Protein AF-A0A7T7L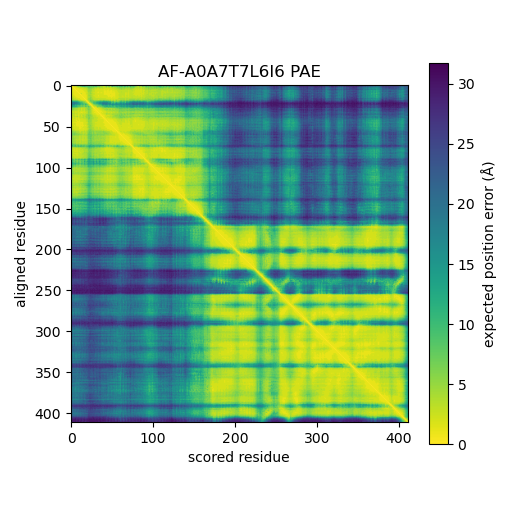6I6-F1 (afdb_monomer)

Organism: NCBI:txid2797636

Radius of gyration: 30.28 Å; Cα contacts (8 Å, |Δi|>4): 670; chains: 1; bounding box: 68×52×91 Å

Solvent-accessible surface area (backbone atoms only — not comparable to full-atom values): 21682 Å² total; per-residue (Å²): 118,55,59,68,69,57,12,41,52,45,5,43,38,54,29,48,52,72,71,68,50,101,79,50,94,60,50,68,58,39,49,54,48,40,78,72,42,53,94,44,30,49,62,69,53,14,49,50,34,16,48,49,51,48,40,46,72,47,83,51,71,66,62,32,50,52,40,49,56,51,44,65,74,64,58,43,54,68,59,44,32,72,40,40,62,57,38,49,61,50,18,87,71,29,79,50,47,46,55,71,50,45,54,62,44,27,73,78,29,66,63,25,37,52,34,37,64,51,32,42,68,40,91,50,60,66,25,12,54,50,23,44,52,53,47,56,61,70,71,52,92,65,62,68,67,60,46,51,50,52,53,51,50,53,49,58,40,68,73,36,100,56,66,80,48,59,76,37,85,75,28,31,34,86,80,66,42,42,68,62,51,47,49,52,31,49,29,38,44,50,21,48,51,54,43,19,72,48,32,81,83,44,40,82,54,56,68,67,58,56,50,51,49,43,48,49,34,39,30,51,35,41,65,62,52,62,81,66,39,54,79,77,48,30,51,59,70,41,50,46,70,45,80,52,92,74,53,84,78,52,63,82,47,46,41,31,45,30,6,32,36,42,39,39,42,30,80,98,78,45,78,48,58,30,8,30,42,30,35,74,41,60,20,57,13,33,39,90,96,29,72,90,48,77,41,31,35,78,46,48,51,65,43,54,50,53,36,46,74,52,28,78,63,18,31,32,41,37,32,38,65,73,29,51,48,39,36,32,51,42,64,55,52,54,52,50,41,74,76,71,47,60,90,87,52,67,51,42,75,48,45,49,87,80,42,63,88,67,40,41,49,55,32,51,43,52,41,41,30,47,70,30,61,73,41,53,34,69,47,68,68,20,35,29,27,15,70,35,72,35,95,65,27,41,26,41,31,32,40,36,38,41,36,41,44,54,78,76,78,85,126

Structure (mmCIF, N/CA/C/O backbone):
data_AF-A0A7T7L6I6-F1
#
_entry.id   AF-A0A7T7L6I6-F1
#
loop_
_atom_site.group_PDB
_atom_site.id
_atom_site.type_symbol
_atom_site.label_atom_id
_atom_site.label_alt_id
_atom_site.label_comp_id
_atom_site.label_asym_id
_atom_site.label_entity_id
_atom_site.label_seq_id
_atom_site.pdbx_PDB_ins_code
_atom_site.Cartn_x
_atom_site.Cartn_y
_atom_site.Cartn_z
_atom_site.occupancy
_atom_site.B_iso_or_equiv
_atom_site.auth_seq_id
_atom_site.auth_comp_id
_atom_site.auth_asym_id
_atom_site.auth_atom_id
_atom_site.pdbx_PDB_model_num
ATOM 1 N N . MET A 1 1 ? 27.599 3.997 -50.245 1.00 68.31 1 MET A N 1
ATOM 2 C CA . MET A 1 1 ? 26.530 3.887 -49.229 1.00 68.31 1 MET A CA 1
ATOM 3 C C . MET A 1 1 ? 26.455 5.186 -48.458 1.00 68.31 1 MET A C 1
ATOM 5 O O . MET A 1 1 ? 27.501 5.714 -48.096 1.00 68.31 1 MET A O 1
ATOM 9 N N . LEU A 1 2 ? 25.244 5.692 -48.241 1.00 81.12 2 LEU A N 1
ATOM 10 C CA . LEU A 1 2 ? 25.003 6.904 -47.457 1.00 81.12 2 LEU A CA 1
ATOM 11 C C . LEU A 1 2 ? 25.281 6.692 -45.948 1.00 81.12 2 LEU A C 1
ATOM 13 O O . LEU A 1 2 ? 25.321 5.544 -45.494 1.00 81.12 2 LEU A O 1
ATOM 17 N N . PRO A 1 3 ? 25.477 7.772 -45.161 1.00 87.38 3 PRO A N 1
ATOM 18 C CA . PRO A 1 3 ? 25.745 7.694 -43.721 1.00 87.38 3 PRO A CA 1
ATOM 19 C C . PRO A 1 3 ? 24.640 7.002 -42.908 1.00 87.38 3 PRO A C 1
ATOM 21 O O . PRO A 1 3 ? 23.482 6.956 -43.318 1.00 87.38 3 PRO A O 1
ATOM 24 N N . VAL A 1 4 ? 24.987 6.538 -41.699 1.00 85.25 4 VAL A N 1
ATOM 25 C CA . VAL A 1 4 ? 24.071 5.918 -40.714 1.00 85.25 4 VAL A CA 1
ATOM 26 C C . VAL A 1 4 ? 22.733 6.664 -40.563 1.00 85.25 4 VAL A C 1
ATOM 28 O O . VAL A 1 4 ? 21.706 5.999 -40.691 1.00 85.25 4 VAL A O 1
ATOM 31 N N . PRO A 1 5 ? 22.682 8.003 -40.380 1.00 88.12 5 PRO A N 1
ATOM 32 C CA . PRO A 1 5 ? 21.404 8.713 -40.265 1.00 88.12 5 PRO A CA 1
ATOM 33 C C . PRO A 1 5 ? 20.468 8.557 -41.473 1.00 88.12 5 PRO A C 1
ATOM 35 O O . PRO A 1 5 ? 19.254 8.575 -41.300 1.00 88.12 5 PRO A O 1
ATOM 38 N N . CYS A 1 6 ? 20.992 8.343 -42.686 1.00 88.94 6 CYS A N 1
ATOM 39 C CA . CYS A 1 6 ? 20.145 8.070 -43.851 1.00 88.94 6 CYS A CA 1
ATOM 40 C C . CYS A 1 6 ? 19.460 6.701 -43.728 1.00 88.94 6 CYS A C 1
ATOM 42 O O . CYS A 1 6 ? 18.280 6.579 -44.037 1.00 88.94 6 CYS A O 1
ATOM 44 N N . ALA A 1 7 ? 20.169 5.683 -43.227 1.00 91.06 7 ALA A N 1
ATOM 45 C CA . ALA A 1 7 ? 19.580 4.370 -42.970 1.00 91.06 7 ALA A CA 1
ATOM 46 C C . ALA A 1 7 ? 18.558 4.411 -41.821 1.00 91.06 7 ALA A C 1
ATOM 48 O O . ALA A 1 7 ? 17.520 3.763 -41.918 1.00 91.06 7 ALA A O 1
ATOM 49 N N . VAL A 1 8 ? 18.818 5.207 -40.774 1.00 90.31 8 VAL A N 1
ATOM 50 C CA . VAL A 1 8 ? 17.855 5.476 -39.689 1.00 90.31 8 VAL A CA 1
ATOM 51 C C . VAL A 1 8 ? 16.569 6.061 -40.274 1.00 90.31 8 VAL A C 1
ATOM 53 O O . VAL A 1 8 ? 15.496 5.503 -40.070 1.00 90.31 8 VAL A O 1
ATOM 56 N N . ALA A 1 9 ? 16.677 7.138 -41.061 1.00 89.56 9 ALA A N 1
ATOM 57 C CA . ALA A 1 9 ? 15.528 7.812 -41.662 1.00 89.56 9 ALA A CA 1
ATOM 58 C C . ALA A 1 9 ? 14.714 6.886 -42.583 1.00 89.56 9 ALA A C 1
ATOM 60 O O . ALA A 1 9 ? 13.488 6.861 -42.491 1.00 89.56 9 ALA A O 1
ATOM 61 N N . VAL A 1 10 ? 15.385 6.082 -43.417 1.00 92.81 10 VAL A N 1
ATOM 62 C CA . VAL A 1 10 ? 14.728 5.069 -44.262 1.00 92.81 10 VAL A CA 1
ATOM 63 C C . VAL A 1 10 ? 14.017 4.010 -43.411 1.00 92.81 10 VAL A C 1
ATOM 65 O O . VAL A 1 10 ? 12.877 3.659 -43.703 1.00 92.81 10 VAL A O 1
ATOM 68 N N . GLY A 1 11 ? 14.641 3.526 -42.333 1.00 91.31 11 GLY A N 1
ATOM 69 C CA . GLY A 1 11 ? 14.021 2.562 -41.420 1.00 91.31 11 GLY A CA 1
ATOM 70 C C . GLY A 1 11 ? 12.750 3.097 -40.756 1.00 91.31 11 GLY A C 1
ATOM 71 O O . GLY A 1 11 ? 11.712 2.435 -40.793 1.00 91.31 11 GLY A O 1
ATOM 72 N N . LEU A 1 12 ? 12.803 4.321 -40.220 1.00 89.75 12 LEU A N 1
ATOM 73 C CA . LEU A 1 12 ? 11.644 4.992 -39.619 1.00 89.75 12 LEU A CA 1
ATOM 74 C C . LEU A 1 12 ? 10.520 5.219 -40.645 1.00 89.75 12 LEU A C 1
ATOM 76 O O . LEU A 1 12 ? 9.355 4.958 -40.348 1.00 89.75 12 LEU A O 1
ATOM 80 N N . ALA A 1 13 ? 10.867 5.641 -41.865 1.00 89.50 13 ALA A N 1
ATOM 81 C CA . ALA A 1 13 ? 9.914 5.835 -42.957 1.00 89.50 13 ALA A CA 1
ATOM 82 C C . ALA A 1 13 ? 9.200 4.527 -43.345 1.00 89.50 13 ALA A C 1
ATOM 84 O O . ALA A 1 13 ? 7.975 4.509 -43.469 1.00 89.50 13 ALA A O 1
ATOM 85 N N . ARG A 1 14 ? 9.941 3.414 -43.456 1.00 91.69 14 ARG A N 1
ATOM 86 C CA . ARG A 1 14 ? 9.368 2.079 -43.711 1.00 91.69 14 ARG A CA 1
ATOM 87 C C . ARG A 1 14 ? 8.402 1.650 -42.602 1.00 91.69 14 ARG A C 1
ATOM 89 O O . ARG A 1 14 ? 7.331 1.129 -42.896 1.00 91.69 14 ARG A O 1
ATOM 96 N N . ALA A 1 15 ? 8.759 1.877 -41.335 1.00 89.31 15 ALA A N 1
ATOM 97 C CA . ALA A 1 15 ? 7.908 1.516 -40.199 1.00 89.31 15 ALA A CA 1
ATOM 98 C C . ALA A 1 15 ? 6.607 2.329 -40.179 1.00 89.31 15 ALA A C 1
ATOM 100 O O . ALA A 1 15 ? 5.531 1.780 -39.950 1.00 89.31 15 ALA A O 1
ATOM 101 N N . HIS A 1 16 ? 6.698 3.627 -40.470 1.00 87.00 16 HIS A N 1
ATOM 102 C CA . HIS A 1 16 ? 5.540 4.509 -40.562 1.00 87.00 16 HIS A CA 1
ATOM 103 C C . HIS A 1 16 ? 4.589 4.098 -41.699 1.00 87.00 16 HIS A C 1
ATOM 105 O O . HIS A 1 16 ? 3.391 3.952 -41.463 1.00 87.00 16 HIS A O 1
ATOM 111 N N . GLN A 1 17 ? 5.117 3.808 -42.897 1.00 87.12 17 GLN A N 1
ATOM 112 C CA . GLN A 1 17 ? 4.319 3.317 -44.030 1.00 87.12 17 GLN A CA 1
ATOM 113 C C . GLN A 1 17 ? 3.583 2.008 -43.699 1.00 87.12 17 GLN A C 1
ATOM 115 O O . GLN A 1 17 ? 2.427 1.831 -44.079 1.00 87.12 17 GLN A O 1
ATOM 120 N N . GLN A 1 18 ? 4.240 1.102 -42.969 1.00 86.69 18 GLN A N 1
ATOM 121 C CA . GLN A 1 18 ? 3.661 -0.180 -42.569 1.00 86.69 18 GLN A CA 1
ATOM 122 C C . GLN A 1 18 ? 2.561 -0.039 -41.501 1.00 86.69 18 GLN A C 1
ATOM 124 O O . GLN A 1 18 ? 1.646 -0.858 -41.476 1.00 86.69 18 GLN A O 1
ATOM 129 N N . ARG A 1 19 ? 2.628 0.983 -40.635 1.00 80.81 19 ARG A N 1
ATOM 130 C CA . ARG A 1 19 ? 1.637 1.222 -39.571 1.00 80.81 19 ARG A CA 1
ATOM 131 C C . ARG A 1 19 ? 0.389 1.958 -40.036 1.00 80.81 19 ARG A C 1
ATOM 133 O O . ARG A 1 19 ? -0.712 1.579 -39.660 1.00 80.81 19 ARG A O 1
ATOM 140 N N . GLU A 1 20 ? 0.558 3.039 -40.790 1.00 73.62 20 GLU A N 1
ATOM 141 C CA . GLU A 1 20 ? -0.543 3.975 -41.061 1.00 73.62 20 GLU A CA 1
ATOM 142 C C . GLU A 1 20 ? -1.266 3.708 -42.387 1.00 73.62 20 GLU A C 1
ATOM 144 O O . GLU A 1 20 ? -2.356 4.233 -42.620 1.00 73.62 20 GLU A O 1
ATOM 149 N N . GLY A 1 21 ? -0.694 2.864 -43.251 1.00 63.19 21 GLY A N 1
ATOM 150 C CA . GLY A 1 21 ? -1.239 2.594 -44.578 1.00 63.19 21 GLY A CA 1
ATOM 151 C C . GLY A 1 21 ? -1.217 3.820 -45.517 1.00 63.19 21 GLY A C 1
ATOM 152 O O . GLY A 1 21 ? -0.774 4.908 -45.146 1.00 63.19 21 GLY A O 1
ATOM 153 N N . PRO A 1 22 ? -1.685 3.665 -46.769 1.00 55.44 22 PRO A N 1
ATOM 154 C CA . PRO A 1 22 ? -1.527 4.654 -47.847 1.00 55.44 22 PRO A CA 1
ATOM 155 C C . PRO A 1 22 ? -2.573 5.790 -47.820 1.00 55.44 22 PRO A C 1
ATOM 157 O O . PRO A 1 22 ? -3.172 6.113 -48.843 1.00 55.44 22 PRO A O 1
ATOM 160 N N . ARG A 1 23 ? -2.939 6.321 -46.643 1.00 56.12 23 ARG A N 1
ATOM 161 C CA . ARG A 1 23 ? -4.027 7.323 -46.533 1.00 56.12 23 ARG A CA 1
ATOM 162 C C . ARG A 1 23 ? -3.758 8.482 -45.569 1.00 56.12 23 ARG A C 1
ATOM 164 O O . ARG A 1 23 ? -4.712 9.080 -45.073 1.00 56.12 23 ARG A O 1
ATOM 171 N N . ASN A 1 24 ? -2.498 8.843 -45.308 1.00 62.97 24 ASN A N 1
ATOM 172 C CA . ASN A 1 24 ? -2.180 9.923 -44.362 1.00 62.97 24 ASN A CA 1
ATOM 173 C C . ASN A 1 24 ? -1.386 11.087 -44.984 1.00 62.97 24 ASN A C 1
ATOM 175 O O . ASN A 1 24 ? -0.622 10.915 -45.927 1.00 62.97 24 ASN A O 1
ATOM 179 N N . ARG A 1 25 ? -1.514 12.303 -44.430 1.00 60.22 25 ARG A N 1
ATOM 180 C CA . ARG A 1 25 ? -0.846 13.532 -44.929 1.00 60.22 25 ARG A CA 1
ATOM 181 C C . ARG A 1 25 ? 0.688 13.436 -44.972 1.00 60.22 25 ARG A C 1
ATOM 183 O O . ARG A 1 25 ? 1.326 14.190 -45.706 1.00 60.22 25 ARG A O 1
ATOM 190 N N . HIS A 1 26 ? 1.278 12.512 -44.216 1.00 65.56 26 HIS A N 1
ATOM 191 C CA . HIS A 1 26 ? 2.719 12.247 -44.198 1.00 65.56 26 HIS A CA 1
ATOM 192 C C . HIS A 1 26 ? 3.196 11.320 -45.331 1.00 65.56 26 HIS A C 1
ATOM 194 O O . HIS A 1 26 ? 4.395 11.248 -45.596 1.00 65.56 26 HIS A O 1
ATOM 200 N N . GLU A 1 27 ? 2.282 10.682 -46.067 1.00 71.50 27 GLU A N 1
ATOM 201 C CA . GLU A 1 27 ? 2.573 9.729 -47.145 1.00 71.50 27 GLU A CA 1
ATOM 202 C C . GLU A 1 27 ? 3.441 10.327 -48.257 1.00 71.50 27 GLU A C 1
ATOM 204 O O . GLU A 1 27 ? 4.368 9.679 -48.742 1.00 71.50 27 GLU A O 1
ATOM 209 N N . MET A 1 28 ? 3.212 11.593 -48.617 1.00 74.81 28 MET A N 1
ATOM 210 C CA . MET A 1 28 ? 3.982 12.268 -49.665 1.00 74.81 28 MET A CA 1
ATOM 211 C C . MET A 1 28 ? 5.455 12.462 -49.274 1.00 74.81 28 MET A C 1
ATOM 213 O O . MET A 1 28 ? 6.339 12.362 -50.123 1.00 74.81 28 MET A O 1
ATOM 217 N N . TRP A 1 29 ? 5.734 12.736 -47.997 1.00 77.88 29 TRP A N 1
ATOM 218 C CA . TRP A 1 29 ? 7.102 12.909 -47.500 1.00 77.88 29 TRP A CA 1
ATOM 219 C C . TRP A 1 29 ? 7.811 11.568 -47.340 1.00 77.88 29 TRP A C 1
ATOM 221 O O . TRP A 1 29 ? 8.949 11.427 -47.786 1.00 77.88 29 TRP A O 1
ATOM 231 N N . THR A 1 30 ? 7.118 10.581 -46.774 1.00 83.69 30 THR A N 1
ATOM 232 C CA . THR A 1 30 ? 7.625 9.216 -46.590 1.00 83.69 30 THR A CA 1
ATOM 233 C C . THR A 1 30 ? 7.958 8.570 -47.935 1.00 83.69 30 THR A C 1
ATOM 235 O O . THR A 1 30 ? 9.069 8.076 -48.110 1.00 83.69 30 THR A O 1
ATOM 238 N N . SER A 1 31 ? 7.063 8.676 -48.924 1.00 83.31 31 SER A N 1
ATOM 239 C CA . SER A 1 31 ? 7.279 8.122 -50.270 1.00 83.31 31 SER A CA 1
ATOM 240 C C . SER A 1 31 ? 8.460 8.790 -50.976 1.00 83.31 31 SER A C 1
ATOM 242 O O . SER A 1 31 ? 9.365 8.106 -51.436 1.00 83.31 31 SER A O 1
ATOM 244 N N . ARG A 1 32 ? 8.549 10.130 -50.950 1.00 85.00 32 ARG A N 1
ATOM 245 C CA . ARG A 1 32 ? 9.692 10.861 -51.535 1.00 85.00 32 ARG A CA 1
ATOM 246 C C . ARG A 1 32 ? 11.030 10.507 -50.886 1.00 85.00 32 ARG A C 1
ATOM 248 O O . ARG A 1 32 ? 12.058 10.542 -51.562 1.00 85.00 32 ARG A O 1
ATOM 255 N N . LEU A 1 33 ? 11.040 10.245 -49.579 1.00 87.31 33 LEU A N 1
ATOM 256 C CA . LEU A 1 33 ? 12.246 9.844 -48.858 1.00 87.31 33 LEU A CA 1
ATOM 257 C C . LEU A 1 33 ? 12.687 8.443 -49.290 1.00 87.31 33 LEU A C 1
ATOM 259 O O . LEU A 1 33 ? 13.865 8.255 -49.597 1.00 87.31 33 LEU A O 1
ATOM 263 N N . LEU A 1 34 ? 11.749 7.495 -49.359 1.00 89.62 34 LEU A N 1
ATOM 264 C CA . LEU A 1 34 ? 12.015 6.129 -49.805 1.00 89.62 34 LEU A CA 1
ATOM 265 C C . LEU A 1 34 ? 12.474 6.106 -51.271 1.00 89.62 34 LEU A C 1
ATOM 267 O O . LEU A 1 34 ? 13.557 5.601 -51.550 1.00 89.62 34 LEU A O 1
ATOM 271 N N . ASP A 1 35 ? 11.765 6.775 -52.181 1.00 89.06 35 ASP A N 1
ATOM 272 C CA . ASP A 1 35 ? 12.116 6.821 -53.610 1.00 89.06 35 ASP A CA 1
ATOM 273 C C . ASP A 1 35 ? 13.546 7.322 -53.866 1.00 89.06 35 ASP A C 1
ATOM 275 O O . ASP A 1 35 ? 14.212 6.904 -54.812 1.00 89.06 35 ASP A O 1
ATOM 279 N N . ARG A 1 36 ? 14.041 8.238 -53.023 1.00 89.00 36 ARG A N 1
ATOM 280 C CA . ARG A 1 36 ? 15.366 8.854 -53.190 1.00 89.00 36 ARG A CA 1
ATOM 281 C C . ARG A 1 36 ? 16.480 8.103 -52.473 1.00 89.00 36 ARG A C 1
ATOM 283 O O . ARG A 1 36 ? 17.603 8.042 -52.978 1.00 89.00 36 ARG A O 1
ATOM 290 N N . LEU A 1 37 ? 16.219 7.603 -51.268 1.00 91.19 37 LEU A N 1
ATOM 291 C CA . LEU A 1 37 ? 17.274 7.134 -50.365 1.00 91.19 37 LEU A CA 1
ATOM 292 C C . LEU A 1 37 ? 17.317 5.615 -50.218 1.00 91.19 37 LEU A C 1
ATOM 294 O O . LEU A 1 37 ? 18.379 5.091 -49.880 1.00 91.19 37 LEU A O 1
ATOM 298 N N . ASP A 1 38 ? 16.217 4.908 -50.484 1.00 90.06 38 ASP A N 1
ATOM 299 C CA . ASP A 1 38 ? 16.068 3.498 -50.124 1.00 90.06 38 ASP A CA 1
ATOM 300 C C . ASP A 1 38 ? 17.134 2.612 -50.774 1.00 90.06 38 ASP A C 1
ATOM 302 O O . ASP A 1 38 ? 17.788 1.847 -50.076 1.00 90.06 38 ASP A O 1
ATOM 306 N N . SER A 1 39 ? 17.434 2.793 -52.063 1.00 90.50 39 SER A N 1
ATOM 307 C CA . SER A 1 39 ? 18.467 2.021 -52.774 1.00 90.50 39 SER A CA 1
ATOM 308 C C . SER A 1 39 ? 19.912 2.384 -52.399 1.00 90.50 39 SER A C 1
ATOM 310 O O . SER A 1 39 ? 20.848 1.687 -52.792 1.00 90.50 39 SER A O 1
ATOM 312 N N . HIS A 1 40 ? 20.126 3.469 -51.650 1.00 91.56 40 HIS A N 1
ATOM 313 C CA . HIS A 1 40 ? 21.451 4.053 -51.405 1.00 91.56 40 HIS A CA 1
ATOM 314 C C . HIS A 1 40 ? 21.964 3.857 -49.967 1.00 91.56 40 HIS A C 1
ATOM 316 O O . HIS A 1 40 ? 23.122 4.190 -49.663 1.00 91.56 40 HIS A O 1
ATOM 322 N N . VAL A 1 41 ? 21.128 3.311 -49.079 1.00 92.50 41 VAL A N 1
ATOM 323 C CA . VAL A 1 41 ? 21.445 3.072 -47.663 1.00 92.50 41 VAL A CA 1
ATOM 324 C C . VAL A 1 41 ? 21.831 1.620 -47.375 1.00 92.50 41 VAL A C 1
ATOM 326 O O . VAL A 1 41 ? 21.556 0.702 -48.148 1.00 92.50 41 VAL A O 1
ATOM 329 N N . ASP A 1 42 ? 22.467 1.408 -46.221 1.00 92.56 42 ASP A N 1
ATOM 330 C CA . ASP A 1 42 ? 22.717 0.071 -45.681 1.00 92.56 42 ASP A CA 1
ATOM 331 C C . ASP A 1 42 ? 21.384 -0.599 -45.326 1.00 92.56 42 ASP A C 1
ATOM 333 O O . ASP A 1 42 ? 20.740 -0.252 -44.334 1.00 92.56 42 ASP A O 1
ATOM 337 N N . GLN A 1 43 ? 20.976 -1.568 -46.147 1.00 91.75 43 GLN A N 1
ATOM 338 C CA . GLN A 1 43 ? 19.682 -2.237 -46.019 1.00 91.75 43 GLN A CA 1
ATOM 339 C C . GLN A 1 43 ? 19.499 -2.929 -44.676 1.00 91.75 43 GLN A C 1
ATOM 341 O O . GLN A 1 43 ? 18.404 -2.914 -44.126 1.00 91.75 43 GLN A O 1
ATOM 346 N N . ARG A 1 44 ? 20.563 -3.518 -44.121 1.00 90.69 44 ARG A N 1
ATOM 347 C CA . ARG A 1 44 ? 20.478 -4.225 -42.837 1.00 90.69 44 ARG A CA 1
ATOM 348 C C . ARG A 1 44 ? 20.297 -3.248 -41.685 1.00 90.69 44 ARG A C 1
ATOM 350 O O . ARG A 1 44 ? 19.592 -3.546 -40.730 1.00 90.69 44 ARG A O 1
ATOM 357 N N . LEU A 1 45 ? 20.926 -2.083 -41.791 1.00 90.06 45 LEU A N 1
ATOM 358 C CA . LEU A 1 45 ? 20.793 -1.011 -40.817 1.00 90.06 45 LEU A CA 1
ATOM 359 C C . LEU A 1 45 ? 19.399 -0.374 -40.880 1.00 90.06 45 LEU A C 1
ATOM 361 O O . LEU A 1 45 ? 18.761 -0.212 -39.847 1.00 90.06 45 LEU A O 1
ATOM 365 N N . ALA A 1 46 ? 18.893 -0.083 -42.081 1.00 91.44 46 ALA A N 1
ATOM 366 C CA . ALA A 1 46 ? 17.534 0.426 -42.263 1.00 91.44 46 ALA A CA 1
ATOM 367 C C . ALA A 1 46 ? 16.476 -0.570 -41.760 1.00 91.44 46 ALA A C 1
ATOM 369 O O . ALA A 1 46 ? 15.496 -0.185 -41.131 1.00 91.44 46 ALA A O 1
ATOM 370 N N . GLN A 1 47 ? 16.709 -1.862 -41.987 1.00 91.25 47 GLN A N 1
ATOM 371 C CA . GLN A 1 47 ? 15.861 -2.952 -41.519 1.00 91.25 47 GLN A CA 1
ATOM 372 C C . GLN A 1 47 ? 15.832 -3.051 -39.980 1.00 91.25 47 GLN A C 1
ATOM 374 O O . GLN A 1 47 ? 14.751 -3.120 -39.399 1.00 91.25 47 GLN A O 1
ATOM 379 N N . LEU A 1 48 ? 16.988 -2.937 -39.313 1.00 90.06 48 LEU A N 1
ATOM 380 C CA . LEU A 1 48 ? 17.065 -2.852 -37.848 1.00 90.06 48 LEU A CA 1
ATOM 381 C C . LEU A 1 48 ? 16.238 -1.676 -37.300 1.00 90.06 48 LEU A C 1
ATOM 383 O O . LEU A 1 48 ? 15.449 -1.850 -36.376 1.00 90.06 48 LEU A O 1
ATOM 387 N N . TRP A 1 49 ? 16.397 -0.483 -37.881 1.00 90.25 49 TRP A N 1
ATOM 388 C CA . TRP A 1 49 ? 15.683 0.720 -37.440 1.00 90.25 49 TRP A CA 1
ATOM 389 C C . TRP A 1 49 ? 14.177 0.666 -37.704 1.00 90.25 49 TRP A C 1
ATOM 391 O O . TRP A 1 49 ? 13.405 1.180 -36.897 1.00 90.25 49 TRP A O 1
ATOM 401 N N . ARG A 1 50 ? 13.752 -0.000 -38.784 1.00 91.19 50 ARG A N 1
ATOM 402 C CA . ARG A 1 50 ? 12.336 -0.288 -39.034 1.00 91.19 50 ARG A CA 1
ATOM 403 C C . ARG A 1 50 ? 11.750 -1.143 -37.917 1.00 91.19 50 ARG A C 1
ATOM 405 O O . ARG A 1 50 ? 10.730 -0.779 -37.344 1.00 91.19 50 ARG A O 1
ATOM 412 N N . ASP A 1 51 ? 12.395 -2.262 -37.603 1.00 89.31 51 ASP A N 1
ATOM 413 C CA . ASP A 1 51 ? 11.871 -3.211 -36.620 1.00 89.31 51 ASP A CA 1
ATOM 414 C C . ASP A 1 51 ? 11.890 -2.614 -35.198 1.00 89.31 51 ASP A C 1
ATOM 416 O O . ASP A 1 51 ? 10.958 -2.844 -34.431 1.00 89.31 51 ASP A O 1
ATOM 420 N N . LEU A 1 52 ? 12.877 -1.768 -34.870 1.00 87.81 52 LEU A N 1
ATOM 421 C CA . LEU A 1 52 ? 12.903 -1.006 -33.613 1.00 87.81 52 LEU A CA 1
ATOM 422 C C . LEU A 1 52 ? 11.736 -0.026 -33.514 1.00 87.81 52 LEU A C 1
ATOM 424 O O . LEU A 1 52 ? 11.070 0.035 -32.483 1.00 87.81 52 LEU A O 1
ATOM 428 N N . ALA A 1 53 ? 11.466 0.719 -34.586 1.00 87.94 53 ALA A N 1
ATOM 429 C CA . ALA A 1 53 ? 10.353 1.657 -34.617 1.00 87.94 53 ALA A CA 1
ATOM 430 C C . ALA A 1 53 ? 9.000 0.946 -34.530 1.00 87.94 53 ALA A C 1
ATOM 432 O O . ALA A 1 53 ? 8.112 1.446 -33.844 1.00 87.94 53 ALA A O 1
ATOM 433 N N . LEU A 1 54 ? 8.856 -0.217 -35.181 1.00 87.75 54 LEU A N 1
ATOM 434 C CA . LEU A 1 54 ? 7.670 -1.070 -35.081 1.00 87.75 54 LEU A CA 1
ATOM 435 C C . LEU A 1 54 ? 7.482 -1.647 -33.675 1.00 87.75 54 LEU A C 1
ATOM 437 O O . LEU A 1 54 ? 6.349 -1.689 -33.208 1.00 87.75 54 LEU A O 1
ATOM 441 N N . LEU A 1 55 ? 8.556 -2.040 -32.986 1.00 85.94 55 LEU A N 1
ATOM 442 C CA . LEU A 1 55 ? 8.456 -2.517 -31.607 1.00 85.94 55 LEU A CA 1
ATOM 443 C C . LEU A 1 55 ? 8.060 -1.385 -30.647 1.00 85.94 55 LEU A C 1
ATOM 445 O O . LEU A 1 55 ? 7.162 -1.572 -29.839 1.00 85.94 55 LEU A O 1
ATOM 449 N N . ALA A 1 56 ? 8.652 -0.195 -30.791 1.00 82.50 56 ALA A N 1
ATOM 450 C CA . ALA A 1 56 ? 8.444 0.967 -29.912 1.00 82.50 56 ALA A CA 1
ATOM 451 C C . ALA A 1 56 ? 7.020 1.560 -29.889 1.00 82.50 56 ALA A C 1
ATOM 453 O O . ALA A 1 56 ? 6.774 2.569 -29.247 1.00 82.50 56 ALA A O 1
ATOM 454 N N . GLY A 1 57 ? 6.087 1.009 -30.652 1.00 80.44 57 GLY A N 1
ATOM 455 C CA . GLY A 1 57 ? 4.690 1.450 -30.639 1.00 80.44 57 GLY A CA 1
ATOM 456 C C . GLY A 1 57 ? 3.722 0.299 -30.870 1.00 80.44 57 GLY A C 1
ATOM 457 O O . GLY A 1 57 ? 2.574 0.544 -31.230 1.00 80.44 57 GLY A O 1
ATOM 458 N N . GLU A 1 58 ? 4.197 -0.939 -30.714 1.00 84.75 58 GLU A N 1
ATOM 459 C CA . GLU A 1 58 ? 3.340 -2.115 -30.663 1.00 84.75 58 GLU A CA 1
ATOM 460 C C . GLU A 1 58 ? 2.809 -2.263 -29.238 1.00 84.75 58 GLU A C 1
ATOM 462 O O . GLU A 1 58 ? 3.579 -2.263 -28.280 1.00 84.75 58 GLU A O 1
ATOM 467 N N . ARG A 1 59 ? 1.488 -2.374 -29.100 1.00 77.31 59 ARG A N 1
ATOM 468 C CA . ARG A 1 59 ? 0.820 -2.517 -27.798 1.00 77.31 59 ARG A CA 1
ATOM 469 C C . ARG A 1 59 ? 0.308 -3.932 -27.566 1.00 77.31 59 ARG A C 1
ATOM 471 O O . ARG A 1 59 ? 0.032 -4.285 -26.422 1.00 77.31 59 ARG A O 1
ATOM 478 N N . ASP A 1 60 ? 0.182 -4.734 -28.621 1.00 78.56 60 ASP A N 1
ATOM 479 C CA . ASP A 1 60 ? -0.196 -6.135 -28.500 1.00 78.56 60 ASP A CA 1
ATOM 480 C C . ASP A 1 60 ? 0.999 -6.983 -28.012 1.00 78.56 60 ASP A C 1
ATOM 482 O O . ASP A 1 60 ? 2.047 -7.018 -28.667 1.00 78.56 60 ASP A O 1
ATOM 486 N N . PRO A 1 61 ? 0.883 -7.698 -26.876 1.00 68.00 61 PRO A N 1
ATOM 487 C CA . PRO A 1 61 ? 2.003 -8.425 -26.275 1.00 68.00 61 PRO A CA 1
ATOM 488 C C . PRO A 1 61 ? 2.516 -9.586 -27.140 1.00 68.00 61 PRO A C 1
ATOM 490 O O . PRO A 1 61 ? 3.697 -9.943 -27.060 1.00 68.00 61 PRO A O 1
ATOM 493 N N . VAL A 1 62 ? 1.665 -10.175 -27.987 1.00 77.81 62 VAL A N 1
ATOM 494 C CA . VAL A 1 62 ? 2.052 -11.281 -28.875 1.00 77.81 62 VAL A CA 1
ATOM 495 C C . VAL A 1 62 ? 2.851 -10.745 -30.062 1.00 77.81 62 VAL A C 1
ATOM 497 O O . VAL A 1 62 ? 3.950 -11.238 -30.339 1.00 77.81 62 VAL A O 1
ATOM 500 N N . ALA A 1 63 ? 2.356 -9.697 -30.723 1.00 79.81 63 ALA A N 1
ATOM 501 C CA . ALA A 1 63 ? 3.056 -9.012 -31.804 1.00 79.81 63 ALA A CA 1
ATOM 502 C C . ALA A 1 63 ? 4.384 -8.398 -31.329 1.00 79.81 63 ALA A C 1
ATOM 504 O O . ALA A 1 63 ? 5.415 -8.586 -31.984 1.00 79.81 63 ALA A O 1
ATOM 505 N N . ALA A 1 64 ? 4.400 -7.765 -30.151 1.00 78.88 64 ALA A N 1
ATOM 506 C CA . ALA A 1 64 ? 5.612 -7.225 -29.536 1.00 78.88 64 ALA A CA 1
ATOM 507 C C . ALA A 1 64 ? 6.654 -8.327 -29.281 1.00 78.88 64 ALA A C 1
ATOM 509 O O . ALA A 1 64 ? 7.838 -8.157 -29.585 1.00 78.88 64 ALA A O 1
ATO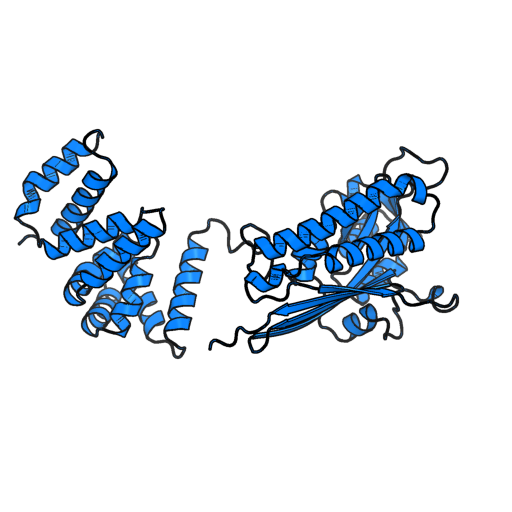M 510 N N . SER A 1 65 ? 6.218 -9.493 -28.792 1.00 75.25 65 SER A N 1
ATOM 511 C CA . SER A 1 65 ? 7.092 -10.658 -28.590 1.00 75.25 65 SER A CA 1
ATOM 512 C C . SER A 1 65 ? 7.673 -11.181 -29.910 1.00 75.25 65 SER A C 1
ATOM 514 O O . SER A 1 65 ? 8.861 -11.509 -29.989 1.00 75.25 65 SER A O 1
ATOM 516 N N . GLY A 1 66 ? 6.864 -11.207 -30.974 1.00 82.38 66 GLY A N 1
ATOM 517 C CA . GLY A 1 66 ? 7.311 -11.536 -32.328 1.00 82.38 66 GLY A CA 1
ATOM 518 C C . GLY A 1 66 ? 8.376 -10.569 -32.855 1.00 82.38 66 GLY A C 1
ATOM 519 O O . GLY A 1 66 ? 9.440 -11.002 -33.311 1.00 82.38 66 GLY A O 1
ATOM 520 N N . LEU A 1 67 ? 8.126 -9.263 -32.735 1.00 84.44 67 LEU A N 1
ATOM 521 C CA . LEU A 1 67 ? 9.045 -8.198 -33.145 1.00 84.44 67 LEU A CA 1
ATOM 522 C C . LEU A 1 67 ? 10.348 -8.215 -32.337 1.00 84.44 67 LEU A C 1
ATOM 524 O O . LEU A 1 67 ? 11.426 -8.098 -32.920 1.00 84.44 67 LEU A O 1
ATOM 528 N N . ARG A 1 68 ? 10.284 -8.449 -31.020 1.00 81.62 68 ARG A N 1
ATOM 529 C CA . ARG A 1 68 ? 11.473 -8.612 -30.167 1.00 81.62 68 ARG A CA 1
ATOM 530 C C . ARG A 1 68 ? 12.336 -9.778 -30.643 1.00 81.62 68 ARG A C 1
ATOM 532 O O . ARG A 1 68 ? 13.534 -9.604 -30.851 1.00 81.62 68 ARG A O 1
ATOM 539 N N . ARG A 1 69 ? 11.731 -10.934 -30.933 1.00 81.12 69 ARG A N 1
ATOM 540 C CA . ARG A 1 69 ? 12.456 -12.092 -31.480 1.00 81.12 69 ARG A CA 1
ATOM 541 C C . ARG A 1 69 ? 13.079 -11.801 -32.850 1.00 81.12 69 ARG A C 1
ATOM 543 O O . ARG A 1 69 ? 14.157 -12.312 -33.164 1.00 81.12 69 ARG A O 1
ATOM 550 N N . MET A 1 70 ? 12.414 -11.011 -33.694 1.00 82.94 70 MET A N 1
ATOM 551 C CA . MET A 1 70 ? 12.976 -10.569 -34.977 1.00 82.94 70 MET A CA 1
ATOM 552 C C . MET A 1 70 ? 14.179 -9.647 -34.775 1.00 82.94 70 MET A C 1
ATOM 554 O O . MET A 1 70 ? 15.210 -9.852 -35.419 1.00 82.94 70 MET A O 1
ATOM 558 N N . LEU A 1 71 ? 14.073 -8.692 -33.851 1.00 82.56 71 LEU A N 1
ATOM 559 C CA . LEU A 1 71 ? 15.161 -7.796 -33.484 1.00 82.56 71 LEU A CA 1
ATOM 560 C C . LEU A 1 71 ? 16.352 -8.558 -32.926 1.00 82.56 71 LEU A C 1
ATOM 562 O O . LEU A 1 71 ? 17.452 -8.341 -33.403 1.00 82.56 71 LEU A O 1
ATOM 566 N N . GLU A 1 72 ? 16.164 -9.509 -32.017 1.00 75.88 72 GLU A N 1
ATOM 567 C CA . GLU A 1 72 ? 17.258 -10.335 -31.487 1.00 75.88 72 GLU A CA 1
ATOM 568 C C . GLU A 1 72 ? 18.003 -11.101 -32.590 1.00 75.88 72 GLU A C 1
ATOM 570 O O . GLU A 1 72 ? 19.233 -11.169 -32.590 1.00 75.88 72 GLU A O 1
ATOM 575 N N . LYS A 1 73 ? 17.282 -11.626 -33.590 1.00 78.75 73 LYS A N 1
ATOM 576 C CA . LYS A 1 73 ? 17.896 -12.296 -34.751 1.00 78.75 73 LYS A CA 1
ATOM 577 C C . LYS A 1 73 ? 18.676 -11.335 -35.654 1.00 78.75 73 LYS A C 1
ATOM 579 O O . LYS A 1 73 ? 19.651 -11.741 -36.291 1.00 78.75 73 LYS A O 1
ATOM 584 N N . GLN A 1 74 ? 18.229 -10.085 -35.768 1.00 73.12 74 GLN A N 1
ATOM 585 C CA . GLN A 1 74 ? 18.790 -9.094 -36.691 1.00 73.12 74 GLN A CA 1
ATOM 586 C C . GLN A 1 74 ? 19.804 -8.141 -36.049 1.00 73.12 74 GLN A C 1
ATOM 588 O O . GLN A 1 74 ? 20.647 -7.589 -36.766 1.00 73.12 74 GLN A O 1
ATOM 593 N N . ALA A 1 75 ? 19.758 -7.969 -34.727 1.00 67.94 75 ALA A N 1
ATOM 594 C CA . ALA A 1 75 ? 20.613 -7.122 -33.904 1.00 67.94 75 ALA A CA 1
ATOM 595 C C . ALA A 1 75 ? 22.014 -7.729 -33.798 1.00 67.94 75 ALA A C 1
ATOM 597 O O . ALA A 1 75 ? 22.523 -8.075 -32.734 1.00 67.94 75 ALA A O 1
ATOM 598 N N . ARG A 1 76 ? 22.672 -7.854 -34.953 1.00 83.56 76 ARG A N 1
ATOM 599 C CA . ARG A 1 76 ? 24.076 -8.228 -35.029 1.00 83.56 76 ARG A CA 1
ATOM 600 C C . ARG A 1 76 ? 24.865 -7.193 -34.225 1.00 83.56 76 ARG A C 1
ATOM 602 O O . ARG A 1 76 ? 24.711 -6.000 -34.504 1.00 83.56 76 ARG A O 1
ATOM 609 N N . PRO A 1 77 ? 25.768 -7.609 -33.323 1.00 87.69 77 PRO A N 1
ATOM 610 C CA . PRO A 1 77 ? 26.504 -6.695 -32.447 1.00 87.69 77 PRO A CA 1
ATOM 611 C C . PRO A 1 77 ? 27.181 -5.531 -33.186 1.00 87.69 77 PRO A C 1
ATOM 613 O O . PRO A 1 77 ? 27.224 -4.410 -32.694 1.00 87.69 77 PRO A O 1
ATOM 616 N N . VAL A 1 78 ? 27.649 -5.771 -34.416 1.00 90.81 78 VAL A N 1
ATOM 617 C CA . VAL A 1 78 ? 28.254 -4.752 -35.290 1.00 90.81 78 VAL A CA 1
ATOM 618 C C . VAL A 1 78 ? 27.248 -3.683 -35.739 1.00 90.81 78 VAL A C 1
ATOM 620 O O . VAL A 1 78 ? 27.574 -2.498 -35.745 1.00 90.81 78 VAL A O 1
ATOM 623 N N . LEU A 1 79 ? 26.034 -4.078 -36.135 1.00 89.38 79 LEU A N 1
ATOM 624 C CA . LEU A 1 79 ? 24.991 -3.144 -36.578 1.00 89.38 79 LEU A CA 1
ATOM 625 C C . LEU A 1 79 ? 24.456 -2.327 -35.399 1.00 89.38 79 LEU A C 1
ATOM 627 O O . LEU A 1 79 ? 24.247 -1.121 -35.536 1.00 89.38 79 LEU A O 1
ATOM 631 N N . TRP A 1 80 ? 24.319 -2.971 -34.238 1.00 90.56 80 TRP A N 1
ATOM 632 C CA . TRP A 1 80 ? 23.941 -2.311 -32.992 1.00 90.56 80 TRP A CA 1
ATOM 633 C C . TRP A 1 80 ? 24.989 -1.275 -32.571 1.00 90.56 80 TRP A C 1
ATOM 635 O O . TRP A 1 80 ? 24.670 -0.103 -32.392 1.00 90.56 80 TRP A O 1
ATOM 645 N N . ALA A 1 81 ? 26.269 -1.665 -32.546 1.00 92.50 81 ALA A N 1
ATOM 646 C CA . ALA A 1 81 ? 27.389 -0.776 -32.238 1.00 92.50 81 ALA A CA 1
ATOM 647 C C . ALA A 1 81 ? 27.480 0.438 -33.181 1.00 92.50 81 ALA A C 1
ATOM 649 O O . ALA A 1 81 ? 27.826 1.531 -32.739 1.00 92.50 81 ALA A O 1
ATOM 650 N N . ARG A 1 82 ? 27.161 0.268 -34.473 1.00 91.38 82 ARG A N 1
ATOM 651 C CA . ARG A 1 82 ? 27.106 1.368 -35.459 1.00 91.38 82 ARG A CA 1
ATOM 652 C C . ARG A 1 82 ? 25.903 2.296 -35.265 1.00 91.38 82 ARG A C 1
ATOM 654 O O . ARG A 1 82 ? 25.972 3.449 -35.677 1.00 91.38 82 ARG A O 1
ATOM 661 N N . SER A 1 83 ? 24.822 1.797 -34.671 1.00 90.50 83 SER A N 1
ATOM 662 C CA . SER A 1 83 ? 23.588 2.554 -34.420 1.00 90.50 83 SER A CA 1
ATOM 663 C C . SER A 1 83 ? 23.574 3.247 -33.063 1.00 90.50 83 SER A C 1
ATOM 665 O O . SER A 1 83 ? 22.701 4.073 -32.827 1.00 90.50 83 SER A O 1
ATOM 667 N N . LEU A 1 84 ? 24.508 2.911 -32.172 1.00 91.06 84 LEU A N 1
ATOM 668 C CA . LEU A 1 84 ? 24.380 3.196 -30.749 1.00 91.06 84 LEU A CA 1
ATOM 669 C C . LEU A 1 84 ? 24.196 4.680 -30.422 1.00 91.06 84 LEU A C 1
ATOM 671 O O . LEU A 1 84 ? 23.311 5.007 -29.649 1.00 91.06 84 LEU A O 1
ATOM 675 N N . GLU A 1 85 ? 24.957 5.590 -31.029 1.00 90.62 85 GLU A N 1
ATOM 676 C CA . GLU A 1 85 ? 24.782 7.026 -30.758 1.00 90.62 85 GLU A CA 1
ATOM 677 C C . GLU A 1 85 ? 23.376 7.519 -31.119 1.00 90.62 85 GLU A C 1
ATOM 679 O O . GLU A 1 85 ? 22.787 8.304 -30.383 1.00 90.62 85 GLU A O 1
ATOM 684 N N . TRP A 1 86 ? 22.802 7.000 -32.207 1.00 90.12 86 TRP A N 1
ATOM 685 C CA . TRP A 1 86 ? 21.434 7.308 -32.615 1.00 90.12 86 TRP A CA 1
ATOM 686 C C . TRP A 1 86 ? 20.404 6.629 -31.717 1.00 90.12 86 TRP A C 1
ATOM 688 O O . TRP A 1 86 ? 19.390 7.244 -31.408 1.00 90.12 86 TRP A O 1
ATOM 698 N N . LEU A 1 87 ? 20.667 5.400 -31.258 1.00 89.12 87 LEU A N 1
ATOM 699 C CA . LEU A 1 87 ? 19.821 4.713 -30.276 1.00 89.12 87 LEU A CA 1
ATOM 700 C C . LEU A 1 87 ? 19.765 5.498 -28.969 1.00 89.12 87 LEU A C 1
ATOM 702 O O . LEU A 1 87 ? 18.685 5.726 -28.450 1.00 89.12 87 LEU A O 1
ATOM 706 N N . LEU A 1 88 ? 20.903 5.993 -28.484 1.00 88.94 88 LEU A N 1
ATOM 707 C CA . LEU A 1 88 ? 20.958 6.782 -27.256 1.00 88.94 88 LEU A CA 1
ATOM 708 C C . LEU A 1 88 ? 20.307 8.155 -27.427 1.00 88.94 88 LEU A C 1
ATOM 710 O O . LEU A 1 88 ? 19.641 8.631 -26.508 1.00 88.94 88 LEU A O 1
ATOM 714 N N . LEU A 1 89 ? 20.466 8.774 -28.600 1.00 87.75 89 LEU A N 1
ATOM 715 C CA . LEU A 1 89 ? 19.878 10.074 -28.914 1.00 87.75 89 LEU A CA 1
ATOM 716 C C . LEU A 1 89 ? 18.352 10.009 -29.073 1.00 87.75 89 LEU A C 1
ATOM 718 O O . LEU A 1 89 ? 17.645 10.905 -28.614 1.00 87.75 89 LEU A O 1
ATOM 722 N N . LEU A 1 90 ? 17.847 8.963 -29.730 1.00 82.56 90 LEU A N 1
ATOM 723 C CA . LEU A 1 90 ? 16.427 8.788 -30.045 1.00 82.56 90 LEU A CA 1
ATOM 724 C C . LEU A 1 90 ? 15.689 7.896 -29.040 1.00 82.56 90 LEU A C 1
ATOM 726 O O . LEU A 1 90 ? 14.465 7.849 -29.078 1.00 82.56 90 LEU A O 1
ATOM 730 N N . GLY A 1 91 ? 16.395 7.213 -28.139 1.00 70.31 91 GLY A N 1
ATOM 731 C CA . GLY A 1 91 ? 15.850 6.142 -27.300 1.00 70.31 91 GLY A CA 1
ATOM 732 C C . GLY A 1 91 ? 14.741 6.560 -26.340 1.00 70.31 91 GLY A C 1
ATOM 733 O O . GLY A 1 91 ? 13.894 5.743 -26.008 1.00 70.31 91 GLY A O 1
ATOM 734 N N . ARG A 1 92 ? 14.634 7.851 -26.000 1.00 68.38 92 ARG A N 1
ATOM 735 C CA . ARG A 1 92 ? 13.459 8.403 -25.291 1.00 68.38 92 ARG A CA 1
ATOM 736 C C . ARG A 1 92 ? 12.135 8.205 -26.047 1.00 68.38 92 ARG A C 1
ATOM 738 O O . ARG A 1 92 ? 11.071 8.282 -25.457 1.00 68.38 92 ARG A O 1
ATOM 745 N N . HIS A 1 93 ? 12.199 8.003 -27.362 1.00 72.38 93 HIS A N 1
ATOM 746 C CA . HIS A 1 93 ? 11.054 7.702 -28.223 1.00 72.38 93 HIS A CA 1
ATOM 747 C C . HIS A 1 93 ? 10.902 6.197 -28.487 1.00 72.38 93 HIS A C 1
ATOM 749 O O . HIS A 1 93 ? 10.024 5.802 -29.246 1.00 72.38 93 HIS A O 1
ATOM 755 N N . LEU A 1 94 ? 11.781 5.373 -27.909 1.00 68.31 94 LEU A N 1
ATOM 756 C CA . LEU A 1 94 ? 11.785 3.919 -28.034 1.00 68.31 94 LEU A CA 1
ATOM 757 C C . LEU A 1 94 ? 11.387 3.228 -26.721 1.00 68.31 94 LEU A C 1
ATOM 759 O O . LEU A 1 94 ? 11.703 2.056 -26.563 1.00 68.31 94 LEU A O 1
ATOM 763 N N . GLU A 1 95 ? 10.744 3.940 -25.786 1.00 67.94 95 GLU A N 1
ATOM 764 C CA . GLU A 1 95 ? 10.249 3.385 -24.510 1.00 67.94 95 GLU A CA 1
ATOM 765 C C . GLU A 1 95 ? 11.318 2.546 -23.771 1.00 67.94 95 GLU A C 1
ATOM 767 O O . GLU A 1 95 ? 11.070 1.430 -23.324 1.00 67.94 95 GLU A O 1
ATOM 772 N N . ASP A 1 96 ? 12.554 3.060 -23.726 1.00 68.94 96 ASP A N 1
ATOM 773 C CA . ASP A 1 96 ? 13.736 2.441 -23.100 1.00 68.94 96 ASP A CA 1
ATOM 774 C C . ASP A 1 96 ? 14.163 1.060 -23.639 1.00 68.94 96 ASP A C 1
ATOM 776 O O . ASP A 1 96 ? 15.013 0.369 -23.060 1.00 68.94 96 ASP A O 1
ATOM 780 N N . LEU A 1 97 ? 13.666 0.674 -24.821 1.00 71.31 97 LEU A N 1
ATOM 781 C CA . LEU A 1 97 ? 14.169 -0.482 -25.571 1.00 71.31 97 LEU A CA 1
ATOM 782 C C . LEU A 1 97 ? 15.665 -0.362 -25.888 1.00 71.31 97 LEU A C 1
ATOM 784 O O . LEU A 1 97 ? 16.353 -1.377 -26.022 1.00 71.31 97 LEU A O 1
ATOM 788 N N . ASP A 1 98 ? 16.186 0.863 -26.002 1.00 76.06 98 ASP A N 1
ATOM 789 C CA . ASP A 1 98 ? 17.614 1.109 -26.176 1.00 76.06 98 ASP A CA 1
ATOM 790 C C . ASP A 1 98 ? 18.412 0.582 -24.980 1.00 76.06 98 ASP A C 1
ATOM 792 O O . ASP A 1 98 ? 19.444 -0.051 -25.188 1.00 76.06 98 ASP A O 1
ATOM 796 N N . VAL A 1 99 ? 17.921 0.741 -23.753 1.00 78.12 99 VAL A N 1
ATOM 797 C CA . VAL A 1 99 ? 18.566 0.215 -22.543 1.00 78.12 99 VAL A CA 1
ATOM 798 C C . VAL A 1 99 ? 18.364 -1.296 -22.419 1.00 78.12 99 VAL A C 1
ATOM 800 O O . VAL A 1 99 ? 19.347 -2.031 -22.276 1.00 78.12 99 VAL A O 1
ATOM 803 N N . ALA A 1 100 ? 17.120 -1.766 -22.568 1.00 75.50 100 ALA A N 1
ATOM 804 C CA . ALA A 1 100 ? 16.743 -3.177 -22.437 1.00 75.50 100 ALA A CA 1
ATOM 805 C C . ALA A 1 100 ? 17.518 -4.111 -23.373 1.00 75.50 100 ALA A C 1
ATOM 807 O O . ALA A 1 100 ? 17.803 -5.253 -23.019 1.00 75.50 100 ALA A O 1
ATOM 808 N N . LEU A 1 101 ? 17.864 -3.629 -24.568 1.00 82.12 101 LEU A N 1
ATOM 809 C CA . LEU A 1 101 ? 18.591 -4.404 -25.571 1.00 82.12 101 LEU A CA 1
ATOM 810 C C . LEU A 1 101 ? 20.099 -4.124 -25.541 1.00 82.12 101 LEU A C 1
ATOM 812 O O . LEU A 1 101 ? 20.895 -5.046 -25.730 1.00 82.12 101 LEU A O 1
ATOM 816 N N . THR A 1 102 ? 20.529 -2.886 -25.266 1.00 88.06 102 THR A N 1
ATOM 817 C CA . THR A 1 102 ? 21.964 -2.553 -25.269 1.00 88.06 102 THR A CA 1
ATOM 818 C C . THR A 1 102 ? 22.705 -3.177 -24.096 1.00 88.06 102 THR A C 1
ATOM 820 O O . THR A 1 102 ? 23.827 -3.635 -24.300 1.00 88.06 102 THR A O 1
ATOM 823 N N . VAL A 1 103 ? 22.116 -3.227 -22.896 1.00 86.12 103 VAL A N 1
ATOM 824 C CA . VAL A 1 103 ? 22.792 -3.778 -21.708 1.00 86.12 103 VAL A CA 1
ATOM 825 C C . VAL A 1 103 ? 23.121 -5.274 -21.895 1.00 86.12 103 VAL A C 1
ATOM 827 O O . VAL A 1 103 ? 24.303 -5.616 -21.817 1.00 86.12 103 VAL A O 1
ATOM 830 N N . PRO A 1 104 ? 22.174 -6.159 -22.281 1.00 84.12 104 PRO A N 1
ATOM 831 C CA . PRO A 1 104 ? 22.488 -7.563 -22.583 1.00 84.12 104 PRO A CA 1
ATOM 832 C C . PRO A 1 104 ? 23.460 -7.753 -23.748 1.00 84.12 104 PRO A C 1
ATOM 834 O O . PRO A 1 104 ? 24.321 -8.633 -23.707 1.00 84.12 104 PRO A O 1
ATOM 837 N N . LEU A 1 105 ? 23.349 -6.934 -24.799 1.00 87.38 105 LEU A N 1
ATOM 838 C CA . LEU A 1 105 ? 24.259 -7.017 -25.942 1.00 87.38 105 LEU A CA 1
ATOM 839 C C . LEU A 1 105 ? 25.680 -6.569 -25.583 1.00 87.38 105 LEU A C 1
ATOM 841 O O . LEU A 1 105 ? 26.642 -7.155 -26.075 1.00 87.38 105 LEU A O 1
ATOM 845 N N . ALA A 1 106 ? 25.835 -5.544 -24.746 1.00 89.50 106 ALA A N 1
ATOM 846 C CA . ALA A 1 106 ? 27.132 -5.053 -24.293 1.00 89.50 106 ALA A CA 1
ATOM 847 C C . ALA A 1 106 ? 27.813 -6.020 -23.317 1.00 89.50 106 ALA A C 1
ATOM 849 O O . ALA A 1 106 ? 29.036 -6.153 -23.367 1.00 89.50 106 ALA A O 1
ATOM 850 N N . ASP A 1 107 ? 27.037 -6.711 -22.483 1.00 86.25 107 ASP A N 1
ATOM 851 C CA . ASP A 1 107 ? 27.540 -7.759 -21.596 1.00 86.25 107 ASP A CA 1
ATOM 852 C C . ASP A 1 107 ? 28.142 -8.928 -22.397 1.00 86.25 107 ASP A C 1
ATOM 854 O O . ASP A 1 107 ? 29.302 -9.298 -22.212 1.00 86.25 107 ASP A O 1
ATOM 858 N N . LYS A 1 108 ? 27.406 -9.419 -23.403 1.00 86.50 108 LYS A N 1
ATOM 859 C CA . LYS A 1 108 ? 27.816 -10.575 -24.221 1.00 86.50 108 LYS A CA 1
ATOM 860 C C . LYS A 1 108 ? 28.807 -10.241 -25.336 1.00 86.50 108 LYS A C 1
ATOM 862 O O . LYS A 1 108 ? 29.545 -11.116 -25.795 1.00 86.50 108 LYS A O 1
ATOM 867 N N . HIS A 1 109 ? 28.827 -9.001 -25.829 1.00 91.25 109 HIS A N 1
ATOM 868 C CA . HIS A 1 109 ? 29.595 -8.632 -27.018 1.00 91.25 109 HIS A CA 1
ATOM 869 C C . HIS A 1 109 ? 30.479 -7.402 -26.805 1.00 91.25 109 HIS A C 1
ATOM 871 O O . HIS A 1 109 ? 30.030 -6.252 -26.797 1.00 91.25 109 HIS A O 1
ATOM 877 N N . ARG A 1 110 ? 31.798 -7.641 -26.802 1.00 92.06 110 ARG A N 1
ATOM 878 C CA . ARG A 1 110 ? 32.838 -6.611 -26.631 1.00 92.06 110 ARG A CA 1
ATOM 879 C C . ARG A 1 110 ? 32.692 -5.420 -27.581 1.00 92.06 110 ARG A C 1
ATOM 881 O O . ARG A 1 110 ? 32.971 -4.297 -27.176 1.00 92.06 110 ARG A O 1
ATOM 888 N N . ILE A 1 111 ? 32.252 -5.637 -28.823 1.00 94.94 111 ILE A N 1
ATOM 889 C CA . ILE A 1 111 ? 32.092 -4.554 -29.807 1.00 94.94 111 ILE A CA 1
ATOM 890 C C . ILE A 1 111 ? 31.003 -3.550 -29.402 1.00 94.94 111 ILE A C 1
ATOM 892 O O . ILE A 1 111 ? 31.163 -2.350 -29.618 1.00 94.94 111 ILE A O 1
ATOM 896 N N . VAL A 1 112 ? 29.927 -4.025 -28.768 1.00 93.38 112 VAL A N 1
ATOM 897 C CA . VAL A 1 112 ? 28.848 -3.166 -28.270 1.00 93.38 112 VAL A CA 1
ATOM 898 C C . VAL A 1 112 ? 29.329 -2.436 -27.022 1.00 93.38 112 VAL A C 1
ATOM 900 O O . VAL A 1 112 ? 29.214 -1.217 -26.967 1.00 93.38 112 VAL A O 1
ATOM 903 N N . ARG A 1 113 ? 30.005 -3.124 -26.091 1.00 93.38 113 ARG A N 1
ATOM 904 C CA . ARG A 1 113 ? 30.624 -2.479 -24.919 1.00 93.38 113 ARG A CA 1
ATOM 905 C C . ARG A 1 113 ? 31.619 -1.380 -25.299 1.00 93.38 113 ARG A C 1
ATOM 907 O O . ARG A 1 113 ? 31.610 -0.299 -24.720 1.00 93.38 113 ARG A O 1
ATOM 914 N N . GLN A 1 114 ? 32.456 -1.621 -26.308 1.00 95.06 114 GLN A N 1
ATOM 915 C CA . GLN A 1 114 ? 33.373 -0.610 -26.840 1.00 95.06 114 GLN A CA 1
ATOM 916 C C . GLN A 1 114 ? 32.637 0.564 -27.485 1.00 95.06 114 GLN A C 1
ATOM 918 O O . GLN A 1 114 ? 33.098 1.697 -27.380 1.00 95.06 114 GLN A O 1
ATOM 923 N N . ALA A 1 115 ? 31.513 0.320 -28.162 1.00 95.00 115 ALA A N 1
ATOM 924 C CA . ALA A 1 115 ? 30.680 1.397 -28.678 1.00 95.00 115 ALA A CA 1
ATOM 925 C C . ALA A 1 115 ? 30.098 2.241 -27.537 1.00 95.00 115 ALA A C 1
ATOM 927 O O . ALA A 1 115 ? 30.249 3.455 -27.591 1.00 95.00 115 ALA A O 1
ATOM 928 N N . VAL A 1 116 ? 29.566 1.622 -26.475 1.00 94.88 116 VAL A N 1
ATOM 929 C CA . VAL A 1 116 ? 29.066 2.338 -25.285 1.00 94.88 116 VAL A CA 1
ATOM 930 C C . VAL A 1 116 ? 30.176 3.198 -24.671 1.00 94.88 116 VAL A C 1
ATOM 932 O O . VAL A 1 116 ? 29.979 4.389 -24.445 1.00 94.88 116 VAL A O 1
ATOM 935 N N . ASN A 1 117 ? 31.379 2.644 -24.500 1.00 95.19 117 ASN A N 1
ATOM 936 C CA . ASN A 1 117 ? 32.524 3.389 -23.966 1.00 95.19 117 ASN A CA 1
ATOM 937 C C . ASN A 1 117 ? 33.021 4.528 -24.874 1.00 95.19 117 ASN A C 1
ATOM 939 O O . ASN A 1 117 ? 33.604 5.498 -24.400 1.00 95.19 117 ASN A O 1
ATOM 943 N N . ARG A 1 118 ? 32.821 4.435 -26.193 1.00 95.56 118 ARG A N 1
ATOM 944 C CA . ARG A 1 118 ? 33.093 5.565 -27.095 1.00 95.56 118 ARG A CA 1
ATOM 945 C C . ARG A 1 118 ? 32.008 6.631 -26.971 1.00 95.56 118 ARG A C 1
ATOM 947 O O . ARG A 1 118 ? 32.333 7.808 -26.866 1.00 95.56 118 ARG A O 1
ATOM 954 N N . SER A 1 119 ? 30.742 6.222 -26.919 1.00 95.12 119 SER A N 1
ATOM 955 C CA . SER A 1 119 ? 29.596 7.126 -26.792 1.00 95.12 119 SER A CA 1
ATOM 956 C C . SER A 1 119 ? 29.568 7.879 -25.457 1.00 95.12 119 SER A C 1
ATOM 958 O O . SER A 1 119 ? 29.096 9.011 -25.426 1.00 95.12 119 SER A O 1
ATOM 960 N N . SER A 1 120 ? 30.153 7.340 -24.379 1.00 93.88 120 SER A N 1
ATOM 961 C CA . SER A 1 120 ? 30.318 8.058 -23.097 1.00 93.88 120 SER A CA 1
ATOM 962 C C . SER A 1 120 ? 31.296 9.237 -23.170 1.00 93.88 120 SER A C 1
ATOM 964 O O . SER A 1 120 ? 31.397 10.027 -22.233 1.00 93.88 120 SER A O 1
ATOM 966 N N . ARG A 1 121 ? 32.001 9.382 -24.298 1.00 94.56 121 ARG A N 1
ATOM 967 C CA . ARG A 1 121 ? 32.873 10.516 -24.632 1.00 94.56 121 ARG A CA 1
ATOM 968 C C . ARG A 1 121 ? 32.317 11.346 -25.793 1.00 94.56 121 ARG A C 1
ATOM 970 O O . ARG A 1 121 ? 33.053 12.137 -26.379 1.00 94.56 121 ARG A O 1
ATOM 977 N N . SER A 1 122 ? 31.051 11.137 -26.163 1.00 93.75 122 SER A N 1
ATOM 978 C CA . SER A 1 122 ? 30.392 11.901 -27.222 1.00 93.75 122 SER A CA 1
ATOM 979 C C . SER A 1 122 ? 30.311 13.383 -26.853 1.00 93.75 122 SER A C 1
ATOM 981 O O . SER A 1 122 ? 30.124 13.735 -25.691 1.00 93.75 122 SER A O 1
ATOM 983 N N . THR A 1 123 ? 30.404 14.256 -27.856 1.00 94.44 123 THR A N 1
ATOM 984 C CA . THR A 1 123 ? 30.166 15.700 -27.704 1.00 94.44 123 THR A CA 1
ATOM 985 C C . THR A 1 123 ? 28.678 16.037 -27.571 1.00 94.44 123 THR A C 1
ATOM 987 O O . THR A 1 123 ? 28.326 17.154 -27.196 1.00 94.44 123 THR A O 1
ATOM 990 N N . ILE A 1 124 ? 27.790 15.082 -27.866 1.00 92.75 124 ILE A N 1
ATOM 991 C CA . ILE A 1 124 ? 26.343 15.227 -27.725 1.00 92.75 124 ILE A CA 1
ATOM 992 C C . ILE A 1 124 ? 25.963 14.822 -26.298 1.00 92.75 124 ILE A C 1
ATOM 994 O O . ILE A 1 124 ? 25.888 13.635 -25.984 1.00 92.75 124 ILE A O 1
ATOM 998 N N . LEU A 1 125 ? 25.696 15.810 -25.439 1.00 88.19 125 LEU A N 1
ATOM 999 C CA . LEU A 1 125 ? 25.455 15.603 -24.004 1.00 88.19 125 LEU A CA 1
ATOM 1000 C C . LEU A 1 125 ? 24.399 14.514 -23.689 1.00 88.19 125 LEU A C 1
ATOM 1002 O O . LEU A 1 125 ? 24.684 13.657 -22.853 1.00 88.19 125 LEU A O 1
ATOM 1006 N N . PRO A 1 126 ? 23.229 14.443 -24.365 1.00 88.38 126 PRO A N 1
ATOM 1007 C CA . PRO A 1 126 ? 22.281 13.344 -24.150 1.00 88.38 126 PRO A CA 1
ATOM 1008 C C . PRO A 1 126 ? 22.857 11.944 -24.411 1.00 88.38 126 PRO A C 1
ATOM 1010 O O . PRO A 1 126 ? 22.585 11.012 -23.656 1.00 88.38 126 PRO A O 1
ATOM 1013 N N . VAL A 1 127 ? 23.677 11.794 -25.457 1.00 90.94 127 VAL A N 1
ATOM 1014 C CA . VAL A 1 127 ? 24.344 10.526 -25.800 1.00 90.94 127 VAL A CA 1
ATOM 1015 C C . VAL A 1 127 ? 25.400 10.195 -24.753 1.00 90.94 127 VAL A C 1
ATOM 1017 O O . VAL A 1 127 ? 25.470 9.057 -24.292 1.00 90.94 127 VAL A O 1
ATOM 1020 N N . GLN A 1 128 ? 26.176 11.199 -24.342 1.00 93.31 128 GLN A N 1
ATOM 1021 C CA . GLN A 1 128 ? 27.213 11.069 -23.327 1.00 93.31 128 GLN A CA 1
ATOM 1022 C C . GLN A 1 128 ? 26.649 10.561 -21.994 1.00 93.31 128 GLN A C 1
ATOM 1024 O O . GLN A 1 128 ? 27.128 9.558 -21.466 1.00 93.31 128 GLN A O 1
ATOM 1029 N N . LEU A 1 129 ? 25.610 11.225 -21.474 1.00 87.81 129 LEU A N 1
ATOM 1030 C CA . LEU A 1 129 ? 24.986 10.888 -20.192 1.00 87.81 129 LEU A CA 1
ATOM 1031 C C . LEU A 1 129 ? 24.361 9.490 -20.216 1.00 87.81 129 LEU A C 1
ATOM 1033 O O . LEU A 1 129 ? 24.591 8.696 -19.305 1.00 87.81 129 LEU A O 1
ATOM 1037 N N . ARG A 1 130 ? 23.619 9.157 -21.279 1.00 87.38 130 ARG A N 1
ATOM 1038 C CA . ARG A 1 130 ? 22.989 7.835 -21.414 1.00 87.38 130 ARG A CA 1
ATOM 1039 C C . ARG A 1 130 ? 24.024 6.719 -21.553 1.00 87.38 130 ARG A C 1
ATOM 1041 O O . ARG A 1 130 ? 23.900 5.689 -20.897 1.00 87.38 130 ARG A O 1
ATOM 1048 N N . ALA A 1 131 ? 25.085 6.928 -22.332 1.00 91.62 131 ALA A N 1
ATOM 1049 C CA . ALA A 1 131 ? 26.181 5.967 -22.431 1.00 91.62 131 ALA A CA 1
ATOM 1050 C C . ALA A 1 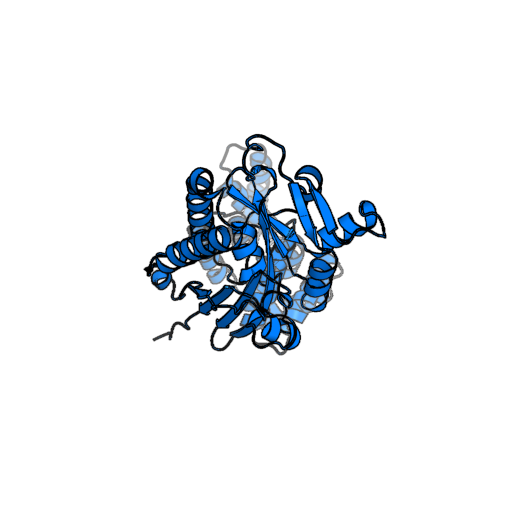131 ? 26.930 5.784 -21.101 1.00 91.62 131 ALA A C 1
ATOM 1052 O O . ALA A 1 131 ? 27.279 4.658 -20.756 1.00 91.62 131 ALA A O 1
ATOM 1053 N N . ALA A 1 132 ? 27.155 6.861 -20.340 1.00 89.00 132 ALA A N 1
ATOM 1054 C CA . ALA A 1 132 ? 27.748 6.775 -19.006 1.00 89.00 132 ALA A CA 1
ATOM 1055 C C . ALA A 1 132 ? 26.867 5.960 -18.041 1.00 89.00 132 ALA A C 1
ATOM 1057 O O . ALA A 1 132 ? 27.382 5.100 -17.328 1.00 89.00 132 ALA A O 1
ATOM 1058 N N . GLY A 1 133 ? 25.543 6.155 -18.078 1.00 85.25 133 GLY A N 1
ATOM 1059 C CA . GLY A 1 133 ? 24.588 5.345 -17.314 1.00 85.25 133 GLY A CA 1
ATOM 1060 C C . GLY A 1 133 ? 24.627 3.858 -17.685 1.00 85.25 133 GLY A C 1
ATOM 1061 O O . GLY A 1 133 ? 24.664 3.001 -16.804 1.00 85.25 133 GLY A O 1
ATOM 1062 N N . LEU A 1 134 ? 24.713 3.537 -18.982 1.00 88.06 134 LEU A N 1
ATOM 1063 C CA . LEU A 1 134 ? 24.871 2.154 -19.447 1.00 88.06 134 LEU A CA 1
ATOM 1064 C C . LEU A 1 134 ? 26.184 1.515 -18.973 1.00 88.06 134 LEU A C 1
ATOM 1066 O O . LEU A 1 134 ? 26.185 0.344 -18.604 1.00 88.06 134 LEU A O 1
ATOM 1070 N N . LEU A 1 135 ? 27.301 2.254 -18.958 1.00 88.62 135 LEU A N 1
ATOM 1071 C CA . LEU A 1 135 ? 28.564 1.744 -18.405 1.00 88.62 135 LEU A CA 1
ATOM 1072 C C . LEU A 1 135 ? 28.444 1.450 -16.913 1.00 88.62 135 LEU A C 1
ATOM 1074 O O . LEU A 1 135 ? 28.851 0.374 -16.482 1.00 88.62 135 LEU A O 1
ATOM 1078 N N . ALA A 1 136 ? 27.832 2.356 -16.148 1.00 83.31 136 ALA A N 1
ATOM 1079 C CA . ALA A 1 136 ? 27.603 2.149 -14.722 1.00 83.31 136 ALA A CA 1
ATOM 1080 C C . ALA A 1 136 ? 26.755 0.889 -14.461 1.00 83.31 136 ALA A C 1
ATOM 1082 O O . ALA A 1 136 ? 27.078 0.102 -13.571 1.00 83.31 136 ALA A O 1
ATOM 1083 N N . ALA A 1 137 ? 25.726 0.641 -15.283 1.00 79.62 137 ALA A N 1
ATOM 1084 C CA . ALA A 1 137 ? 24.929 -0.583 -15.208 1.00 79.62 137 ALA A CA 1
ATOM 1085 C C . ALA A 1 137 ? 25.766 -1.847 -15.494 1.00 79.62 137 ALA A C 1
ATOM 1087 O O . ALA A 1 137 ? 25.621 -2.859 -14.806 1.00 79.62 137 ALA A O 1
ATOM 1088 N N . LEU A 1 138 ? 26.686 -1.789 -16.463 1.00 82.75 138 LEU A N 1
ATOM 1089 C CA . LEU A 1 138 ? 27.550 -2.911 -16.854 1.00 82.75 138 LEU A CA 1
ATOM 1090 C C . LEU A 1 138 ? 28.689 -3.194 -15.860 1.00 82.75 138 LEU A C 1
ATOM 1092 O O . LEU A 1 138 ? 29.107 -4.343 -15.725 1.00 82.75 138 LEU A O 1
ATOM 1096 N N . GLU A 1 139 ? 29.188 -2.183 -15.151 1.00 82.38 139 GLU A N 1
ATOM 1097 C CA . GLU A 1 139 ? 30.378 -2.276 -14.284 1.00 82.38 139 GLU A CA 1
ATOM 1098 C C . GLU A 1 139 ? 30.071 -2.580 -12.807 1.00 82.38 139 GLU A C 1
ATOM 1100 O O . GLU A 1 139 ? 30.986 -2.723 -12.000 1.00 82.38 139 GLU A O 1
ATOM 1105 N N . GLY A 1 140 ? 28.793 -2.729 -12.448 1.00 70.75 140 GLY A N 1
ATOM 1106 C CA . GLY A 1 140 ? 28.366 -3.118 -11.102 1.00 70.75 140 GLY A CA 1
ATOM 1107 C C . GLY A 1 140 ? 28.823 -4.516 -10.649 1.00 70.75 140 GLY A C 1
ATOM 1108 O O . GLY A 1 140 ? 29.059 -5.420 -11.447 1.00 70.75 140 GLY A O 1
ATOM 1109 N N . THR A 1 141 ? 28.899 -4.699 -9.328 1.00 69.50 141 THR A N 1
ATOM 1110 C CA . THR A 1 141 ? 29.317 -5.948 -8.658 1.00 69.50 141 THR A CA 1
ATOM 1111 C C . THR A 1 141 ? 28.181 -6.950 -8.428 1.00 69.50 141 THR A C 1
ATOM 1113 O O . THR A 1 141 ? 28.439 -8.085 -8.036 1.00 69.50 141 THR A O 1
ATOM 1116 N N . ARG A 1 142 ? 26.926 -6.538 -8.647 1.00 76.12 142 ARG A N 1
ATOM 1117 C CA . ARG A 1 142 ? 25.728 -7.381 -8.500 1.00 76.12 142 ARG A CA 1
ATOM 1118 C C . ARG A 1 142 ? 25.529 -8.306 -9.717 1.00 76.12 142 ARG A C 1
ATOM 1120 O O . ARG A 1 142 ? 26.041 -7.985 -10.797 1.00 76.12 142 ARG A O 1
ATOM 1127 N N . PRO A 1 143 ? 24.778 -9.419 -9.589 1.00 80.75 143 PRO A N 1
ATOM 1128 C CA . PRO A 1 143 ? 24.379 -10.247 -10.728 1.00 80.75 143 PRO A CA 1
ATOM 1129 C C . PRO A 1 143 ? 23.797 -9.409 -11.875 1.00 80.75 143 PRO A C 1
ATOM 1131 O O . PRO A 1 143 ? 23.194 -8.354 -11.660 1.00 80.75 143 PRO A O 1
ATOM 1134 N N . PHE A 1 144 ? 24.050 -9.823 -13.115 1.00 74.94 144 PHE A N 1
ATOM 1135 C CA . PHE A 1 144 ? 23.667 -9.051 -14.298 1.00 74.94 144 PHE A CA 1
ATOM 1136 C C . PHE A 1 144 ? 22.142 -8.904 -14.410 1.00 74.94 144 PHE A C 1
ATOM 1138 O O . PHE A 1 144 ? 21.642 -7.819 -14.702 1.00 74.94 144 PHE A O 1
ATOM 1145 N N . GLU A 1 145 ? 21.415 -9.975 -14.109 1.00 75.69 145 GLU A N 1
ATOM 1146 C CA . GLU A 1 145 ? 19.959 -10.062 -14.155 1.00 75.69 145 GLU A CA 1
ATOM 1147 C C . GLU A 1 145 ? 19.304 -9.081 -13.176 1.00 75.69 145 GLU A C 1
ATOM 1149 O O . GLU A 1 145 ? 18.394 -8.350 -13.560 1.00 75.69 145 GLU A O 1
ATOM 1154 N N . GLU A 1 146 ? 19.813 -8.998 -11.942 1.00 73.12 146 GLU A N 1
ATOM 1155 C CA . GLU A 1 146 ? 19.333 -8.048 -10.929 1.00 73.12 146 GLU A CA 1
ATOM 1156 C C . GLU A 1 146 ? 19.560 -6.598 -11.365 1.00 73.12 146 GLU A C 1
ATOM 1158 O O . GLU A 1 146 ? 18.672 -5.757 -11.250 1.00 73.12 146 GLU A O 1
ATOM 1163 N N . ARG A 1 147 ? 20.736 -6.297 -11.929 1.00 73.94 147 ARG A N 1
ATOM 1164 C CA . ARG A 1 147 ? 21.045 -4.948 -12.428 1.00 73.94 147 ARG A CA 1
ATOM 1165 C C . ARG A 1 147 ? 20.172 -4.563 -13.614 1.00 73.94 147 ARG A C 1
ATOM 1167 O O . ARG A 1 147 ? 19.747 -3.415 -13.705 1.00 73.94 147 ARG A O 1
ATOM 1174 N N . LEU A 1 148 ? 19.918 -5.501 -14.525 1.00 74.81 148 LEU A N 1
ATOM 1175 C CA . LEU A 1 148 ? 19.028 -5.276 -15.657 1.00 74.81 148 LEU A CA 1
ATOM 1176 C C . LEU A 1 148 ? 17.601 -5.008 -15.169 1.00 74.81 148 LEU A C 1
ATOM 1178 O O . LEU A 1 148 ? 16.972 -4.066 -15.646 1.00 74.81 148 LEU A O 1
ATOM 1182 N N . LEU A 1 149 ? 17.117 -5.787 -14.199 1.00 74.06 149 LEU A N 1
ATOM 1183 C CA . LEU A 1 149 ? 15.792 -5.600 -13.618 1.00 74.06 149 LEU A CA 1
ATOM 1184 C C . LEU A 1 149 ? 15.663 -4.242 -12.913 1.00 74.06 149 LEU A C 1
ATOM 1186 O O . LEU A 1 149 ? 14.674 -3.551 -13.144 1.00 74.06 149 LEU A O 1
ATOM 1190 N N . ASP A 1 150 ? 16.663 -3.824 -12.132 1.00 71.69 150 ASP A N 1
ATOM 1191 C CA . ASP A 1 150 ? 16.696 -2.509 -11.475 1.00 71.69 150 ASP A CA 1
ATOM 1192 C C . ASP A 1 150 ? 16.606 -1.366 -12.493 1.00 71.69 150 ASP A C 1
ATOM 1194 O O . ASP A 1 150 ? 15.804 -0.443 -12.344 1.00 71.69 150 ASP A O 1
ATOM 1198 N N . VAL A 1 151 ? 17.424 -1.430 -13.549 1.00 71.62 151 VAL A N 1
ATOM 1199 C CA . VAL A 1 151 ? 17.486 -0.388 -14.581 1.00 71.62 151 VAL A CA 1
ATOM 1200 C C . VAL A 1 151 ? 16.172 -0.302 -15.354 1.00 71.62 151 VAL A C 1
ATOM 1202 O O . VAL A 1 151 ? 15.690 0.802 -15.593 1.00 71.62 151 VAL A O 1
ATOM 1205 N N . LEU A 1 152 ? 15.578 -1.443 -15.715 1.00 72.31 152 LEU A N 1
ATOM 1206 C CA . LEU A 1 152 ? 14.288 -1.486 -16.406 1.00 72.31 152 LEU A CA 1
ATOM 1207 C C . LEU A 1 152 ? 13.140 -1.024 -15.510 1.00 72.31 152 LEU A C 1
ATOM 1209 O O . LEU A 1 152 ? 12.284 -0.277 -15.969 1.00 72.31 152 LEU A O 1
ATOM 1213 N N . SER A 1 153 ? 13.137 -1.413 -14.235 1.00 68.88 153 SER A N 1
ATOM 1214 C CA . SER A 1 153 ? 12.107 -0.989 -13.279 1.00 68.88 153 SER A CA 1
ATOM 1215 C C . SER A 1 153 ? 12.160 0.522 -13.062 1.00 68.88 153 SER A C 1
ATOM 1217 O O . SER A 1 153 ? 11.143 1.193 -13.200 1.00 68.88 153 SER A O 1
ATOM 1219 N N . ALA A 1 154 ? 13.357 1.081 -12.848 1.00 67.62 154 ALA A N 1
ATOM 1220 C CA . ALA A 1 154 ? 13.551 2.524 -12.708 1.00 67.62 154 ALA A CA 1
ATOM 1221 C C . ALA A 1 154 ? 13.152 3.303 -13.973 1.00 67.62 154 ALA A C 1
ATOM 1223 O O . ALA A 1 154 ? 12.626 4.411 -13.881 1.00 67.62 154 ALA A O 1
ATOM 1224 N N . SER A 1 155 ? 13.392 2.726 -15.152 1.00 67.38 155 SER A N 1
ATOM 1225 C CA . SER A 1 155 ? 12.970 3.282 -16.439 1.00 67.38 155 SER A CA 1
ATOM 1226 C C . SER A 1 155 ? 11.442 3.310 -16.558 1.00 67.38 155 SER A C 1
ATOM 1228 O O . SER A 1 155 ? 10.870 4.372 -16.808 1.00 67.38 155 SER A O 1
ATOM 1230 N N . VAL A 1 156 ? 10.769 2.188 -16.293 1.00 65.56 156 VAL A N 1
ATOM 1231 C CA . VAL A 1 156 ? 9.301 2.095 -16.293 1.00 65.56 156 VAL A CA 1
ATOM 1232 C C . VAL A 1 156 ? 8.694 3.062 -15.276 1.00 65.56 156 VAL A C 1
ATOM 1234 O O . VAL A 1 156 ? 7.718 3.745 -15.588 1.00 65.56 156 VAL A O 1
ATOM 1237 N N . ASP A 1 157 ? 9.289 3.171 -14.090 1.00 62.38 157 ASP A N 1
ATOM 1238 C CA . ASP A 1 157 ? 8.838 4.084 -13.041 1.00 62.38 157 ASP A CA 1
ATOM 1239 C C . ASP A 1 157 ? 9.022 5.558 -13.426 1.00 62.38 157 ASP A C 1
ATOM 1241 O O . ASP A 1 157 ? 8.149 6.372 -13.134 1.00 62.38 157 ASP A O 1
ATOM 1245 N N . ALA A 1 158 ? 10.104 5.915 -14.126 1.00 59.72 158 ALA A N 1
ATOM 1246 C CA . ALA A 1 158 ? 10.352 7.283 -14.589 1.00 59.72 158 ALA A CA 1
ATOM 1247 C C . ALA A 1 158 ? 9.389 7.742 -15.701 1.00 59.72 158 ALA A C 1
ATOM 1249 O O . ALA A 1 158 ? 9.173 8.943 -15.859 1.00 59.72 158 ALA A O 1
ATOM 1250 N N . HIS A 1 159 ? 8.814 6.806 -16.465 1.00 58.53 159 HIS A N 1
ATOM 1251 C CA . HIS A 1 159 ? 7.829 7.083 -17.521 1.00 58.53 159 HIS A CA 1
ATOM 1252 C C . HIS A 1 159 ? 6.390 7.145 -17.007 1.00 58.53 159 HIS A C 1
ATOM 1254 O O . HIS A 1 159 ? 5.474 7.511 -17.747 1.00 58.53 159 HIS A O 1
ATOM 1260 N N . ARG A 1 160 ? 6.170 6.803 -15.737 1.00 56.34 160 ARG A N 1
ATOM 1261 C CA . ARG A 1 160 ? 4.901 7.058 -15.068 1.00 56.34 160 ARG A CA 1
ATOM 1262 C C . ARG A 1 160 ? 4.939 8.496 -14.559 1.00 56.34 160 ARG A C 1
ATOM 1264 O O . ARG A 1 160 ? 5.779 8.840 -13.736 1.00 56.34 160 ARG A O 1
ATOM 1271 N N . ASP A 1 161 ? 3.973 9.320 -14.973 1.00 51.91 161 ASP A N 1
ATOM 1272 C CA . ASP A 1 161 ? 3.792 10.703 -14.477 1.00 51.91 161 ASP A CA 1
ATOM 1273 C C . ASP A 1 161 ? 3.631 10.784 -12.941 1.00 51.91 161 ASP A C 1
ATOM 1275 O O . ASP A 1 161 ? 3.593 11.862 -12.345 1.00 51.91 161 ASP A O 1
ATOM 1279 N N . GLN A 1 162 ? 3.491 9.635 -12.281 1.00 49.72 162 GLN A N 1
ATOM 1280 C CA . GLN A 1 162 ? 3.357 9.468 -10.849 1.00 49.72 162 GLN A CA 1
ATOM 1281 C C . GLN A 1 162 ? 4.306 8.335 -10.435 1.00 49.72 162 GLN A C 1
ATOM 1283 O O . GLN A 1 162 ? 4.106 7.195 -10.857 1.00 49.72 162 GLN A O 1
ATOM 1288 N N . PHE A 1 163 ? 5.313 8.666 -9.610 1.00 47.41 163 PHE A N 1
ATOM 1289 C CA . PHE A 1 163 ? 6.134 7.743 -8.799 1.00 47.41 163 PHE A CA 1
ATOM 1290 C C . PHE A 1 163 ? 5.322 6.500 -8.410 1.00 47.41 163 PHE A C 1
ATOM 1292 O O . PHE A 1 163 ? 4.146 6.717 -8.100 1.00 47.41 163 PHE A O 1
ATOM 1299 N N . PRO A 1 164 ? 5.879 5.263 -8.407 1.00 52.84 164 PRO A N 1
ATOM 1300 C CA . PRO A 1 164 ? 5.116 4.030 -8.203 1.00 52.84 164 PRO A CA 1
ATOM 1301 C C . PRO A 1 164 ? 4.144 4.246 -7.059 1.00 52.84 164 PRO A C 1
ATOM 1303 O O . PRO A 1 164 ? 4.566 4.373 -5.916 1.00 52.84 164 PRO A O 1
ATOM 1306 N N . ARG A 1 165 ? 2.863 4.446 -7.397 1.00 54.81 165 ARG A N 1
ATOM 1307 C CA . ARG A 1 165 ? 1.826 4.781 -6.432 1.00 54.81 165 ARG A CA 1
ATOM 1308 C C . ARG A 1 165 ? 1.539 3.463 -5.751 1.00 54.81 165 ARG A C 1
ATOM 1310 O O . ARG A 1 165 ? 0.770 2.680 -6.296 1.00 54.81 165 ARG A O 1
ATOM 1317 N N . PRO A 1 166 ? 2.092 3.218 -4.564 1.00 52.47 166 PRO A N 1
ATOM 1318 C CA . PRO A 1 166 ? 1.925 1.937 -3.907 1.00 52.47 166 PRO A CA 1
ATOM 1319 C C . PRO A 1 166 ? 0.501 1.790 -3.358 1.00 52.47 166 PRO A C 1
ATOM 1321 O O . PRO A 1 166 ? 0.247 0.864 -2.623 1.00 52.47 166 PRO A O 1
ATOM 1324 N N . LEU A 1 167 ? -0.401 2.732 -3.665 1.00 55.41 167 LEU A N 1
ATOM 1325 C CA . LEU A 1 167 ? -1.827 2.741 -3.355 1.00 55.41 167 LEU A CA 1
ATOM 1326 C C . LEU A 1 167 ? -2.686 2.923 -4.624 1.00 55.41 167 LEU A C 1
ATOM 1328 O O . LEU A 1 167 ? -3.889 3.148 -4.516 1.00 55.41 167 LEU A O 1
ATOM 1332 N N . ALA A 1 168 ? -2.095 2.901 -5.827 1.00 53.25 168 ALA A N 1
ATOM 1333 C CA . ALA A 1 168 ? -2.844 2.957 -7.083 1.00 53.25 168 ALA A CA 1
ATOM 1334 C C . ALA A 1 168 ? -2.608 1.703 -7.923 1.00 53.25 168 ALA A C 1
ATOM 1336 O O . ALA A 1 168 ? -1.622 0.999 -7.759 1.00 53.25 168 ALA A O 1
ATOM 1337 N N . ALA A 1 169 ? -3.544 1.440 -8.833 1.00 51.97 169 ALA A N 1
ATOM 1338 C CA . ALA A 1 169 ? -3.537 0.264 -9.692 1.00 51.97 169 ALA A CA 1
ATOM 1339 C C . ALA A 1 169 ? -2.199 0.075 -10.458 1.00 51.97 169 ALA A C 1
ATOM 1341 O O . ALA A 1 169 ? -1.562 1.065 -10.830 1.00 51.97 169 ALA A O 1
ATOM 1342 N N . PRO A 1 170 ? -1.797 -1.176 -10.764 1.00 60.47 170 PRO A N 1
ATOM 1343 C CA . PRO A 1 170 ? -2.578 -2.396 -10.566 1.00 60.47 170 PRO A CA 1
ATOM 1344 C C . PRO A 1 170 ? -2.537 -2.945 -9.135 1.00 60.47 170 PRO A C 1
ATOM 1346 O O . PRO A 1 170 ? -3.484 -3.618 -8.762 1.00 60.47 170 PRO A O 1
ATOM 1349 N N . ALA A 1 171 ? -1.544 -2.618 -8.308 1.00 64.94 171 ALA A N 1
ATOM 1350 C CA . ALA A 1 171 ? -1.442 -3.165 -6.955 1.00 64.94 171 ALA A CA 1
ATOM 1351 C C . ALA A 1 171 ? -1.141 -2.081 -5.909 1.00 64.94 171 ALA A C 1
ATOM 1353 O O . ALA A 1 171 ? -0.285 -1.224 -6.125 1.00 64.94 171 ALA A O 1
ATOM 1354 N N . SER A 1 172 ? -1.864 -2.122 -4.789 1.00 73.38 172 SER A N 1
ATOM 1355 C CA . SER A 1 172 ? -1.799 -1.182 -3.665 1.00 73.38 172 SER A CA 1
ATOM 1356 C C . SER A 1 172 ? -1.052 -1.730 -2.441 1.00 73.38 172 SER A C 1
ATOM 1358 O O . SER A 1 172 ? -1.073 -1.128 -1.364 1.00 73.38 172 SER A O 1
ATOM 1360 N N . THR A 1 173 ? -0.401 -2.884 -2.571 1.00 77.94 173 THR A N 1
ATOM 1361 C CA . THR A 1 173 ? 0.404 -3.478 -1.505 1.00 77.94 173 THR A CA 1
ATOM 1362 C C . THR A 1 173 ? 1.720 -4.032 -2.048 1.00 77.94 173 THR A C 1
ATOM 1364 O O . THR A 1 173 ? 1.929 -4.175 -3.253 1.00 77.94 173 THR A O 1
ATOM 1367 N N . TRP A 1 174 ? 2.625 -4.391 -1.138 1.00 80.06 174 TRP A N 1
ATOM 1368 C CA . TRP A 1 174 ? 3.881 -5.067 -1.475 1.00 80.06 174 TRP A CA 1
ATOM 1369 C C . TRP A 1 174 ? 3.677 -6.476 -2.066 1.00 80.06 174 TRP A C 1
ATOM 1371 O O . TRP A 1 174 ? 4.639 -7.053 -2.568 1.00 80.06 174 TRP A O 1
ATOM 1381 N N . LEU A 1 175 ? 2.453 -7.025 -2.025 1.00 77.25 175 LEU A N 1
ATOM 1382 C CA . LEU A 1 175 ? 2.110 -8.291 -2.682 1.00 77.25 175 LEU A CA 1
ATOM 1383 C C . LEU A 1 175 ? 2.191 -8.179 -4.206 1.00 77.25 175 LEU A C 1
ATOM 1385 O O . LEU A 1 175 ? 2.457 -9.179 -4.866 1.00 77.25 175 LEU A O 1
ATOM 1389 N N . ALA A 1 176 ? 1.992 -6.971 -4.748 1.00 75.00 176 ALA A N 1
ATOM 1390 C CA . ALA A 1 176 ? 2.021 -6.690 -6.180 1.00 75.00 176 ALA A CA 1
ATOM 1391 C C . ALA A 1 176 ? 1.063 -7.572 -7.017 1.00 75.00 176 ALA A C 1
ATOM 1393 O O . ALA A 1 176 ? 1.309 -7.799 -8.201 1.00 75.00 176 ALA A O 1
ATOM 1394 N N . ASP A 1 177 ? -0.035 -8.043 -6.414 1.00 74.25 177 ASP A N 1
ATOM 1395 C CA . ASP A 1 177 ? -1.024 -8.941 -7.021 1.00 74.25 177 ASP A CA 1
ATOM 1396 C C . ASP A 1 177 ? -2.425 -8.315 -6.932 1.00 74.25 177 ASP A C 1
ATOM 1398 O O . ASP A 1 177 ? -3.053 -8.282 -5.870 1.00 74.25 177 ASP A O 1
ATOM 1402 N N . HIS A 1 178 ? -2.906 -7.800 -8.068 1.00 75.75 178 HIS A N 1
ATOM 1403 C CA . HIS A 1 178 ? -4.192 -7.105 -8.162 1.00 75.75 178 HIS A CA 1
ATOM 1404 C C . HIS A 1 178 ? -5.379 -7.998 -7.792 1.00 75.75 178 HIS A C 1
ATOM 1406 O O . HIS A 1 178 ? -6.320 -7.538 -7.140 1.00 75.75 178 HIS A O 1
ATOM 1412 N N . ASP A 1 179 ? -5.347 -9.260 -8.216 1.00 74.88 179 ASP A N 1
ATOM 1413 C CA . ASP A 1 179 ? -6.463 -10.182 -8.036 1.00 74.88 179 ASP A CA 1
ATOM 1414 C C . ASP A 1 179 ? -6.555 -10.598 -6.569 1.00 74.88 179 ASP A C 1
ATOM 1416 O O . ASP A 1 179 ? -7.638 -10.577 -5.976 1.00 74.88 179 ASP A O 1
ATOM 1420 N N . LEU A 1 180 ? -5.409 -10.884 -5.945 1.00 76.44 180 LEU A N 1
ATOM 1421 C CA . LEU A 1 180 ? -5.325 -11.181 -4.521 1.00 76.44 180 LEU A CA 1
ATOM 1422 C C . LEU A 1 180 ? -5.794 -10.002 -3.663 1.00 76.44 180 LEU A C 1
ATOM 1424 O O . LEU A 1 180 ? -6.626 -10.172 -2.770 1.00 76.44 180 LEU A O 1
ATOM 1428 N N . GLU A 1 181 ? -5.309 -8.795 -3.946 1.00 81.00 181 GLU A N 1
ATOM 1429 C CA . GLU A 1 181 ? -5.754 -7.581 -3.258 1.00 81.00 181 GLU A CA 1
ATOM 1430 C C . GLU A 1 181 ? -7.250 -7.315 -3.482 1.00 81.00 181 GLU A C 1
ATOM 1432 O O . GLU A 1 181 ? -7.967 -6.917 -2.559 1.00 81.00 181 GLU A O 1
ATOM 1437 N N . GLY A 1 182 ? -7.753 -7.584 -4.690 1.00 81.38 182 GLY A N 1
ATOM 1438 C CA . GLY A 1 182 ? -9.170 -7.514 -5.033 1.00 81.38 182 GLY A CA 1
ATOM 1439 C C . GLY A 1 182 ? -10.028 -8.473 -4.206 1.00 81.38 182 GLY A C 1
ATOM 1440 O O . GLY A 1 182 ? -11.092 -8.077 -3.721 1.00 81.38 182 GLY A O 1
ATOM 1441 N N . LEU A 1 183 ? -9.552 -9.701 -3.977 1.00 81.38 183 LEU A N 1
ATOM 1442 C CA . LEU A 1 183 ? -10.218 -10.690 -3.126 1.00 81.38 183 LEU A CA 1
ATOM 1443 C C . LEU A 1 183 ? -10.294 -10.230 -1.665 1.00 81.38 183 LEU A C 1
ATOM 1445 O O . LEU A 1 183 ? -11.371 -10.290 -1.069 1.00 81.38 183 LEU A O 1
ATOM 1449 N N . VAL A 1 184 ? -9.192 -9.721 -1.107 1.00 82.75 184 VAL A N 1
ATOM 1450 C CA . VAL A 1 184 ? -9.129 -9.201 0.275 1.00 82.75 184 VAL A CA 1
ATOM 1451 C C . VAL A 1 184 ? -10.068 -8.010 0.460 1.00 82.75 184 VAL A C 1
ATOM 1453 O O . VAL A 1 184 ? -10.863 -7.968 1.409 1.00 82.75 184 VAL A O 1
ATOM 1456 N N . ARG A 1 185 ? -10.035 -7.064 -0.486 1.00 87.06 185 ARG A N 1
ATOM 1457 C CA . ARG A 1 185 ? -10.921 -5.896 -0.492 1.00 87.06 185 ARG A CA 1
ATOM 1458 C C . ARG A 1 185 ? -12.385 -6.324 -0.612 1.00 87.06 185 ARG A C 1
ATOM 1460 O O . ARG A 1 185 ? -13.241 -5.791 0.089 1.00 87.06 185 ARG A O 1
ATOM 1467 N N . GLY A 1 186 ? -12.671 -7.311 -1.462 1.00 88.25 186 GLY A N 1
ATOM 1468 C CA . GLY A 1 186 ? -14.004 -7.878 -1.652 1.00 88.25 186 GLY A CA 1
ATOM 1469 C C . GLY A 1 186 ? -14.551 -8.572 -0.402 1.00 88.25 186 GLY A C 1
ATOM 1470 O O . GLY A 1 186 ? -15.689 -8.306 -0.026 1.00 88.25 186 GLY A O 1
ATOM 1471 N N . ALA A 1 187 ? -13.747 -9.410 0.259 1.00 87.44 187 ALA A N 1
ATOM 1472 C CA . ALA A 1 187 ? -14.113 -10.076 1.514 1.00 87.44 187 ALA A CA 1
ATOM 1473 C C . ALA A 1 187 ? -14.415 -9.067 2.624 1.00 87.44 187 ALA A C 1
ATOM 1475 O O . ALA A 1 187 ? -15.469 -9.128 3.255 1.00 87.44 187 ALA A O 1
ATOM 1476 N N . THR A 1 188 ? -13.539 -8.075 2.795 1.00 90.38 188 THR A N 1
ATOM 1477 C CA . T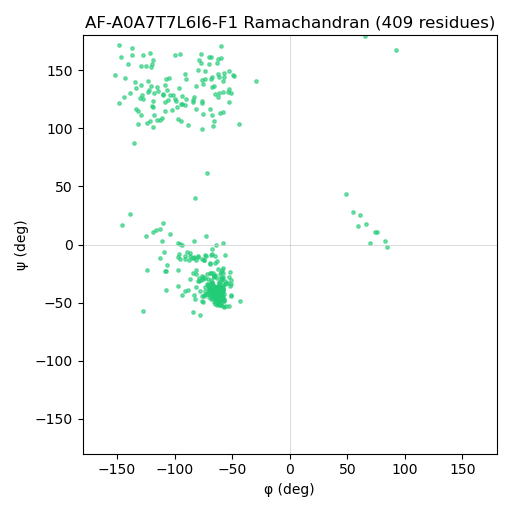HR A 1 188 ? -13.744 -7.015 3.789 1.00 90.38 188 THR A CA 1
ATOM 1478 C C . THR A 1 188 ? -15.021 -6.220 3.509 1.00 90.38 188 THR A C 1
ATOM 1480 O O . THR A 1 188 ? -15.809 -5.976 4.420 1.00 90.38 188 THR A O 1
ATOM 1483 N N . ARG A 1 189 ? -15.265 -5.855 2.242 1.00 92.88 189 ARG A N 1
ATOM 1484 C CA . ARG A 1 189 ? -16.468 -5.115 1.843 1.00 92.88 189 ARG A CA 1
ATOM 1485 C C . ARG A 1 189 ? -17.748 -5.912 2.095 1.00 92.88 189 ARG A C 1
ATOM 1487 O O . ARG A 1 189 ? -18.726 -5.327 2.548 1.00 92.88 189 ARG A O 1
ATOM 1494 N N . ARG A 1 190 ? -17.761 -7.221 1.813 1.00 92.75 190 ARG A N 1
ATOM 1495 C CA . ARG A 1 190 ? -18.928 -8.080 2.083 1.00 92.75 190 ARG A CA 1
ATOM 1496 C C . ARG A 1 190 ? -19.224 -8.173 3.577 1.00 92.75 190 ARG A C 1
ATOM 1498 O O . ARG A 1 190 ? -20.356 -7.907 3.961 1.00 92.75 190 ARG A O 1
ATOM 1505 N N . ALA A 1 191 ? -18.205 -8.420 4.403 1.00 91.94 191 ALA A N 1
ATOM 1506 C CA . ALA A 1 191 ? -18.356 -8.443 5.858 1.00 91.94 191 ALA A CA 1
ATOM 1507 C C . ALA A 1 191 ? -18.889 -7.108 6.405 1.00 91.94 191 ALA A C 1
ATOM 1509 O O . ALA A 1 191 ? -19.788 -7.093 7.243 1.00 91.94 191 ALA A O 1
ATOM 1510 N N . ALA A 1 192 ? -18.365 -5.979 5.914 1.00 93.00 192 ALA A N 1
ATOM 1511 C CA . ALA A 1 192 ? -18.826 -4.652 6.315 1.00 93.00 192 ALA A CA 1
ATOM 1512 C C . ALA A 1 192 ? -20.276 -4.376 5.877 1.00 93.00 192 ALA A C 1
ATOM 1514 O O . ALA A 1 192 ? -21.051 -3.821 6.653 1.00 93.00 192 ALA A O 1
ATOM 1515 N N . ALA A 1 193 ? -20.660 -4.786 4.664 1.00 93.06 193 ALA A N 1
ATOM 1516 C CA . ALA A 1 193 ? -22.023 -4.626 4.160 1.00 93.06 193 ALA A CA 1
ATOM 1517 C C . ALA A 1 193 ? -23.036 -5.493 4.928 1.00 93.06 193 ALA A C 1
ATOM 1519 O O . ALA A 1 193 ? -24.124 -5.020 5.257 1.00 93.06 193 ALA A O 1
ATOM 1520 N N . GLU A 1 194 ? -22.676 -6.739 5.249 1.00 92.69 194 GLU A N 1
ATOM 1521 C CA . GLU A 1 194 ? -23.500 -7.620 6.081 1.00 92.69 194 GLU A CA 1
ATOM 1522 C C . GLU A 1 194 ? -23.662 -7.037 7.487 1.00 92.69 194 GLU A C 1
ATOM 1524 O O . GLU A 1 194 ? -24.790 -6.877 7.956 1.00 92.69 194 GLU A O 1
ATOM 1529 N N . PHE A 1 195 ? -22.562 -6.611 8.116 1.00 92.50 195 PHE A N 1
ATOM 1530 C CA . PHE A 1 195 ? -22.598 -5.914 9.400 1.00 92.50 195 PHE A CA 1
ATOM 1531 C C . PHE A 1 195 ? -23.551 -4.714 9.355 1.00 92.50 195 PHE A C 1
ATOM 1533 O O . PHE A 1 195 ? -24.491 -4.660 10.148 1.00 92.50 195 PHE A O 1
ATOM 1540 N N . ALA A 1 196 ? -23.392 -3.816 8.377 1.00 91.00 196 ALA A N 1
ATOM 1541 C CA . ALA A 1 196 ? -24.247 -2.642 8.226 1.00 91.00 196 ALA A CA 1
ATOM 1542 C C . ALA A 1 196 ? -25.736 -3.003 8.077 1.00 91.00 196 ALA A C 1
ATOM 1544 O O . ALA A 1 196 ? -26.588 -2.359 8.689 1.00 91.00 196 ALA A O 1
ATOM 1545 N N . SER A 1 197 ? -26.060 -4.079 7.351 1.00 88.94 197 SER A N 1
ATOM 1546 C CA . SER A 1 197 ? -27.446 -4.546 7.194 1.00 88.94 197 SER A CA 1
ATOM 1547 C C . SER A 1 197 ? -28.098 -4.998 8.509 1.00 88.94 197 SER A C 1
ATOM 1549 O O . SER A 1 197 ? -29.307 -4.856 8.674 1.00 88.94 197 SER A O 1
ATOM 1551 N N . THR A 1 198 ? -27.300 -5.479 9.468 1.00 85.94 198 THR A N 1
ATOM 1552 C CA . THR A 1 198 ? -27.769 -5.941 10.788 1.00 85.94 198 THR A CA 1
ATOM 1553 C C . THR A 1 198 ? -27.781 -4.844 11.858 1.00 85.94 198 THR A C 1
ATOM 1555 O O . THR A 1 198 ? -28.347 -5.030 12.937 1.00 85.94 198 THR A O 1
ATOM 1558 N N . MET A 1 199 ? -27.198 -3.672 11.579 1.00 82.44 199 MET A N 1
ATOM 1559 C CA . MET A 1 199 ? -27.010 -2.622 12.587 1.00 82.44 199 MET A CA 1
ATOM 1560 C C . MET A 1 199 ? -28.307 -1.992 13.093 1.00 82.44 199 MET A C 1
ATOM 1562 O O . MET A 1 199 ? -28.345 -1.518 14.228 1.00 82.44 199 MET A O 1
ATOM 1566 N N . HIS A 1 200 ? -29.385 -2.025 12.309 1.00 70.50 200 HIS A N 1
ATOM 1567 C CA . HIS A 1 200 ? -30.690 -1.548 12.770 1.00 70.50 200 HIS A CA 1
ATOM 1568 C C . HIS A 1 200 ? -31.213 -2.372 13.962 1.00 70.50 200 HIS A C 1
ATOM 1570 O O . HIS A 1 200 ? -31.782 -1.813 14.900 1.00 70.50 200 HIS A O 1
ATOM 1576 N N . ASP A 1 201 ? -30.963 -3.683 13.964 1.00 70.62 201 ASP A N 1
ATOM 1577 C CA . ASP A 1 201 ? -31.396 -4.592 15.030 1.00 70.62 201 ASP A CA 1
ATOM 1578 C C . ASP A 1 201 ? -30.413 -4.601 16.212 1.00 70.62 201 ASP A C 1
ATOM 1580 O O . ASP A 1 201 ? -30.791 -4.875 17.353 1.00 70.62 201 ASP A O 1
ATOM 1584 N N . LEU A 1 202 ? -29.151 -4.242 15.951 1.00 67.81 202 LEU A N 1
ATOM 1585 C CA . LEU A 1 202 ? -28.066 -4.212 16.931 1.00 67.81 202 LEU A CA 1
ATOM 1586 C C . LEU A 1 202 ? -27.813 -2.837 17.559 1.00 67.81 202 LEU A C 1
ATOM 1588 O O . LEU A 1 202 ? -27.064 -2.775 18.523 1.00 67.81 202 LEU A O 1
ATOM 1592 N N . GLY A 1 203 ? -28.429 -1.742 17.101 1.00 62.03 203 GLY A N 1
ATOM 1593 C CA . GLY A 1 203 ? -28.086 -0.386 17.573 1.00 62.03 203 GLY A CA 1
ATOM 1594 C C . GLY A 1 203 ? -28.259 -0.156 19.087 1.00 62.03 203 GLY A C 1
ATOM 1595 O O . GLY A 1 203 ? -27.589 0.693 19.684 1.00 62.03 203 GLY A O 1
ATOM 1596 N N . ALA A 1 204 ? -29.119 -0.949 19.739 1.00 67.00 204 ALA A N 1
ATOM 1597 C CA . ALA A 1 204 ? -29.286 -0.948 21.194 1.00 67.00 204 ALA A CA 1
ATOM 1598 C C . ALA A 1 204 ? -28.225 -1.778 21.949 1.00 67.00 204 ALA A C 1
ATOM 1600 O O . ALA A 1 204 ? -28.117 -1.649 23.170 1.00 67.00 204 ALA A O 1
ATOM 1601 N N . ALA A 1 205 ? -27.454 -2.618 21.254 1.00 74.75 205 ALA A N 1
ATOM 1602 C CA . ALA A 1 205 ? -26.410 -3.455 21.828 1.00 74.75 205 ALA A CA 1
ATOM 1603 C C . ALA A 1 205 ? -25.220 -2.619 22.327 1.00 74.75 205 ALA A C 1
ATOM 1605 O O . ALA A 1 205 ? -25.041 -1.447 21.987 1.00 74.75 205 ALA A O 1
ATOM 1606 N N . GLU A 1 206 ? -24.394 -3.208 23.189 1.00 80.50 206 GLU A N 1
ATOM 1607 C CA . GLU A 1 206 ? -23.161 -2.561 23.636 1.00 80.50 206 GLU A CA 1
ATOM 1608 C C . GLU A 1 206 ? -22.107 -2.568 22.515 1.00 80.50 206 GLU A C 1
ATOM 1610 O O . GLU A 1 206 ? -22.051 -3.495 21.711 1.00 80.50 206 GLU A O 1
ATOM 1615 N N . GLU A 1 207 ? -21.242 -1.546 22.492 1.00 83.50 207 GLU A N 1
ATOM 1616 C CA . GLU A 1 207 ? -20.148 -1.371 21.510 1.00 83.50 207 GLU A CA 1
ATOM 1617 C C . GLU A 1 207 ? -19.270 -2.632 21.380 1.00 83.50 207 GLU A C 1
ATOM 1619 O O . GLU A 1 207 ? -18.757 -2.957 20.309 1.00 83.50 207 GLU A O 1
ATOM 1624 N N . GLU A 1 208 ? -19.144 -3.392 22.467 1.00 84.62 208 GLU A N 1
ATOM 1625 C CA . GLU A 1 208 ? -18.454 -4.676 22.490 1.00 84.62 208 GLU A CA 1
ATOM 1626 C C . GLU A 1 208 ? -19.118 -5.732 21.592 1.00 84.62 208 GLU A C 1
ATOM 1628 O O . GLU A 1 208 ? -18.430 -6.420 20.838 1.00 84.62 208 GLU A O 1
ATOM 1633 N N . GLN A 1 209 ? -20.444 -5.862 21.663 1.00 86.38 209 GLN A N 1
ATOM 1634 C CA . GLN A 1 209 ? -21.197 -6.841 20.881 1.00 86.38 209 GLN A CA 1
ATOM 1635 C C . GLN A 1 209 ? -21.155 -6.492 19.389 1.00 86.38 209 GLN A C 1
ATOM 1637 O O . GLN A 1 209 ? -20.995 -7.379 18.549 1.00 86.38 209 GLN A O 1
ATOM 1642 N N . GLU A 1 210 ? -21.247 -5.202 19.058 1.00 87.75 210 GLU A N 1
ATOM 1643 C CA . GLU A 1 210 ? -21.092 -4.695 17.689 1.00 87.75 210 GLU A CA 1
ATOM 1644 C C . GLU A 1 210 ? -19.689 -5.027 17.151 1.00 87.75 210 GLU A C 1
ATOM 1646 O O . GLU A 1 210 ? -19.548 -5.596 16.067 1.00 87.75 210 GLU A O 1
ATOM 1651 N N . THR A 1 211 ? -18.649 -4.779 17.957 1.00 90.19 211 THR A N 1
ATOM 1652 C CA . THR A 1 211 ? -17.255 -5.105 17.616 1.00 90.19 211 THR A CA 1
ATOM 1653 C C . THR A 1 211 ? -17.063 -6.602 17.374 1.00 90.19 211 THR A C 1
ATOM 1655 O O . THR A 1 211 ? -16.469 -6.997 16.370 1.00 90.19 211 THR A O 1
ATOM 1658 N N . ALA A 1 212 ? -17.585 -7.450 18.265 1.00 89.06 212 ALA A N 1
ATOM 1659 C CA . ALA A 1 212 ? -17.505 -8.901 18.128 1.00 89.06 212 ALA A CA 1
ATOM 1660 C C . ALA A 1 212 ? -18.199 -9.394 16.848 1.00 89.06 212 ALA A C 1
ATOM 1662 O O . ALA A 1 212 ? -17.663 -10.260 16.159 1.00 89.06 212 ALA A O 1
ATOM 1663 N N . THR A 1 213 ? -19.356 -8.816 16.515 1.00 89.88 213 THR A N 1
ATOM 1664 C CA . THR A 1 213 ? -20.139 -9.167 15.321 1.00 89.88 213 THR A CA 1
ATOM 1665 C C . THR A 1 213 ? -19.384 -8.813 14.042 1.00 89.88 213 THR A C 1
ATOM 1667 O O . THR A 1 213 ? -19.221 -9.668 13.173 1.00 89.88 213 THR A O 1
ATOM 1670 N N . LEU A 1 214 ? -18.839 -7.594 13.952 1.00 91.50 214 LEU A N 1
ATOM 1671 C CA . LEU A 1 214 ? -18.026 -7.170 12.809 1.00 91.50 214 LEU A CA 1
ATOM 1672 C C . LEU A 1 214 ? -16.792 -8.065 12.630 1.00 91.50 214 LEU A C 1
ATOM 1674 O O . LEU A 1 214 ? -16.498 -8.515 11.523 1.00 91.50 214 LEU A O 1
ATOM 1678 N N . LEU A 1 215 ? -16.075 -8.354 13.719 1.00 91.62 215 LEU A N 1
ATOM 1679 C CA . LEU A 1 215 ? -14.894 -9.215 13.673 1.00 91.62 215 LEU A CA 1
ATOM 1680 C C . LEU A 1 215 ? -15.241 -10.658 13.281 1.00 91.62 215 LEU A C 1
ATOM 1682 O O . LEU A 1 215 ? -14.487 -11.276 12.532 1.00 91.62 215 LEU A O 1
ATOM 1686 N N . ALA A 1 216 ? -16.374 -11.193 13.740 1.00 89.12 216 ALA A N 1
ATOM 1687 C CA . ALA A 1 216 ? -16.847 -12.513 13.335 1.00 89.12 216 ALA A CA 1
ATOM 1688 C C . ALA A 1 216 ? -17.187 -12.562 11.836 1.00 89.12 216 ALA A C 1
ATOM 1690 O O . ALA A 1 216 ? -16.768 -13.502 11.159 1.00 89.12 216 ALA A O 1
ATOM 1691 N N . GLY A 1 217 ? -17.862 -11.536 11.306 1.00 89.75 217 GLY A N 1
ATOM 1692 C CA . GLY A 1 217 ? -18.141 -11.411 9.871 1.00 89.75 217 GLY A CA 1
ATOM 1693 C C . GLY A 1 217 ? -16.859 -11.347 9.036 1.00 89.75 217 GLY A C 1
ATOM 1694 O O . GLY A 1 217 ? -16.704 -12.092 8.069 1.00 89.75 217 GLY A O 1
ATOM 1695 N N . LEU A 1 218 ? -15.881 -10.539 9.467 1.00 90.12 218 LEU A N 1
ATOM 1696 C CA . LEU A 1 218 ? -14.560 -10.476 8.831 1.00 90.12 218 LEU A CA 1
ATOM 1697 C C . LEU A 1 218 ? -13.857 -11.842 8.847 1.00 90.12 218 LEU A C 1
ATOM 1699 O O . LEU A 1 218 ? -13.350 -12.285 7.819 1.00 90.12 218 LEU A O 1
ATOM 1703 N N . ALA A 1 219 ? -13.843 -12.539 9.985 1.00 86.62 219 ALA A N 1
ATOM 1704 C CA . ALA A 1 219 ? -13.255 -13.875 10.079 1.00 86.62 219 ALA A CA 1
ATOM 1705 C C . ALA A 1 219 ? -13.944 -14.878 9.140 1.00 86.62 219 ALA A C 1
ATOM 1707 O O . ALA A 1 219 ? -13.262 -15.672 8.488 1.00 86.62 219 ALA A O 1
ATOM 1708 N N . GLY A 1 220 ? -15.278 -14.835 9.061 1.00 85.31 220 GLY A N 1
ATOM 1709 C CA . GLY A 1 220 ? -16.081 -15.693 8.192 1.00 85.31 220 GLY A CA 1
ATOM 1710 C C . GLY A 1 220 ? -15.739 -15.499 6.717 1.00 85.31 220 GLY A C 1
ATOM 1711 O O . GLY A 1 220 ? -15.381 -16.462 6.040 1.00 85.31 220 GLY A O 1
ATOM 1712 N N . GLU A 1 221 ? -15.750 -14.253 6.243 1.00 87.31 221 GLU A N 1
ATOM 1713 C CA . GLU A 1 221 ? -15.449 -13.913 4.847 1.00 87.31 221 GLU A CA 1
ATOM 1714 C C . GLU A 1 221 ? -14.016 -14.275 4.440 1.00 87.31 221 GLU A C 1
ATOM 1716 O O . GLU A 1 221 ? -13.797 -14.821 3.359 1.00 87.31 221 GLU A O 1
ATOM 1721 N N . PHE A 1 222 ? -13.028 -14.044 5.309 1.00 79.69 222 PHE A N 1
ATOM 1722 C CA . PHE A 1 222 ? -11.639 -14.421 5.027 1.00 79.69 222 PHE A CA 1
ATOM 1723 C C . PHE A 1 222 ? -11.390 -15.931 5.115 1.00 79.69 222 PHE A C 1
ATOM 1725 O O . PHE A 1 222 ? -10.522 -16.443 4.413 1.00 79.69 222 PHE A O 1
ATOM 1732 N N . THR A 1 223 ? -12.148 -16.658 5.940 1.00 78.00 223 THR A N 1
ATOM 1733 C CA . THR A 1 223 ? -12.102 -18.131 5.970 1.00 78.00 223 THR A CA 1
ATOM 1734 C C . THR A 1 223 ? -12.747 -18.727 4.716 1.00 78.00 223 THR A C 1
ATOM 1736 O O . THR A 1 223 ? -12.301 -19.761 4.225 1.00 78.00 223 THR A O 1
ATOM 1739 N N . ALA A 1 224 ? -13.781 -18.066 4.188 1.00 75.19 224 ALA A N 1
ATOM 1740 C CA . ALA A 1 224 ? -14.483 -18.461 2.972 1.00 75.19 224 ALA A CA 1
ATOM 1741 C C . ALA A 1 224 ? -13.750 -18.067 1.680 1.00 75.19 224 ALA A C 1
ATOM 1743 O O . ALA A 1 224 ? -14.146 -18.531 0.606 1.00 75.19 224 ALA A O 1
ATOM 1744 N N . LEU A 1 225 ? -12.696 -17.237 1.755 1.00 70.81 225 LEU A N 1
ATOM 1745 C CA . LEU A 1 225 ? -11.881 -16.905 0.589 1.00 70.81 225 LEU A CA 1
ATOM 1746 C C . LEU A 1 225 ? -11.418 -18.209 -0.078 1.00 70.81 225 LEU A C 1
ATOM 1748 O O . LEU A 1 225 ? -10.815 -19.060 0.583 1.00 70.81 225 LEU A O 1
ATOM 1752 N N . PRO A 1 226 ? -11.740 -18.410 -1.369 1.00 55.88 226 PRO A N 1
ATOM 1753 C CA . PRO A 1 226 ? -11.572 -19.705 -1.989 1.00 55.88 226 PRO A CA 1
ATOM 1754 C C . PRO A 1 226 ? -10.119 -20.179 -1.891 1.00 55.88 226 PRO A C 1
ATOM 1756 O O . PRO A 1 226 ? -9.191 -19.412 -2.144 1.00 55.88 226 PRO A O 1
ATOM 1759 N N . ALA A 1 227 ? -9.923 -21.487 -1.703 1.00 52.25 227 ALA A N 1
ATOM 1760 C CA . ALA A 1 227 ? -8.626 -22.154 -1.881 1.00 52.25 227 ALA A CA 1
ATOM 1761 C C . ALA A 1 227 ? -8.024 -21.982 -3.302 1.00 52.25 227 ALA A C 1
ATOM 1763 O O . ALA A 1 227 ? -6.950 -22.506 -3.586 1.00 52.25 227 ALA A O 1
ATOM 1764 N N . HIS A 1 228 ? -8.704 -21.246 -4.192 1.00 40.78 228 HIS A N 1
ATOM 1765 C CA . HIS A 1 228 ? -8.266 -20.861 -5.533 1.00 40.78 228 HIS A CA 1
ATOM 1766 C C . HIS A 1 228 ? -7.092 -19.866 -5.523 1.00 40.78 228 HIS A C 1
ATOM 1768 O O . HIS A 1 228 ? -6.475 -19.673 -6.563 1.00 40.78 228 HIS A O 1
ATOM 1774 N N . THR A 1 229 ? -6.702 -19.313 -4.369 1.00 49.19 229 THR A N 1
ATOM 1775 C CA . THR A 1 229 ? -5.390 -18.653 -4.202 1.00 49.19 229 THR A CA 1
ATOM 1776 C C . THR A 1 229 ? -4.220 -19.599 -4.526 1.00 49.19 229 THR A C 1
ATOM 1778 O O . THR A 1 229 ? -3.189 -19.166 -5.034 1.00 49.19 229 THR A O 1
ATOM 1781 N N . ARG A 1 230 ? -4.419 -20.925 -4.424 1.00 47.91 230 ARG A N 1
ATOM 1782 C CA . ARG A 1 230 ? -3.437 -21.932 -4.870 1.00 47.91 230 ARG A CA 1
ATOM 1783 C C . ARG A 1 230 ? -3.165 -21.951 -6.377 1.00 47.91 230 ARG A C 1
ATOM 1785 O O . ARG A 1 230 ? -2.166 -22.539 -6.778 1.00 47.91 230 ARG A O 1
ATOM 1792 N N . VAL A 1 231 ? -4.010 -21.341 -7.213 1.00 39.97 231 VAL A N 1
ATOM 1793 C CA . VAL A 1 231 ? -3.859 -21.388 -8.683 1.00 39.97 231 VAL A CA 1
ATOM 1794 C C . VAL A 1 231 ? -2.635 -20.586 -9.164 1.00 39.97 231 VAL A C 1
ATOM 1796 O O . VAL A 1 231 ? -2.140 -20.846 -10.255 1.00 39.97 231 VAL A O 1
ATOM 1799 N N . ALA A 1 232 ? -2.079 -19.703 -8.324 1.00 43.88 232 ALA A N 1
ATOM 1800 C CA . ALA A 1 232 ? -0.854 -18.942 -8.602 1.00 43.88 232 ALA A CA 1
ATOM 1801 C C . ALA A 1 232 ? 0.326 -19.270 -7.657 1.00 43.88 232 ALA A C 1
ATOM 1803 O O . ALA A 1 232 ? 1.297 -18.520 -7.608 1.00 43.88 232 ALA A O 1
ATOM 1804 N N . GLY A 1 233 ? 0.248 -20.351 -6.865 1.00 49.25 233 GLY A N 1
ATOM 1805 C CA . GLY A 1 233 ? 1.312 -20.707 -5.909 1.00 49.25 233 GLY A CA 1
ATOM 1806 C C . GLY A 1 233 ? 1.391 -19.826 -4.657 1.00 49.25 233 GLY A C 1
ATOM 1807 O O . GLY A 1 233 ? 2.348 -19.925 -3.896 1.00 49.25 233 GLY A O 1
ATOM 1808 N N . VAL A 1 234 ? 0.390 -18.976 -4.419 1.00 49.97 234 VAL A N 1
ATOM 1809 C CA . VAL A 1 234 ? 0.322 -18.074 -3.266 1.00 49.97 234 VAL A CA 1
ATOM 1810 C C . VAL A 1 234 ? -0.753 -18.572 -2.302 1.00 49.97 234 VAL A C 1
ATOM 1812 O O . VAL A 1 234 ? -1.937 -18.545 -2.624 1.00 49.97 234 VAL A O 1
ATOM 1815 N N . ALA A 1 235 ? -0.391 -18.996 -1.089 1.00 55.84 235 ALA A N 1
ATOM 1816 C CA . ALA A 1 235 ? -1.384 -19.046 -0.020 1.00 55.84 235 ALA A CA 1
ATOM 1817 C C . ALA A 1 235 ? -1.760 -17.586 0.301 1.00 55.84 235 ALA A C 1
ATOM 1819 O O . ALA A 1 235 ? -0.928 -16.784 0.712 1.00 55.84 235 ALA A O 1
ATOM 1820 N N . GLY A 1 236 ? -2.989 -17.178 -0.021 1.00 55.59 236 GLY A N 1
ATOM 1821 C CA . GLY A 1 236 ? -3.419 -15.792 0.187 1.00 55.59 236 GLY A CA 1
ATOM 1822 C C . GLY A 1 236 ? -3.342 -15.360 1.659 1.00 55.59 236 GLY A C 1
ATOM 1823 O O . GLY A 1 236 ? -3.131 -16.189 2.546 1.00 55.59 236 GLY A O 1
ATOM 1824 N N . PRO A 1 237 ? -3.526 -14.066 1.964 1.00 60.78 237 PRO A N 1
ATOM 1825 C CA . PRO A 1 237 ? -3.544 -13.608 3.344 1.00 60.78 237 PRO A CA 1
ATOM 1826 C C . PRO A 1 237 ? -4.715 -14.254 4.102 1.00 60.78 237 PRO A C 1
ATOM 1828 O O . PRO A 1 237 ? -5.871 -14.187 3.684 1.00 60.78 237 PRO A O 1
ATOM 1831 N N . HIS A 1 238 ? -4.404 -14.877 5.233 1.00 66.12 238 HIS A N 1
ATOM 1832 C CA . HIS A 1 238 ? -5.345 -15.509 6.144 1.00 66.12 238 HIS A CA 1
ATOM 1833 C C . HIS A 1 238 ? -5.628 -14.578 7.323 1.00 66.12 238 HIS A C 1
ATOM 1835 O O . HIS A 1 238 ? -4.719 -14.162 8.040 1.00 66.12 238 HIS A O 1
ATOM 1841 N N . LEU A 1 239 ? -6.902 -14.280 7.570 1.00 61.06 239 LEU A N 1
ATOM 1842 C CA . LEU A 1 239 ? -7.319 -13.531 8.752 1.00 61.06 239 LEU A CA 1
ATOM 1843 C C . LEU A 1 239 ? -7.708 -14.497 9.870 1.00 61.06 239 LEU A C 1
ATOM 1845 O O . LEU A 1 239 ? -8.544 -15.377 9.681 1.00 61.06 239 LEU A O 1
ATOM 1849 N N . ARG A 1 240 ? -7.130 -14.317 11.056 1.00 61.72 240 ARG A N 1
ATOM 1850 C CA . ARG A 1 240 ? -7.475 -15.058 12.271 1.00 61.72 240 ARG A CA 1
ATOM 1851 C C . ARG A 1 240 ? -7.947 -14.075 13.329 1.00 61.72 240 ARG A C 1
ATOM 1853 O O . ARG A 1 240 ? -7.198 -13.205 13.764 1.00 61.72 240 ARG A O 1
ATOM 1860 N N . VAL A 1 241 ? -9.184 -14.235 13.776 1.00 59.56 241 VAL A N 1
ATOM 1861 C CA . VAL A 1 241 ? -9.742 -13.438 14.871 1.00 59.56 241 VAL A CA 1
ATOM 1862 C C . VAL A 1 241 ? -9.658 -14.242 16.160 1.00 59.56 241 VAL A C 1
ATOM 1864 O O . VAL A 1 241 ? -10.162 -15.358 16.251 1.00 59.56 241 VAL A O 1
ATOM 1867 N N . GLY A 1 242 ? -8.997 -13.670 17.159 1.00 59.44 242 GLY A N 1
ATOM 1868 C CA . GLY A 1 242 ? -8.971 -14.147 18.532 1.00 59.44 242 GLY A CA 1
ATOM 1869 C C . GLY A 1 242 ? -9.803 -13.238 19.432 1.00 59.44 242 GLY A C 1
ATOM 1870 O O . GLY A 1 242 ? -9.792 -12.017 19.300 1.00 59.44 242 GLY A O 1
ATOM 1871 N N . HIS A 1 243 ? -10.506 -13.830 20.391 1.00 62.25 243 HIS A N 1
ATOM 1872 C CA . HIS A 1 243 ? -11.228 -13.102 21.430 1.00 62.25 243 HIS A CA 1
ATOM 1873 C C . HIS A 1 243 ? -10.699 -13.518 22.803 1.00 62.25 243 HIS A C 1
ATOM 1875 O O . HIS A 1 243 ? -10.499 -14.709 23.053 1.00 62.25 243 HIS A O 1
ATOM 1881 N N . ARG A 1 244 ? -10.482 -12.549 23.700 1.00 63.06 244 ARG A N 1
ATOM 1882 C CA . ARG A 1 244 ? -10.106 -12.808 25.091 1.00 63.06 244 ARG A CA 1
ATOM 1883 C C . ARG A 1 244 ? -11.216 -12.357 26.029 1.00 63.06 244 ARG A C 1
ATOM 1885 O O . ARG A 1 244 ? -11.651 -11.212 25.989 1.00 63.06 244 ARG A O 1
ATOM 1892 N N . THR A 1 245 ? -11.589 -13.220 26.967 1.00 55.00 245 THR A N 1
ATOM 1893 C CA . THR A 1 245 ? -12.456 -12.837 28.085 1.00 55.00 245 THR A CA 1
ATOM 1894 C C . THR A 1 245 ? -11.694 -11.899 29.025 1.00 55.00 245 THR A C 1
ATOM 1896 O O . THR A 1 245 ? -10.683 -12.285 29.614 1.00 55.00 245 THR A O 1
ATOM 1899 N N . VAL A 1 246 ? -12.157 -10.657 29.158 1.00 57.44 246 VAL A N 1
ATOM 1900 C CA . VAL A 1 246 ? -11.567 -9.649 30.052 1.00 57.44 246 VAL A CA 1
ATOM 1901 C C . VAL A 1 246 ? -12.338 -9.638 31.370 1.00 57.44 246 VAL A C 1
ATOM 1903 O O . VAL A 1 246 ? -13.567 -9.654 31.387 1.00 57.44 246 VAL A O 1
ATOM 1906 N N . THR A 1 247 ? -11.631 -9.613 32.500 1.00 55.19 247 THR A N 1
ATOM 1907 C CA . THR A 1 247 ? -12.290 -9.478 33.811 1.00 55.19 247 THR A CA 1
ATOM 1908 C C . THR A 1 247 ? -12.662 -8.014 34.086 1.00 55.19 247 THR A C 1
ATOM 1910 O O . THR A 1 247 ? -11.927 -7.107 33.702 1.00 55.19 247 THR A O 1
ATOM 1913 N N . LYS A 1 248 ? -13.737 -7.751 34.848 1.00 51.81 248 LYS A N 1
ATOM 1914 C CA . LYS A 1 248 ? -14.166 -6.381 35.238 1.00 51.81 248 LYS A CA 1
ATOM 1915 C C . LYS A 1 248 ? -13.061 -5.516 35.876 1.00 51.81 248 LYS A C 1
ATOM 1917 O O . LYS A 1 248 ? -13.137 -4.291 35.874 1.00 51.81 248 LYS A O 1
ATOM 1922 N N . LYS A 1 249 ? -12.031 -6.140 36.465 1.00 51.19 249 LYS A N 1
ATOM 1923 C CA . LYS A 1 249 ? -10.879 -5.449 37.071 1.00 51.19 249 LYS A CA 1
ATOM 1924 C C . LYS A 1 249 ? -9.866 -4.974 36.021 1.00 51.19 249 LYS A C 1
ATOM 1926 O O . LYS A 1 249 ? -9.232 -3.944 36.227 1.00 51.19 249 LYS A O 1
ATOM 1931 N N . GLU A 1 250 ? -9.734 -5.700 34.912 1.00 54.53 250 GLU A N 1
ATOM 1932 C CA . GLU A 1 250 ? -8.882 -5.341 33.770 1.00 54.53 250 GLU A CA 1
ATOM 1933 C C . GLU A 1 250 ? -9.536 -4.283 32.869 1.00 54.53 250 GLU A C 1
ATOM 1935 O O . GLU A 1 250 ? -8.841 -3.443 32.313 1.00 54.53 250 GLU A O 1
ATOM 1940 N N . GLU A 1 251 ? -10.867 -4.243 32.815 1.00 51.72 251 GLU A N 1
ATOM 1941 C CA . GLU A 1 251 ? -11.651 -3.296 32.009 1.00 51.72 251 GLU A CA 1
ATOM 1942 C C . GLU A 1 251 ? -11.327 -1.815 32.302 1.00 51.72 251 GLU A C 1
ATOM 1944 O O . GLU A 1 251 ? -11.334 -0.973 31.407 1.00 51.72 251 GLU A O 1
ATOM 1949 N N . ARG A 1 252 ? -10.947 -1.488 33.548 1.00 49.81 252 ARG A N 1
ATOM 1950 C CA . ARG A 1 252 ? -10.527 -0.130 33.956 1.00 49.81 252 ARG A CA 1
ATOM 1951 C C . ARG A 1 252 ? -9.127 0.270 33.473 1.00 49.81 252 ARG A C 1
ATOM 1953 O O . ARG A 1 252 ? -8.776 1.443 33.583 1.00 49.81 252 ARG A O 1
ATOM 1960 N N . ALA A 1 253 ? -8.336 -0.685 32.991 1.00 53.34 253 ALA A N 1
ATOM 1961 C CA . ALA A 1 253 ? -6.973 -0.493 32.499 1.00 53.34 253 ALA A CA 1
ATOM 1962 C C . ALA A 1 253 ? -6.860 -0.696 30.975 1.00 53.34 253 ALA A C 1
ATOM 1964 O O . ALA A 1 253 ? -5.765 -0.618 30.430 1.00 53.34 253 ALA A O 1
ATOM 1965 N N . ASN A 1 254 ? -7.965 -0.958 30.272 1.00 58.53 254 ASN A N 1
ATOM 1966 C CA . ASN A 1 254 ? -7.930 -1.231 28.839 1.00 58.53 254 ASN A CA 1
ATOM 1967 C C . ASN A 1 254 ? -7.703 0.052 28.027 1.00 58.53 254 ASN A C 1
ATOM 1969 O O . ASN A 1 254 ? -8.560 0.932 27.974 1.00 58.53 254 ASN A O 1
ATOM 1973 N N . GLY A 1 255 ? -6.536 0.143 27.384 1.00 71.75 255 GLY A N 1
ATOM 1974 C CA . GLY A 1 255 ? -6.187 1.257 26.498 1.00 71.75 255 GLY A CA 1
ATOM 1975 C C . GLY A 1 255 ? -6.839 1.197 25.108 1.00 71.75 255 GLY A C 1
ATOM 1976 O O . GLY A 1 255 ? -7.122 2.249 24.549 1.00 71.75 255 GLY A O 1
ATOM 1977 N N . ALA A 1 256 ? -7.113 0.001 24.570 1.00 88.75 256 ALA A N 1
ATOM 1978 C CA . ALA A 1 256 ? -7.671 -0.221 23.228 1.00 88.75 256 ALA A CA 1
ATOM 1979 C C . ALA A 1 256 ? -8.712 -1.352 23.240 1.00 88.75 256 ALA A C 1
ATOM 1981 O O . ALA A 1 256 ? -8.604 -2.256 24.074 1.00 88.75 256 ALA A O 1
ATOM 1982 N N . ASP A 1 257 ? -9.649 -1.360 22.291 1.00 90.75 257 ASP A N 1
ATOM 1983 C CA . ASP A 1 257 ? -10.630 -2.448 22.164 1.00 90.75 257 ASP A CA 1
ATOM 1984 C C . ASP A 1 257 ? -10.056 -3.635 21.385 1.00 90.75 257 ASP A C 1
ATOM 1986 O O . ASP A 1 257 ? -10.212 -4.786 21.805 1.00 90.75 257 ASP A O 1
ATOM 1990 N N . ILE A 1 258 ? -9.344 -3.358 20.286 1.00 92.56 258 ILE A N 1
ATOM 1991 C CA . ILE A 1 258 ? -8.762 -4.367 19.397 1.00 92.56 258 ILE A CA 1
ATOM 1992 C C . ILE A 1 258 ? -7.254 -4.132 19.283 1.00 92.56 258 ILE A C 1
ATOM 1994 O O . ILE A 1 258 ? -6.790 -3.018 19.032 1.00 92.56 258 ILE A O 1
ATOM 1998 N N . GLY A 1 259 ? -6.478 -5.196 19.455 1.00 93.06 259 GLY A N 1
ATOM 1999 C CA . GLY A 1 259 ? -5.072 -5.236 19.081 1.00 93.06 259 GLY A CA 1
ATOM 2000 C C . GLY A 1 259 ? -4.924 -5.981 17.768 1.00 93.06 259 GLY A C 1
ATOM 2001 O O . GLY A 1 259 ? -5.442 -7.089 17.638 1.00 93.06 259 GLY A O 1
ATOM 2002 N N . VAL A 1 260 ? -4.238 -5.387 16.795 1.00 93.50 260 VAL A N 1
ATOM 2003 C CA . VAL A 1 260 ? -3.987 -6.026 15.502 1.00 93.50 260 VAL A CA 1
ATOM 2004 C C . VAL A 1 260 ? -2.525 -6.427 15.381 1.00 93.50 260 VAL A C 1
ATOM 2006 O O . VAL A 1 260 ? -1.638 -5.675 15.774 1.00 93.50 260 VAL A O 1
ATOM 2009 N N . VAL A 1 261 ? -2.270 -7.620 14.857 1.00 92.81 261 VAL A N 1
ATOM 2010 C CA . VAL A 1 261 ? -0.934 -8.135 14.555 1.00 92.81 261 VAL A CA 1
ATOM 2011 C C . VAL A 1 261 ? -0.921 -8.595 13.107 1.00 92.81 261 VAL A C 1
ATOM 2013 O O . VAL A 1 261 ? -1.732 -9.432 12.726 1.00 92.81 261 VAL A O 1
ATOM 2016 N N . VAL A 1 262 ? 0.013 -8.082 12.313 1.00 91.00 262 VAL A N 1
ATOM 2017 C CA . VAL A 1 262 ? 0.268 -8.564 10.952 1.00 91.00 262 VAL A CA 1
ATOM 2018 C C . VAL A 1 262 ? 1.561 -9.370 10.970 1.00 91.00 262 VAL A C 1
ATOM 2020 O O . VAL A 1 262 ? 2.596 -8.886 11.433 1.00 91.00 262 VAL A O 1
ATOM 2023 N N . ASP A 1 263 ? 1.492 -10.615 10.514 1.00 89.88 263 ASP A N 1
ATOM 2024 C CA . ASP A 1 263 ? 2.606 -11.558 10.444 1.00 89.88 263 ASP A CA 1
ATOM 2025 C C . ASP A 1 263 ? 2.843 -11.931 8.979 1.00 89.88 263 ASP A C 1
ATOM 2027 O O . ASP A 1 263 ? 2.007 -12.565 8.338 1.00 89.88 263 ASP A O 1
ATOM 2031 N N . VAL A 1 264 ? 3.972 -11.492 8.432 1.00 87.12 264 VAL A N 1
ATOM 2032 C CA . VAL A 1 264 ? 4.357 -11.707 7.039 1.00 87.12 264 VAL A CA 1
ATOM 2033 C C . VAL A 1 264 ? 5.491 -12.718 6.985 1.00 87.12 264 VAL A C 1
ATOM 2035 O O . VAL A 1 264 ? 6.560 -12.500 7.564 1.00 87.12 264 VAL A O 1
ATOM 2038 N N . ARG A 1 265 ? 5.276 -13.809 6.245 1.00 85.25 265 ARG A N 1
ATOM 2039 C CA . ARG A 1 265 ? 6.243 -14.892 6.041 1.00 85.25 265 ARG A CA 1
ATOM 2040 C C . ARG A 1 265 ? 6.358 -15.234 4.557 1.00 85.25 265 ARG A C 1
ATOM 2042 O O . ARG A 1 265 ? 5.522 -15.930 3.992 1.00 85.25 265 ARG A O 1
ATOM 2049 N N . VAL A 1 266 ? 7.440 -14.773 3.944 1.00 79.69 266 VAL A N 1
ATOM 2050 C CA . VAL A 1 266 ? 7.851 -15.074 2.569 1.00 79.69 266 VAL A CA 1
ATOM 2051 C C . VAL A 1 266 ? 9.217 -15.765 2.637 1.00 79.69 266 VAL A C 1
ATOM 2053 O O . VAL A 1 266 ? 10.233 -15.086 2.839 1.00 79.69 266 VAL A O 1
ATOM 2056 N N . PRO A 1 267 ? 9.284 -17.104 2.515 1.00 76.31 267 PRO A N 1
ATOM 2057 C CA . PRO A 1 267 ? 10.524 -17.855 2.660 1.00 76.31 267 PRO A CA 1
ATOM 2058 C C . PRO A 1 267 ? 11.630 -17.323 1.744 1.00 76.31 267 PRO A C 1
ATOM 2060 O O . PRO A 1 267 ? 11.421 -17.079 0.554 1.00 76.31 267 PRO A O 1
ATOM 2063 N N . GLY A 1 268 ? 12.813 -17.105 2.321 1.00 74.00 268 GLY A N 1
ATOM 2064 C CA . GLY A 1 268 ? 13.986 -16.587 1.612 1.00 74.00 268 GLY A CA 1
ATOM 2065 C C . GLY A 1 268 ? 13.902 -15.122 1.163 1.00 74.00 268 GLY A C 1
ATOM 2066 O O . GLY A 1 268 ? 14.851 -14.655 0.542 1.00 74.00 268 GLY A O 1
ATOM 2067 N N . ARG A 1 269 ? 12.811 -14.392 1.455 1.00 76.44 269 ARG A N 1
ATOM 2068 C CA . ARG A 1 269 ? 12.645 -12.987 1.033 1.00 76.44 269 ARG A CA 1
ATOM 2069 C C . ARG A 1 269 ? 12.288 -12.036 2.173 1.00 76.44 269 ARG A C 1
ATOM 2071 O O . ARG A 1 269 ? 12.999 -11.061 2.381 1.00 76.44 269 ARG A O 1
ATOM 2078 N N . LEU A 1 270 ? 11.197 -12.290 2.898 1.00 80.88 270 LEU A N 1
ATOM 2079 C CA . LEU A 1 270 ? 10.643 -11.339 3.866 1.00 80.88 270 LEU A CA 1
ATOM 2080 C C . LEU A 1 270 ? 10.077 -12.063 5.087 1.00 80.88 270 LEU A C 1
ATOM 2082 O O . LEU A 1 270 ? 9.223 -12.935 4.964 1.00 80.88 270 LEU A O 1
ATOM 2086 N N . GLN A 1 271 ? 10.517 -11.662 6.276 1.00 88.62 271 GLN A N 1
ATOM 2087 C CA . GLN A 1 271 ? 9.893 -12.050 7.534 1.00 88.62 271 GLN A CA 1
ATOM 2088 C C . GLN A 1 271 ? 9.698 -10.795 8.375 1.00 88.62 271 GLN A C 1
ATOM 2090 O O . GLN A 1 271 ? 10.670 -10.146 8.761 1.00 88.62 271 GLN A O 1
ATOM 2095 N N . LEU A 1 272 ? 8.445 -10.435 8.637 1.00 90.75 272 LEU A N 1
ATOM 2096 C CA . LEU A 1 272 ? 8.109 -9.217 9.361 1.00 90.75 272 LEU A CA 1
ATOM 2097 C C . LEU A 1 272 ? 6.914 -9.462 10.269 1.00 90.75 272 LEU A C 1
ATOM 2099 O O . LEU A 1 272 ? 5.963 -10.143 9.900 1.00 90.75 272 LEU A O 1
ATOM 2103 N N . ARG A 1 273 ? 6.950 -8.839 11.444 1.00 93.44 273 ARG A N 1
ATOM 2104 C CA . ARG A 1 273 ? 5.804 -8.775 12.338 1.00 93.44 273 ARG A CA 1
ATOM 2105 C C . ARG A 1 273 ? 5.572 -7.344 12.783 1.00 93.44 273 ARG A C 1
ATOM 2107 O O . ARG A 1 273 ? 6.488 -6.715 13.314 1.00 93.44 273 ARG A O 1
ATOM 2114 N N . THR A 1 274 ? 4.358 -6.846 12.596 1.00 95.19 274 THR A N 1
ATOM 2115 C CA . THR A 1 274 ? 3.940 -5.522 13.066 1.00 95.19 274 THR A CA 1
ATOM 2116 C C . THR A 1 274 ? 2.702 -5.643 13.941 1.00 95.19 274 THR A C 1
ATOM 2118 O O . THR A 1 274 ? 1.945 -6.609 13.852 1.00 95.19 274 THR A O 1
ATOM 2121 N N . GLY A 1 275 ? 2.526 -4.685 14.845 1.00 94.06 275 GLY A N 1
ATOM 2122 C CA . GLY A 1 275 ? 1.332 -4.560 15.665 1.00 94.06 275 GLY A CA 1
ATOM 2123 C C . GLY A 1 275 ? 0.773 -3.148 15.613 1.00 94.06 275 GLY A C 1
ATOM 2124 O O . GLY A 1 275 ? 1.523 -2.194 15.401 1.00 94.06 275 GLY A O 1
ATOM 2125 N N . ASP A 1 276 ? -0.528 -3.016 15.832 1.00 95.31 276 ASP A N 1
ATOM 2126 C CA . ASP A 1 276 ? -1.196 -1.728 16.003 1.00 95.31 276 ASP A CA 1
ATOM 2127 C C . ASP A 1 276 ? -2.394 -1.845 16.959 1.00 95.31 276 ASP A C 1
ATOM 2129 O O . ASP A 1 276 ? -2.775 -2.943 17.379 1.00 95.31 276 ASP A O 1
ATOM 2133 N N . LEU A 1 277 ? -2.976 -0.705 17.327 1.00 94.81 277 LEU A N 1
ATOM 2134 C CA . LEU A 1 277 ? -4.107 -0.617 18.245 1.00 94.81 277 LEU A CA 1
ATOM 2135 C C . LEU A 1 277 ? -5.285 0.107 17.597 1.00 94.81 277 LEU A C 1
ATOM 2137 O O . LEU A 1 277 ? -5.129 1.112 16.900 1.00 94.81 277 LEU A O 1
ATOM 2141 N N . ILE A 1 278 ? -6.480 -0.401 17.876 1.00 95.50 278 ILE A N 1
ATOM 2142 C CA . ILE A 1 278 ? -7.732 0.123 17.347 1.00 95.50 278 ILE A CA 1
ATOM 2143 C C . ILE A 1 278 ? -8.688 0.348 18.514 1.00 95.50 278 ILE A C 1
ATOM 2145 O O . ILE A 1 278 ? -8.939 -0.550 19.325 1.00 95.50 278 ILE A O 1
ATOM 2149 N N . GLN A 1 279 ? -9.243 1.553 18.579 1.00 95.25 279 GLN A N 1
ATOM 2150 C CA . GLN A 1 279 ? -10.358 1.863 19.463 1.00 95.25 279 GLN A CA 1
ATOM 2151 C C . GLN A 1 279 ? -11.645 1.933 18.656 1.00 95.25 279 GLN A C 1
ATOM 2153 O O . GLN A 1 279 ? -11.729 2.664 17.674 1.00 95.25 279 GLN A O 1
ATOM 2158 N N . VAL A 1 280 ? -12.671 1.214 19.081 1.00 95.06 280 VAL A N 1
ATOM 2159 C CA . VAL A 1 280 ? -13.994 1.289 18.477 1.00 95.06 280 VAL A CA 1
ATOM 2160 C C . VAL A 1 280 ? -14.794 2.370 19.197 1.00 95.06 280 VAL A C 1
ATOM 2162 O O . VAL A 1 280 ? -14.634 2.600 20.401 1.00 95.06 280 VAL A O 1
ATOM 2165 N N . LYS A 1 281 ? -15.603 3.113 18.442 1.00 94.81 281 LYS A N 1
ATOM 2166 C CA . LYS A 1 281 ? -16.607 4.029 18.980 1.00 94.81 281 LYS A CA 1
ATOM 2167 C C . LYS A 1 281 ? -17.884 3.932 18.173 1.00 94.81 281 LYS A C 1
ATOM 2169 O O . LYS A 1 281 ? -17.852 4.092 16.955 1.00 94.81 281 LYS A O 1
ATOM 2174 N N . LYS A 1 282 ? -19.013 3.782 18.857 1.00 92.12 282 LYS A N 1
ATOM 2175 C CA . LYS A 1 282 ? -20.326 3.855 18.211 1.00 92.12 282 LYS A CA 1
ATOM 2176 C C . LYS A 1 282 ? -20.920 5.258 18.208 1.00 92.12 282 LYS A C 1
ATOM 2178 O O . LYS A 1 282 ? -20.696 6.048 19.130 1.00 92.12 282 LYS A O 1
ATOM 2183 N N . SER A 1 283 ? -21.662 5.571 17.152 1.00 92.00 283 SER A N 1
ATOM 2184 C CA . SER A 1 283 ? -22.297 6.873 16.977 1.00 92.00 283 SER A CA 1
ATOM 2185 C C . SER A 1 283 ? -23.411 7.097 17.997 1.00 92.00 283 SER A C 1
ATOM 2187 O O . SER A 1 283 ? -24.212 6.209 18.293 1.00 92.00 283 SER A O 1
ATOM 2189 N N . ALA A 1 284 ? -23.535 8.330 18.485 1.00 88.81 284 ALA A N 1
ATOM 2190 C CA . ALA A 1 284 ? -24.657 8.750 19.314 1.00 88.81 284 ALA A CA 1
ATOM 2191 C C . ALA A 1 284 ? -26.012 8.689 18.576 1.00 88.81 284 ALA A C 1
ATOM 2193 O O . ALA A 1 284 ? -27.050 8.759 19.239 1.00 88.81 284 ALA A O 1
ATOM 2194 N N . ALA A 1 285 ? -26.016 8.561 17.242 1.00 86.00 285 ALA A N 1
ATOM 2195 C CA . ALA A 1 285 ? -27.217 8.346 16.434 1.00 86.00 285 ALA A CA 1
ATOM 2196 C C . ALA A 1 285 ? -27.847 6.956 16.653 1.00 86.00 285 ALA A C 1
ATOM 2198 O O . ALA A 1 285 ? -29.057 6.810 16.497 1.00 86.00 285 ALA A O 1
ATOM 2199 N N . LEU A 1 286 ? -27.054 5.965 17.086 1.00 84.44 286 LEU A N 1
ATOM 2200 C CA . LEU A 1 286 ? -27.526 4.615 17.431 1.00 84.44 286 LEU A CA 1
ATOM 2201 C C . LEU A 1 286 ? -28.169 4.548 18.826 1.00 84.44 286 LEU A C 1
ATOM 2203 O O . LEU A 1 286 ? -28.780 3.546 19.187 1.00 84.44 286 LEU A O 1
ATOM 2207 N N . ALA A 1 287 ? -28.056 5.607 19.636 1.00 80.50 287 ALA A N 1
ATOM 2208 C CA . ALA A 1 287 ? -28.661 5.619 20.962 1.00 80.50 287 ALA A CA 1
ATOM 2209 C C . ALA A 1 287 ? -30.206 5.628 20.879 1.00 80.50 287 ALA A C 1
ATOM 2211 O O . ALA A 1 287 ? -30.770 6.318 20.020 1.00 80.50 287 ALA A O 1
ATOM 2212 N N . PRO A 1 288 ? -30.912 4.948 21.806 1.00 70.81 288 PRO A N 1
ATOM 2213 C CA . PRO A 1 288 ? -32.373 4.926 21.827 1.00 70.81 288 PRO A CA 1
ATOM 2214 C C . PRO A 1 288 ? -32.983 6.335 21.765 1.00 70.81 288 PRO A C 1
ATOM 2216 O O . PRO A 1 288 ? -32.585 7.236 22.507 1.00 70.81 288 PRO A O 1
ATOM 2219 N N . GLY A 1 289 ? -33.945 6.536 20.858 1.00 69.69 289 GLY A N 1
ATOM 2220 C CA . GLY A 1 289 ? -34.621 7.825 20.656 1.00 69.69 289 GLY A CA 1
ATOM 2221 C C . GLY A 1 289 ? -33.808 8.886 19.899 1.00 69.69 289 GLY A C 1
ATOM 2222 O O . GLY A 1 289 ? -34.211 10.048 19.873 1.00 69.69 289 GLY A O 1
ATOM 2223 N N . ARG A 1 290 ? -32.666 8.522 19.295 1.00 70.62 290 ARG A N 1
ATOM 2224 C CA . ARG A 1 290 ? -31.814 9.430 18.499 1.00 70.62 290 ARG A CA 1
ATOM 2225 C C . ARG A 1 290 ? -31.649 9.027 17.031 1.00 70.62 290 ARG A C 1
ATOM 2227 O O . ARG A 1 290 ? -30.841 9.644 16.339 1.00 70.62 290 ARG A O 1
ATOM 2234 N N . ALA A 1 291 ? -32.437 8.060 16.559 1.00 65.56 291 ALA A N 1
ATOM 2235 C CA . ALA A 1 291 ? -32.444 7.634 15.163 1.00 65.56 291 ALA A CA 1
ATOM 2236 C C . ALA A 1 291 ? -32.637 8.835 14.214 1.00 65.56 291 ALA A C 1
ATOM 2238 O O . ALA A 1 291 ? -33.487 9.695 14.453 1.00 65.56 291 ALA A O 1
ATOM 2239 N N . GLY A 1 292 ? -31.821 8.911 13.158 1.00 62.91 292 GLY A N 1
ATOM 2240 C CA . GLY A 1 292 ? -31.848 9.999 12.171 1.00 62.91 292 GLY A CA 1
ATOM 2241 C C . GLY A 1 292 ? -31.091 11.277 12.563 1.00 62.91 292 GLY A C 1
ATOM 2242 O O . GLY A 1 292 ? -31.113 12.243 11.803 1.00 62.91 292 GLY A O 1
ATOM 2243 N N . ARG A 1 293 ? -30.417 11.317 13.723 1.00 74.62 293 ARG A N 1
ATOM 2244 C CA . ARG A 1 293 ? -29.482 12.406 14.059 1.00 74.62 293 ARG A CA 1
ATOM 2245 C C . ARG A 1 293 ? -28.145 12.247 13.339 1.00 74.62 293 ARG A C 1
ATOM 2247 O O . ARG A 1 293 ? -27.746 11.139 13.002 1.00 74.62 293 ARG A O 1
ATOM 2254 N N . GLU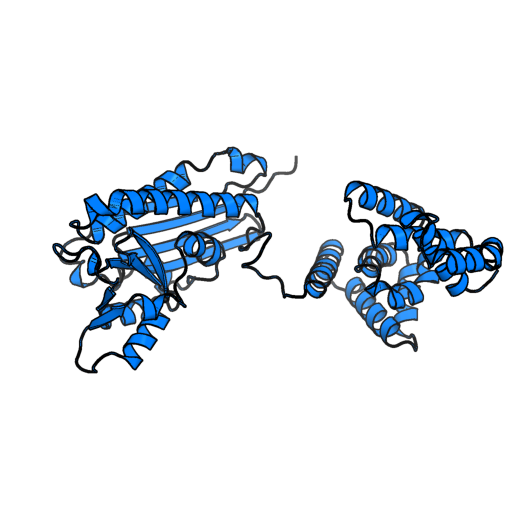 A 1 294 ? -27.446 13.367 13.164 1.00 85.38 294 GLU A N 1
ATOM 2255 C CA . GLU A 1 294 ? -26.088 13.379 12.620 1.00 85.38 294 GLU A CA 1
ATOM 2256 C C . GLU A 1 294 ? -25.129 12.531 13.464 1.00 85.38 294 GLU A C 1
ATOM 2258 O O . GLU A 1 294 ? -25.166 12.550 14.702 1.00 85.38 294 GLU A O 1
ATOM 2263 N N . ASP A 1 295 ? -24.238 11.820 12.776 1.00 90.94 295 ASP A N 1
ATOM 2264 C CA . ASP A 1 295 ? -23.249 10.969 13.417 1.00 90.94 295 ASP A CA 1
ATOM 2265 C C . ASP A 1 295 ? -22.245 11.773 14.245 1.00 90.94 295 ASP A C 1
ATOM 2267 O O . ASP A 1 295 ? -21.635 12.748 13.786 1.00 90.94 295 ASP A O 1
ATOM 2271 N N . SER A 1 296 ? -22.070 11.336 15.492 1.00 93.12 296 SER A N 1
ATOM 2272 C CA . SER A 1 296 ? -21.108 11.917 16.422 1.00 93.12 296 SER A CA 1
ATOM 2273 C C . SER A 1 296 ? -20.610 10.894 17.435 1.00 93.12 296 SER A C 1
ATOM 2275 O O . SER A 1 296 ? -21.358 10.027 17.883 1.00 93.12 296 SER A O 1
ATOM 2277 N N . TRP A 1 297 ? -19.345 11.023 17.830 1.00 95.06 297 TRP A N 1
ATOM 2278 C CA . TRP A 1 297 ? -18.655 10.079 18.707 1.00 95.06 297 TRP A CA 1
ATOM 2279 C C . TRP A 1 297 ? -17.981 10.811 19.860 1.00 95.06 297 TRP A C 1
ATOM 2281 O O . TRP A 1 297 ? -17.353 11.853 19.670 1.00 95.06 297 TRP A O 1
ATOM 2291 N N . THR A 1 298 ? -18.093 10.261 21.067 1.00 94.44 298 THR A N 1
ATOM 2292 C CA . THR A 1 298 ? -17.431 10.804 22.258 1.00 94.44 298 THR A CA 1
ATOM 2293 C C . THR A 1 298 ? -16.098 10.102 22.496 1.00 94.44 298 THR A C 1
ATOM 2295 O O . THR A 1 298 ? -16.058 8.897 22.724 1.00 94.44 298 THR A O 1
ATOM 2298 N N . VAL A 1 299 ? -15.006 10.863 22.512 1.00 94.25 299 VAL A N 1
ATOM 2299 C CA . VAL A 1 299 ? -13.638 10.358 22.677 1.00 94.25 299 VAL A CA 1
ATOM 2300 C C . VAL A 1 299 ? -13.093 10.764 24.043 1.00 94.25 299 VAL A C 1
ATOM 2302 O O . VAL A 1 299 ? -13.145 11.935 24.425 1.00 94.25 299 VAL A O 1
ATOM 2305 N N . LYS A 1 300 ? -12.554 9.796 24.792 1.00 93.12 300 LYS A N 1
ATOM 2306 C CA . LYS A 1 300 ? -11.892 10.037 26.083 1.00 93.12 300 LYS A CA 1
ATOM 2307 C C . LYS A 1 300 ? -10.439 10.443 25.843 1.00 93.12 300 LYS A C 1
ATOM 2309 O O . LYS A 1 300 ? -9.682 9.683 25.244 1.00 93.12 300 LYS A O 1
ATOM 2314 N N . ARG A 1 301 ? -10.028 11.598 26.371 1.00 92.50 301 ARG A N 1
ATOM 2315 C CA . ARG A 1 301 ? -8.692 12.180 26.122 1.00 92.50 301 ARG A CA 1
ATOM 2316 C C . ARG A 1 301 ? -7.565 11.271 26.592 1.00 92.50 301 ARG A C 1
ATOM 2318 O O . ARG A 1 301 ? -6.638 10.983 25.847 1.00 92.50 301 ARG A O 1
ATOM 2325 N N . ARG A 1 302 ? -7.683 10.753 27.818 1.00 90.25 302 ARG A N 1
ATOM 2326 C CA . ARG A 1 302 ? -6.693 9.828 28.380 1.00 90.25 302 ARG A CA 1
ATOM 2327 C C . ARG A 1 302 ? -6.506 8.593 27.496 1.00 90.25 302 ARG A C 1
ATOM 2329 O O . ARG A 1 302 ? -5.382 8.271 27.159 1.00 90.25 302 ARG A O 1
ATOM 2336 N N . GLN A 1 303 ? -7.600 7.962 27.068 1.00 90.12 303 GLN A N 1
ATOM 2337 C CA . GLN A 1 303 ? -7.543 6.777 26.207 1.00 90.12 303 GLN A CA 1
ATOM 2338 C C . GLN A 1 303 ? -6.882 7.085 24.857 1.00 90.12 303 GLN A C 1
ATOM 2340 O O . GLN A 1 303 ? -6.052 6.318 24.384 1.00 90.12 303 GLN A O 1
ATOM 2345 N N . LEU A 1 304 ? -7.210 8.231 24.255 1.00 93.75 304 LEU A N 1
ATOM 2346 C CA . LEU A 1 304 ? -6.598 8.686 23.010 1.00 93.75 304 LEU A CA 1
ATOM 2347 C C . LEU A 1 304 ? -5.076 8.855 23.127 1.00 93.75 304 LEU A C 1
ATOM 2349 O O . LEU A 1 304 ? -4.337 8.381 22.265 1.00 93.75 304 LEU A O 1
ATOM 2353 N N . HIS A 1 305 ? -4.606 9.510 24.186 1.00 92.44 305 HIS A N 1
ATOM 2354 C CA . HIS A 1 305 ? -3.173 9.689 24.413 1.00 92.44 305 HIS A CA 1
ATOM 2355 C C . HIS A 1 305 ? -2.474 8.379 24.791 1.00 92.44 305 HIS A C 1
ATOM 2357 O O . HIS A 1 305 ? -1.388 8.120 24.277 1.00 92.44 305 HIS A O 1
ATOM 2363 N N . ASP A 1 306 ? -3.112 7.529 25.601 1.00 89.75 306 ASP A N 1
ATOM 2364 C CA . ASP A 1 306 ? -2.589 6.207 25.959 1.00 89.75 306 ASP A CA 1
ATOM 2365 C C . ASP A 1 306 ? -2.396 5.340 24.695 1.00 89.75 306 ASP A C 1
ATOM 2367 O O . ASP A 1 306 ? -1.367 4.677 24.558 1.00 89.75 306 ASP A O 1
ATOM 2371 N N . LEU A 1 307 ? -3.327 5.380 23.729 1.00 91.50 307 LEU A N 1
ATOM 2372 C CA . LEU A 1 307 ? -3.179 4.713 22.424 1.00 91.50 307 LEU A CA 1
ATOM 237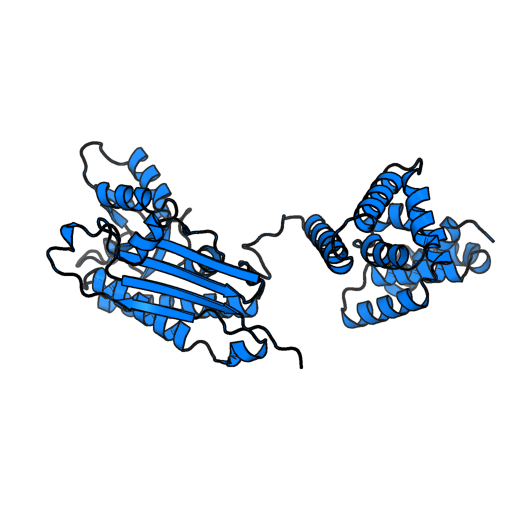3 C C . LEU A 1 307 ? -1.959 5.229 21.656 1.00 91.50 307 LEU A C 1
ATOM 2375 O O . LEU A 1 307 ? -1.121 4.438 21.224 1.00 91.50 307 LEU A O 1
ATOM 2379 N N . LEU A 1 308 ? -1.836 6.552 21.525 1.00 93.75 308 LEU A N 1
ATOM 2380 C CA . LEU A 1 308 ? -0.753 7.194 20.775 1.00 93.75 308 LEU A CA 1
ATOM 2381 C C . LEU A 1 308 ? 0.629 6.976 21.400 1.00 93.75 308 LEU A C 1
ATOM 2383 O O . LEU A 1 308 ? 1.622 6.945 20.677 1.00 93.75 308 LEU A O 1
ATOM 2387 N N . GLU A 1 309 ? 0.702 6.783 22.718 1.00 91.75 309 GLU A N 1
ATOM 2388 C CA . GLU A 1 309 ? 1.948 6.428 23.403 1.00 91.75 309 GLU A CA 1
ATOM 2389 C C . GLU A 1 309 ? 2.424 5.009 23.047 1.00 91.75 309 GLU A C 1
ATOM 2391 O O . GLU A 1 309 ? 3.624 4.724 23.053 1.00 91.75 309 GLU A O 1
ATOM 2396 N N . HIS A 1 310 ? 1.491 4.101 22.747 1.00 90.31 310 HIS A N 1
ATOM 2397 C CA . HIS A 1 310 ? 1.813 2.728 22.360 1.00 90.31 310 HIS A CA 1
ATOM 2398 C C . HIS A 1 310 ? 2.020 2.591 20.855 1.00 90.31 310 HIS A C 1
ATOM 2400 O O . HIS A 1 310 ? 2.923 1.868 20.455 1.00 90.31 310 HIS A O 1
ATOM 2406 N N . SER A 1 311 ? 1.220 3.275 20.036 1.00 92.38 311 SER A N 1
ATOM 2407 C CA . SER A 1 311 ? 1.370 3.284 18.583 1.00 92.38 311 SER A CA 1
ATOM 2408 C C . SER A 1 311 ? 0.934 4.617 17.979 1.00 92.38 311 SER A C 1
ATOM 2410 O O . SER A 1 311 ? -0.230 5.017 18.066 1.00 92.38 311 SER A O 1
ATOM 2412 N N . ALA A 1 312 ? 1.861 5.273 17.277 1.00 93.44 312 ALA A N 1
ATOM 2413 C CA . ALA A 1 312 ? 1.599 6.510 16.544 1.00 93.44 312 ALA A CA 1
ATOM 2414 C C . ALA A 1 312 ? 0.691 6.310 15.312 1.00 93.44 312 ALA A C 1
ATOM 2416 O O . ALA A 1 312 ? 0.167 7.291 14.775 1.00 93.44 312 ALA A O 1
ATOM 2417 N N . SER A 1 313 ? 0.513 5.064 14.856 1.00 95.44 313 SER A N 1
ATOM 2418 C CA . SER A 1 313 ? -0.384 4.703 13.754 1.00 95.44 313 SER A CA 1
ATOM 2419 C C . SER A 1 313 ? -1.765 4.235 14.216 1.00 95.44 313 SER A C 1
ATOM 2421 O O . SER A 1 313 ? -2.600 3.980 13.352 1.00 95.44 313 SER A O 1
ATOM 2423 N N . SER A 1 314 ? -2.027 4.202 15.533 1.00 96.12 314 SER A N 1
ATOM 2424 C CA . SER A 1 314 ? -3.319 3.790 16.096 1.00 96.12 314 SER A CA 1
ATOM 2425 C C . SER A 1 314 ? -4.490 4.496 15.415 1.00 96.12 314 SER A C 1
ATOM 2427 O O . SER A 1 314 ? -4.419 5.685 15.074 1.00 96.12 314 SER A O 1
ATOM 2429 N N . VAL A 1 315 ? -5.607 3.786 15.284 1.00 97.56 315 VAL A N 1
ATOM 2430 C CA . VAL A 1 315 ? -6.813 4.296 14.624 1.00 97.56 315 VAL A CA 1
ATOM 2431 C C . VAL A 1 315 ? -8.050 4.145 15.499 1.00 97.56 315 VAL A C 1
ATOM 2433 O O . VAL A 1 315 ? -8.079 3.380 16.463 1.00 97.56 315 VAL A O 1
ATOM 2436 N N . TYR A 1 316 ? -9.087 4.888 15.138 1.00 97.69 316 TYR A N 1
ATOM 2437 C CA . TYR A 1 316 ? -10.436 4.693 15.629 1.00 97.69 316 TYR A CA 1
ATOM 2438 C C . TYR A 1 316 ? -11.297 4.078 14.532 1.00 97.69 316 TYR A C 1
ATOM 2440 O O . TYR A 1 316 ? -11.279 4.559 13.400 1.00 97.69 316 TYR A O 1
ATOM 2448 N N . TRP A 1 317 ? -12.060 3.046 14.875 1.00 97.56 317 TRP A N 1
ATOM 2449 C CA . TRP A 1 317 ? -13.169 2.549 14.067 1.00 97.56 317 TRP A CA 1
ATOM 2450 C C . TRP A 1 317 ? -14.447 3.206 14.574 1.00 97.56 317 TRP A C 1
ATOM 2452 O O . TRP A 1 317 ? -14.926 2.910 15.668 1.00 97.56 317 TRP A O 1
ATOM 2462 N N . LEU A 1 318 ? -14.960 4.154 13.800 1.00 96.56 318 LEU A N 1
ATOM 2463 C CA . LEU A 1 318 ? -16.157 4.912 14.117 1.00 96.56 318 LEU A CA 1
ATOM 2464 C C . LEU A 1 318 ? -17.345 4.269 13.398 1.00 96.56 318 LEU A C 1
ATOM 2466 O O . LEU A 1 318 ? -17.451 4.361 12.176 1.00 96.56 318 LEU A O 1
ATOM 2470 N N . ILE A 1 319 ? -18.215 3.604 14.157 1.00 94.50 319 ILE A N 1
ATOM 2471 C CA . ILE A 1 319 ? -19.429 2.966 13.638 1.00 94.50 319 ILE A CA 1
ATOM 2472 C C . ILE A 1 319 ? -20.504 4.046 13.492 1.00 94.50 319 ILE A C 1
ATOM 2474 O O . ILE A 1 319 ? -20.894 4.675 14.485 1.00 94.50 319 ILE A O 1
ATOM 2478 N N . CYS A 1 320 ? -20.945 4.287 12.261 1.00 91.94 3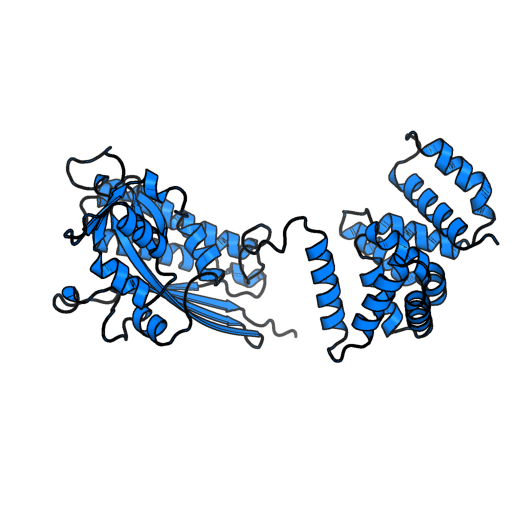20 CYS A N 1
ATOM 2479 C CA . CYS A 1 320 ? -22.010 5.226 11.915 1.00 91.94 320 CYS A CA 1
ATOM 2480 C C . CYS A 1 320 ? -23.396 4.652 12.229 1.00 91.94 320 CYS A C 1
ATOM 2482 O O . CYS A 1 320 ? -23.578 3.443 12.357 1.00 91.94 320 CYS A O 1
ATOM 2484 N N . GLY A 1 321 ? -24.408 5.520 12.276 1.00 87.25 321 GLY A N 1
ATOM 2485 C CA . GLY A 1 321 ? -25.812 5.121 12.387 1.00 87.25 321 GLY A CA 1
ATOM 2486 C C . GLY A 1 321 ? -26.304 4.255 11.223 1.00 87.25 321 GLY A C 1
ATOM 2487 O O . GLY A 1 321 ? -27.227 3.468 11.401 1.00 87.25 321 GLY A O 1
ATOM 2488 N N . THR A 1 322 ? -25.669 4.365 10.053 1.00 87.25 322 THR A N 1
ATOM 2489 C CA . THR A 1 322 ? -25.907 3.510 8.876 1.00 87.25 322 THR A CA 1
ATOM 2490 C C . THR A 1 322 ? -25.280 2.121 9.000 1.00 87.25 322 THR A C 1
ATOM 2492 O O . THR A 1 322 ? -25.565 1.252 8.183 1.00 87.25 322 THR A O 1
ATOM 2495 N N . GLY A 1 323 ? -24.410 1.919 9.992 1.00 88.00 323 GLY A N 1
ATOM 2496 C CA . GLY A 1 323 ? -23.573 0.734 10.134 1.00 88.00 323 GLY A CA 1
ATOM 2497 C C . GLY A 1 323 ? -22.266 0.770 9.340 1.00 88.00 323 GLY A C 1
ATOM 2498 O O . GLY A 1 323 ? -21.451 -0.139 9.486 1.00 88.00 323 GLY A O 1
ATOM 2499 N N . ASP A 1 324 ? -22.016 1.831 8.565 1.00 91.75 324 ASP A N 1
ATOM 2500 C CA . ASP A 1 324 ? -20.706 2.051 7.949 1.00 91.75 324 ASP A CA 1
ATOM 2501 C C . ASP A 1 324 ? -19.620 2.216 9.020 1.00 91.75 324 ASP A C 1
ATOM 2503 O O . ASP A 1 324 ? -19.841 2.826 10.069 1.00 91.75 324 ASP A O 1
ATOM 2507 N N . VAL A 1 325 ? -18.419 1.710 8.734 1.00 95.44 325 VAL A N 1
ATOM 2508 C CA . VAL A 1 325 ? -17.266 1.819 9.634 1.00 95.44 325 VAL A CA 1
ATOM 2509 C C . VAL A 1 325 ? -16.231 2.755 9.025 1.00 95.44 325 VAL A C 1
ATOM 2511 O O . VAL A 1 325 ? -15.550 2.415 8.056 1.00 95.44 325 VAL A O 1
ATOM 2514 N N . LEU A 1 326 ? -16.096 3.938 9.621 1.00 96.44 326 LEU A N 1
ATOM 2515 C CA . LEU A 1 326 ? -15.087 4.920 9.242 1.00 96.44 326 LEU A CA 1
ATOM 2516 C C . LEU A 1 326 ? -13.814 4.688 10.050 1.00 96.44 326 LEU A C 1
ATOM 2518 O O . LEU A 1 326 ? -13.838 4.717 11.280 1.00 96.44 326 LEU A O 1
ATOM 2522 N N . VAL A 1 327 ? -12.683 4.521 9.372 1.00 97.81 327 VAL A N 1
ATOM 2523 C CA . VAL A 1 327 ? -11.383 4.384 10.030 1.00 97.81 327 VAL A CA 1
ATOM 2524 C C . VAL A 1 327 ? -10.663 5.724 10.040 1.00 97.81 327 VAL A C 1
ATOM 2526 O O . VAL A 1 327 ? -10.356 6.281 8.987 1.00 97.81 327 VAL A O 1
ATOM 2529 N N . VAL A 1 328 ? -10.383 6.248 11.235 1.00 97.69 328 VAL A N 1
ATOM 2530 C CA . VAL A 1 328 ? -9.810 7.586 11.440 1.00 97.69 328 VAL A CA 1
ATOM 2531 C C . VAL A 1 328 ? -8.494 7.497 12.219 1.00 97.69 328 VAL A C 1
ATOM 2533 O O . VAL A 1 328 ? -8.459 6.857 13.269 1.00 97.69 328 VAL A O 1
ATOM 2536 N N . PRO A 1 329 ? -7.411 8.171 11.792 1.00 97.69 329 PRO A N 1
ATOM 2537 C CA . PRO A 1 329 ? -6.164 8.196 12.556 1.00 97.69 329 PRO A CA 1
ATOM 2538 C C . PRO A 1 329 ? -6.337 8.836 13.942 1.00 97.69 329 PRO A C 1
ATOM 2540 O O . PRO A 1 329 ? -6.813 9.967 14.056 1.00 97.69 329 PRO A O 1
ATOM 2543 N N . ALA A 1 330 ? -5.857 8.180 15.002 1.00 97.12 330 ALA A N 1
ATOM 2544 C CA . ALA A 1 330 ? -5.926 8.716 16.366 1.00 97.12 330 ALA A CA 1
ATOM 2545 C C . ALA A 1 330 ? -5.197 10.068 16.487 1.00 97.12 330 ALA A C 1
ATOM 2547 O O . ALA A 1 330 ? -5.686 11.000 17.121 1.00 97.12 330 ALA A O 1
ATOM 2548 N N . LYS A 1 331 ? -4.067 10.235 15.788 1.00 96.75 331 LYS A N 1
ATOM 2549 C CA . LYS A 1 331 ? -3.319 11.504 15.758 1.00 96.75 331 LYS A CA 1
ATOM 2550 C C . LYS A 1 331 ? -4.141 12.676 15.208 1.00 96.75 331 LYS A C 1
ATOM 2552 O O . LYS A 1 331 ? -3.951 13.808 15.641 1.00 96.75 331 LYS A O 1
ATOM 2557 N N . PHE A 1 332 ? -5.071 12.412 14.287 1.00 97.06 332 PHE A N 1
ATOM 2558 C CA . PHE A 1 332 ? -5.981 13.439 13.787 1.00 97.06 332 PHE A CA 1
ATOM 2559 C C . PHE A 1 332 ? -7.010 13.819 14.855 1.00 97.06 332 PHE A C 1
ATOM 2561 O O . PHE A 1 332 ? -7.239 15.002 15.088 1.00 97.06 332 PHE A O 1
ATOM 2568 N N . LEU A 1 333 ? -7.569 12.840 15.573 1.00 96.81 333 LEU A N 1
ATOM 2569 C CA . LEU A 1 333 ? -8.472 13.117 16.694 1.00 96.81 333 LEU A CA 1
ATOM 2570 C C . LEU A 1 333 ? -7.782 13.914 17.810 1.00 96.81 333 LEU A C 1
ATOM 2572 O O . LEU A 1 333 ? -8.420 14.774 18.407 1.00 96.81 333 LEU A O 1
ATOM 2576 N N . ALA A 1 334 ? -6.482 13.704 18.041 1.00 95.75 334 ALA A N 1
ATOM 2577 C CA . ALA A 1 334 ? -5.704 14.512 18.985 1.00 95.75 334 ALA A CA 1
ATOM 2578 C C . ALA A 1 334 ? -5.541 15.968 18.510 1.00 95.75 334 ALA A C 1
ATOM 2580 O O . ALA A 1 334 ? -5.573 16.896 19.317 1.00 95.75 334 ALA A O 1
ATOM 2581 N N . ALA A 1 335 ? -5.427 16.197 17.198 1.00 94.81 335 ALA A N 1
ATOM 2582 C CA . ALA A 1 335 ? -5.439 17.548 16.637 1.00 94.81 335 ALA A CA 1
ATOM 2583 C C . ALA A 1 335 ? -6.822 18.214 16.776 1.00 94.81 335 ALA A C 1
ATOM 2585 O O . ALA A 1 335 ? -6.907 19.384 17.152 1.00 94.81 335 ALA A O 1
ATOM 2586 N N . VAL A 1 336 ? -7.908 17.466 16.539 1.00 93.62 336 VAL A N 1
ATOM 2587 C CA . VAL A 1 336 ? -9.285 17.942 16.766 1.00 93.62 336 VAL A CA 1
ATOM 2588 C C . VAL A 1 336 ? -9.504 18.289 18.239 1.00 93.62 336 VAL A C 1
ATOM 2590 O O . VAL A 1 336 ? -10.078 19.338 18.535 1.00 93.62 336 VAL A O 1
ATOM 2593 N N . GLU A 1 337 ? -9.014 17.461 19.164 1.00 93.94 337 GLU A N 1
ATOM 2594 C CA . GLU A 1 337 ? -9.026 17.751 20.600 1.00 93.94 337 GLU A CA 1
ATOM 2595 C C . GLU A 1 337 ? -8.336 19.086 20.894 1.00 93.94 337 GLU A C 1
ATOM 2597 O O . GLU A 1 337 ? -8.945 19.957 21.511 1.00 93.94 337 GLU A O 1
ATOM 2602 N N . GLY A 1 338 ? -7.103 19.276 20.413 1.00 90.50 338 GLY A N 1
ATOM 2603 C CA . GLY A 1 338 ? -6.342 20.508 20.633 1.00 90.50 338 GLY A CA 1
ATOM 2604 C C . GLY A 1 338 ? -7.039 21.768 20.107 1.00 90.50 338 GLY A C 1
ATOM 2605 O O . GLY A 1 338 ? -6.867 22.842 20.679 1.00 90.50 338 GLY A O 1
ATOM 2606 N N . ALA A 1 339 ? -7.855 21.640 19.057 1.00 88.12 339 ALA A N 1
ATOM 2607 C CA . ALA A 1 339 ? -8.599 22.751 18.469 1.00 88.12 339 ALA A CA 1
ATOM 2608 C C . ALA A 1 339 ? -9.958 23.027 19.140 1.00 88.12 339 ALA A C 1
ATOM 2610 O O . ALA A 1 339 ? -10.431 24.162 19.113 1.00 88.12 339 ALA A O 1
ATOM 2611 N N . THR A 1 340 ? -10.619 22.007 19.700 1.00 83.56 340 THR A N 1
ATOM 2612 C CA . THR A 1 340 ? -12.048 22.091 20.072 1.00 83.56 340 THR A CA 1
ATOM 2613 C C . THR A 1 340 ? -12.347 21.783 21.538 1.00 83.56 340 THR A C 1
ATOM 2615 O O . THR A 1 340 ? -13.391 22.195 22.053 1.00 83.56 340 THR A O 1
ATOM 2618 N N . ALA A 1 341 ? -11.467 21.064 22.238 1.00 80.12 341 ALA A N 1
ATOM 2619 C CA . ALA A 1 341 ? -11.734 20.609 23.594 1.00 80.12 341 ALA A CA 1
ATOM 2620 C C . ALA A 1 341 ? -11.465 21.711 24.627 1.00 80.12 341 ALA A C 1
ATOM 2622 O O . ALA A 1 341 ? -10.434 22.382 24.623 1.00 80.12 341 ALA A O 1
ATOM 2623 N N . ARG A 1 342 ? -12.378 21.855 25.595 1.00 84.81 342 ARG A N 1
ATOM 2624 C CA . ARG A 1 342 ? -12.123 22.691 26.778 1.00 84.81 342 ARG A CA 1
ATOM 2625 C C . ARG A 1 342 ? -11.016 22.044 27.623 1.00 84.81 342 ARG A C 1
ATOM 2627 O O . ARG A 1 342 ? -11.135 20.849 27.900 1.00 84.81 342 ARG A O 1
ATOM 2634 N N . PRO A 1 343 ? -10.017 22.798 28.125 1.00 78.75 343 PRO A N 1
ATOM 2635 C CA . PRO A 1 343 ? -8.883 22.234 28.865 1.00 78.75 343 PRO A CA 1
ATOM 2636 C C . PRO A 1 343 ? -9.263 21.343 30.056 1.00 78.75 343 PRO A C 1
ATOM 2638 O O . PRO A 1 343 ? -8.576 20.360 30.318 1.00 78.75 343 PRO A O 1
ATOM 2641 N N . SER A 1 344 ? -10.369 21.647 30.742 1.00 80.69 344 SER A N 1
ATOM 2642 C CA . SER A 1 344 ? -10.867 20.897 31.904 1.00 80.69 344 SER A CA 1
ATOM 2643 C C . SER A 1 344 ? -11.708 19.662 31.563 1.00 80.69 344 SER A C 1
ATOM 2645 O O . SER A 1 344 ? -11.994 18.855 32.449 1.00 80.69 344 SER A O 1
ATOM 2647 N N . SER A 1 345 ? -12.125 19.495 30.305 1.00 87.50 345 SER A N 1
ATOM 2648 C CA . SER A 1 345 ? -12.940 18.348 29.906 1.00 87.50 345 SER A CA 1
ATOM 2649 C C . SER A 1 345 ? -12.086 17.087 29.822 1.00 87.50 345 SER A C 1
ATOM 2651 O O . SER A 1 345 ? -10.978 17.123 29.291 1.00 87.50 345 SER A O 1
ATOM 2653 N N . GLN A 1 346 ? -12.614 15.961 30.305 1.00 91.31 346 GLN A N 1
ATOM 2654 C CA . GLN A 1 346 ? -11.972 14.637 30.212 1.00 91.31 346 GLN A CA 1
ATOM 2655 C C . GLN A 1 346 ? 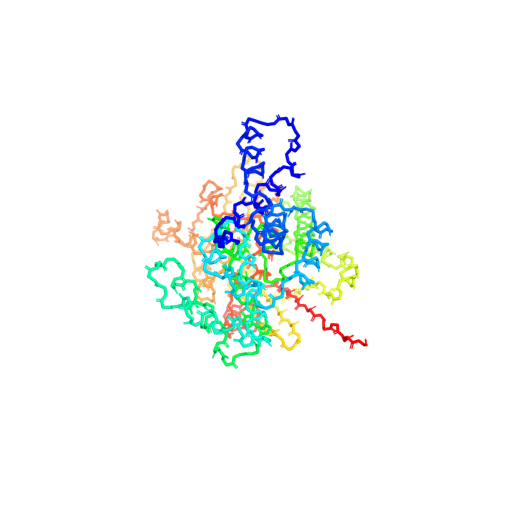-12.264 13.924 28.880 1.00 91.31 346 GLN A C 1
ATOM 2657 O O . GLN A 1 346 ? -11.638 12.918 28.541 1.00 91.31 346 GLN A O 1
ATOM 2662 N N . GLN A 1 347 ? -13.219 14.450 28.116 1.00 93.56 347 GLN A N 1
ATOM 2663 C CA . GLN A 1 347 ? -13.670 13.907 26.840 1.00 93.56 347 GLN A CA 1
ATOM 2664 C C . GLN A 1 347 ? -14.086 15.031 25.891 1.00 93.56 347 GLN A C 1
ATOM 2666 O O . GLN A 1 347 ? -14.380 16.148 26.320 1.00 93.56 347 GLN A O 1
ATOM 2671 N N . PHE A 1 348 ? -14.153 14.734 24.605 1.00 94.12 348 PHE A N 1
ATOM 2672 C CA . PHE A 1 348 ? -14.677 15.640 23.588 1.00 94.12 348 PHE A CA 1
ATOM 2673 C C . PHE A 1 348 ? -15.563 14.861 22.619 1.00 94.12 348 PHE A C 1
ATOM 2675 O O . PHE A 1 348 ? -15.550 13.632 22.610 1.00 94.12 348 PHE A O 1
ATOM 2682 N N . THR A 1 349 ? -16.392 15.569 21.857 1.00 93.00 349 THR A N 1
ATOM 2683 C CA . THR A 1 349 ? -17.270 14.954 20.855 1.00 93.00 349 THR A CA 1
ATOM 2684 C C . THR A 1 349 ? -16.860 15.432 19.478 1.00 93.00 349 THR A C 1
ATOM 2686 O O . THR A 1 349 ? -16.603 16.617 19.281 1.00 93.00 349 THR A O 1
ATOM 2689 N N . VAL A 1 350 ? -16.799 14.498 18.542 1.00 94.12 350 VAL A N 1
ATOM 2690 C CA . VAL A 1 350 ? -16.423 14.716 17.149 1.00 94.12 350 VAL A CA 1
ATOM 2691 C C . VAL A 1 350 ? -17.617 14.331 16.284 1.00 94.12 350 VAL A C 1
ATOM 2693 O O . VAL A 1 350 ? -18.194 13.266 16.481 1.00 94.12 350 VAL A O 1
ATOM 2696 N N . GLY A 1 351 ? -18.007 15.209 15.360 1.00 91.94 351 GLY A N 1
ATOM 2697 C CA . GLY A 1 351 ? -19.060 14.942 14.377 1.00 91.94 351 GLY A CA 1
ATOM 2698 C C . GLY A 1 351 ? -18.500 14.452 13.041 1.00 91.94 351 GLY A C 1
ATOM 2699 O O . GLY A 1 351 ? -17.321 14.652 12.744 1.00 91.94 351 GLY A O 1
ATOM 2700 N N . TYR A 1 352 ? -19.358 13.867 12.205 1.00 91.12 352 TYR A N 1
ATOM 2701 C CA . TYR A 1 352 ? -18.996 13.342 10.881 1.00 91.12 352 TYR A CA 1
ATOM 2702 C C . TYR A 1 352 ? -18.235 14.340 9.992 1.00 91.12 352 TYR A C 1
ATOM 2704 O O . TYR A 1 352 ? -17.216 14.001 9.387 1.00 91.12 352 TYR A O 1
ATOM 2712 N N . THR A 1 353 ? -18.673 15.601 9.948 1.00 87.94 353 THR A N 1
ATOM 2713 C CA . THR A 1 353 ? -18.046 16.650 9.124 1.00 87.94 353 THR A CA 1
ATOM 2714 C C . THR A 1 353 ? -16.584 16.906 9.479 1.00 87.94 353 THR A C 1
ATOM 2716 O O . THR A 1 353 ? -15.803 17.252 8.594 1.00 87.94 353 THR A O 1
ATOM 2719 N N . ALA A 1 354 ? -16.196 16.685 10.738 1.00 89.12 354 ALA A N 1
ATOM 2720 C CA . ALA A 1 354 ? -14.823 16.857 11.193 1.00 89.12 354 ALA A CA 1
ATOM 2721 C C . ALA A 1 354 ? -13.900 15.718 10.732 1.00 89.12 354 A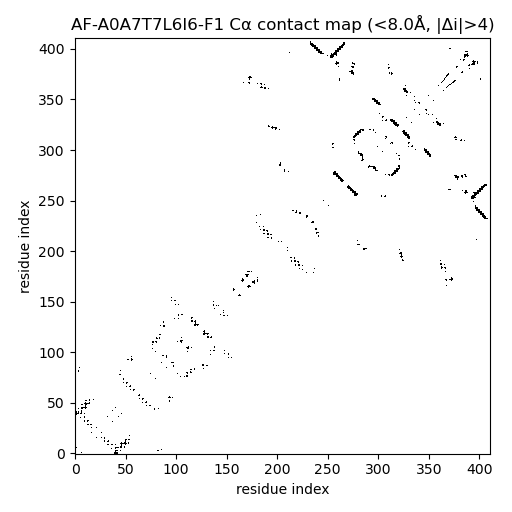LA A C 1
ATOM 2723 O O . ALA A 1 354 ? -12.707 15.947 10.565 1.00 89.12 354 ALA A O 1
ATOM 2724 N N . VAL A 1 355 ? -14.426 14.506 10.513 1.00 92.12 355 VAL A N 1
ATOM 2725 C CA . VAL A 1 355 ? -13.612 13.310 10.217 1.00 92.12 355 VAL A CA 1
ATOM 2726 C C . VAL A 1 355 ? -13.693 12.835 8.773 1.00 92.12 355 VAL A C 1
ATOM 2728 O O . VAL A 1 355 ? -12.753 12.198 8.307 1.00 92.12 355 VAL A O 1
ATOM 2731 N N . ARG A 1 356 ? -14.756 13.172 8.030 1.00 88.56 356 ARG A N 1
ATOM 2732 C CA . ARG A 1 356 ? -15.021 12.640 6.677 1.00 88.56 356 ARG A CA 1
ATOM 2733 C C . ARG A 1 356 ? -13.860 12.789 5.682 1.00 88.56 356 ARG A C 1
ATOM 2735 O O . ARG A 1 356 ? -13.747 12.005 4.755 1.00 88.56 356 ARG A O 1
ATOM 2742 N N . HIS A 1 357 ? -13.016 13.807 5.854 1.00 86.44 357 HIS A N 1
ATOM 2743 C CA . HIS A 1 357 ? -11.895 14.096 4.952 1.00 86.44 357 HIS A CA 1
ATOM 2744 C C . HIS A 1 357 ? -10.604 13.349 5.300 1.00 86.44 357 HIS A C 1
ATOM 2746 O O . HIS A 1 357 ? -9.684 13.328 4.490 1.00 86.44 357 HIS A O 1
ATOM 2752 N N . THR A 1 358 ? -10.526 12.760 6.493 1.00 91.00 358 THR A N 1
ATOM 2753 C CA . THR A 1 358 ? -9.400 11.914 6.913 1.00 91.00 358 THR A CA 1
ATOM 2754 C C . THR A 1 358 ? -9.792 10.448 7.077 1.00 91.00 358 THR A C 1
ATOM 2756 O O . THR A 1 358 ? -8.912 9.615 7.296 1.00 91.00 358 THR A O 1
ATOM 2759 N N . ALA A 1 359 ? -11.091 10.149 7.062 1.00 93.81 359 ALA A N 1
ATOM 2760 C CA . ALA A 1 359 ? -11.604 8.804 7.209 1.00 93.81 359 ALA A CA 1
ATOM 2761 C C . ALA A 1 359 ? -11.366 7.998 5.930 1.00 93.81 359 ALA A C 1
ATOM 2763 O O . ALA A 1 359 ? -11.528 8.512 4.824 1.00 93.81 359 ALA A O 1
ATOM 2764 N N . VAL A 1 360 ? -11.038 6.722 6.099 1.00 95.00 360 VAL A N 1
ATOM 2765 C CA . VAL A 1 360 ? -11.052 5.727 5.023 1.00 95.00 360 VAL A CA 1
ATOM 2766 C C . VAL A 1 360 ? -12.023 4.612 5.381 1.00 95.00 360 VAL A C 1
ATOM 2768 O O . VAL A 1 360 ? -12.310 4.384 6.558 1.00 95.00 360 VAL A O 1
ATOM 2771 N N . ALA A 1 361 ? -12.535 3.916 4.372 1.00 93.56 361 ALA A N 1
ATOM 2772 C CA . ALA A 1 361 ? -13.372 2.746 4.594 1.00 93.56 361 ALA A CA 1
ATOM 2773 C C . ALA A 1 361 ? -12.539 1.570 5.137 1.00 93.56 361 ALA A C 1
ATOM 2775 O O . ALA A 1 361 ? -11.320 1.498 4.927 1.00 93.56 361 ALA A O 1
ATOM 2776 N N . ILE A 1 362 ? -13.187 0.640 5.839 1.00 93.44 362 ILE A N 1
ATOM 2777 C CA . ILE A 1 362 ? -12.504 -0.487 6.486 1.00 93.44 362 ILE A CA 1
ATOM 2778 C C . ILE A 1 362 ? -11.778 -1.400 5.483 1.00 93.44 362 ILE A C 1
ATOM 2780 O O . ILE A 1 362 ? -10.694 -1.892 5.792 1.00 93.44 362 ILE A O 1
ATOM 2784 N N . GLU A 1 363 ? -12.287 -1.562 4.257 1.00 91.12 363 GLU A N 1
ATOM 2785 C CA . GLU A 1 363 ? -11.618 -2.345 3.212 1.00 91.12 363 GLU A CA 1
ATOM 2786 C C . GLU A 1 363 ? -10.316 -1.713 2.721 1.00 91.12 363 GLU A C 1
ATOM 2788 O O . GLU A 1 363 ? -9.361 -2.435 2.429 1.00 91.12 363 GLU A O 1
ATOM 2793 N N . GLN A 1 364 ? -10.251 -0.380 2.684 1.00 91.00 364 GLN A N 1
ATOM 2794 C CA . GLN A 1 364 ? -9.031 0.349 2.355 1.00 91.00 364 GLN A CA 1
ATOM 2795 C C . GLN A 1 364 ? -8.038 0.279 3.520 1.00 91.00 364 GLN A C 1
ATOM 2797 O O . GLN A 1 364 ? -6.847 0.074 3.310 1.00 91.00 364 GLN A O 1
ATOM 2802 N N . TYR A 1 365 ? -8.517 0.384 4.761 1.00 93.56 365 TYR A N 1
ATOM 2803 C CA . TYR A 1 365 ? -7.665 0.249 5.942 1.00 93.56 365 TYR A CA 1
ATOM 2804 C C . TYR A 1 365 ? -7.025 -1.142 6.063 1.00 93.56 365 TYR A C 1
ATOM 2806 O O . TYR A 1 365 ? -5.807 -1.237 6.205 1.00 93.56 365 TYR A O 1
ATOM 2814 N N . LEU A 1 366 ? -7.813 -2.221 5.993 1.00 90.25 366 LEU A N 1
ATOM 2815 C CA . LEU A 1 366 ? -7.281 -3.579 6.156 1.00 90.25 366 LEU A CA 1
ATOM 2816 C C . LEU A 1 366 ? -6.357 -3.970 4.995 1.00 90.25 366 LEU A C 1
ATOM 2818 O O . LEU A 1 366 ? -5.269 -4.490 5.235 1.00 90.25 366 LEU A O 1
ATOM 2822 N N . THR A 1 367 ? -6.767 -3.699 3.754 1.00 87.06 367 THR A N 1
ATOM 2823 C CA . THR A 1 367 ? -6.011 -4.115 2.562 1.00 87.06 367 THR A CA 1
ATOM 2824 C C . THR A 1 367 ? -4.826 -3.191 2.318 1.00 87.06 367 THR A C 1
ATOM 2826 O O . THR A 1 367 ? -3.672 -3.610 2.351 1.00 87.06 367 THR A O 1
ATOM 2829 N N . ASP A 1 368 ? -5.094 -1.907 2.108 1.00 88.12 368 ASP A N 1
ATOM 2830 C CA . ASP A 1 368 ? -4.072 -1.011 1.588 1.00 88.12 368 ASP A CA 1
ATOM 2831 C C . ASP A 1 368 ? -3.151 -0.536 2.711 1.00 88.12 368 ASP A C 1
ATOM 2833 O O . ASP A 1 368 ? -1.953 -0.424 2.500 1.00 88.12 368 ASP A O 1
ATOM 2837 N N . LEU A 1 369 ? -3.671 -0.296 3.922 1.00 92.25 369 LEU A N 1
ATOM 2838 C CA . LEU A 1 369 ? -2.875 0.301 5.000 1.00 92.25 369 LEU A CA 1
ATOM 2839 C C . LEU A 1 369 ? -2.221 -0.725 5.938 1.00 92.25 369 LEU A C 1
ATOM 2841 O O . LEU A 1 369 ? -1.049 -0.560 6.278 1.00 92.25 369 LEU A O 1
ATOM 2845 N N . LEU A 1 370 ? -2.938 -1.775 6.350 1.00 90.06 370 LEU A N 1
ATOM 2846 C CA . LEU A 1 370 ? -2.375 -2.832 7.199 1.00 90.06 370 LEU A CA 1
ATOM 2847 C C . LEU A 1 370 ? -1.629 -3.894 6.389 1.00 90.06 370 LEU A C 1
ATOM 2849 O O . LEU A 1 370 ? -0.435 -4.085 6.616 1.00 90.06 370 LEU A O 1
ATOM 2853 N N . VAL A 1 371 ? -2.288 -4.567 5.435 1.00 86.44 371 VAL A N 1
ATOM 2854 C CA . VAL A 1 371 ? -1.617 -5.581 4.596 1.00 86.44 371 VAL A CA 1
ATOM 2855 C C . VAL A 1 371 ? -0.529 -4.936 3.737 1.00 86.44 371 VAL A C 1
ATOM 2857 O O . VAL A 1 371 ? 0.550 -5.509 3.616 1.00 86.44 371 VAL A O 1
ATOM 2860 N N . GLY A 1 372 ? -0.739 -3.711 3.245 1.00 87.12 372 GLY A N 1
ATOM 2861 C CA . GLY A 1 372 ? 0.291 -2.915 2.569 1.00 87.12 372 GLY A CA 1
ATOM 2862 C C . GLY A 1 372 ? 1.452 -2.432 3.451 1.00 87.12 372 GLY A C 1
ATOM 2863 O O . GLY A 1 372 ? 2.393 -1.859 2.911 1.00 87.12 372 GLY A O 1
ATOM 2864 N N . LEU A 1 373 ? 1.431 -2.690 4.766 1.00 89.19 373 LEU A N 1
ATOM 2865 C CA . LEU A 1 373 ? 2.479 -2.328 5.737 1.00 89.19 373 LEU A CA 1
ATOM 2866 C C . LEU A 1 373 ? 2.743 -0.813 5.869 1.00 89.19 373 LEU A C 1
ATOM 2868 O O . LEU A 1 373 ? 3.826 -0.403 6.287 1.00 89.19 373 LEU A O 1
ATOM 2872 N N . TRP A 1 374 ? 1.754 0.028 5.554 1.00 90.56 374 TRP A N 1
ATOM 2873 C CA . TRP A 1 374 ? 1.826 1.481 5.772 1.00 90.56 374 TRP A CA 1
ATOM 2874 C C . TRP A 1 374 ? 1.634 1.868 7.236 1.00 90.56 374 TRP A C 1
ATOM 2876 O O . TRP A 1 374 ? 2.106 2.922 7.666 1.00 90.56 374 TRP A O 1
ATOM 2886 N N . LEU A 1 375 ? 0.907 1.039 7.985 1.00 92.69 375 LEU A N 1
ATOM 2887 C CA . LEU A 1 375 ? 0.606 1.232 9.398 1.00 92.69 375 LEU A CA 1
ATOM 2888 C C . LEU A 1 375 ? 1.120 0.062 10.242 1.00 92.69 375 LEU A C 1
ATOM 2890 O O . LEU A 1 375 ? 1.441 -1.019 9.744 1.00 92.69 375 LEU A O 1
ATOM 2894 N N . GLY A 1 376 ? 1.166 0.297 11.549 1.00 92.88 376 GLY A N 1
ATOM 2895 C CA . GLY A 1 376 ? 1.704 -0.623 12.534 1.00 92.88 376 GLY A CA 1
ATOM 2896 C C . GLY A 1 376 ? 3.183 -0.386 12.827 1.00 92.88 376 GLY A C 1
ATOM 2897 O O . GLY A 1 376 ? 3.900 0.344 12.143 1.00 92.88 376 GLY A O 1
ATOM 2898 N N . SER A 1 377 ? 3.650 -1.012 13.901 1.00 93.94 377 SER A N 1
ATOM 2899 C CA . SER A 1 377 ? 5.029 -0.926 14.366 1.00 93.94 377 SER A CA 1
ATOM 2900 C C . SER A 1 377 ? 5.561 -2.309 14.713 1.00 93.94 377 SER A C 1
ATOM 2902 O O . SER A 1 377 ? 4.870 -3.118 15.331 1.00 93.94 377 SER A O 1
ATOM 2904 N N . SER A 1 378 ? 6.818 -2.571 14.362 1.00 93.62 378 SER A N 1
ATOM 2905 C CA . SER A 1 378 ? 7.562 -3.753 14.808 1.00 93.62 378 SER A CA 1
ATOM 2906 C C . SER A 1 378 ? 8.186 -3.575 16.198 1.00 93.62 378 SER A C 1
ATOM 2908 O O . SER A 1 378 ? 8.888 -4.465 16.679 1.00 93.62 378 SER A O 1
ATOM 2910 N N . SER A 1 379 ? 7.954 -2.438 16.870 1.00 93.69 379 SER A N 1
ATOM 2911 C CA . SER A 1 379 ? 8.504 -2.218 18.204 1.00 93.69 379 SER A CA 1
ATOM 2912 C C . SER A 1 379 ? 7.902 -3.199 19.209 1.00 93.69 379 SER A C 1
ATOM 2914 O O . SER A 1 379 ? 6.692 -3.432 19.253 1.00 93.69 379 SER A O 1
ATOM 2916 N N . GLU A 1 380 ? 8.759 -3.761 20.062 1.00 91.88 380 GLU A N 1
ATOM 2917 C CA . GLU A 1 380 ? 8.357 -4.774 21.042 1.00 91.88 380 GLU A CA 1
ATOM 2918 C C . GLU A 1 380 ? 7.254 -4.259 21.980 1.00 91.88 380 GLU A C 1
ATOM 2920 O O . GLU A 1 380 ? 6.341 -5.000 22.346 1.00 91.88 380 GLU A O 1
ATOM 2925 N N . ARG A 1 381 ? 7.298 -2.964 22.328 1.00 90.56 381 ARG A N 1
ATOM 2926 C CA . ARG A 1 381 ? 6.264 -2.299 23.131 1.00 90.56 381 ARG A CA 1
ATOM 2927 C C . ARG A 1 381 ? 4.894 -2.363 22.450 1.00 90.56 381 ARG A C 1
ATOM 2929 O O . ARG A 1 381 ? 3.922 -2.737 23.106 1.00 90.56 381 ARG A O 1
ATOM 2936 N N . THR A 1 382 ? 4.825 -2.028 21.161 1.00 91.81 382 THR A N 1
ATOM 2937 C CA . THR A 1 382 ? 3.568 -2.042 20.394 1.00 91.81 382 THR A CA 1
ATOM 2938 C C . THR A 1 382 ? 3.058 -3.460 20.214 1.00 91.81 382 THR A C 1
ATOM 2940 O O . THR A 1 382 ? 1.893 -3.729 20.482 1.00 91.81 382 THR A O 1
ATOM 2943 N N . LEU A 1 383 ? 3.940 -4.390 19.839 1.00 92.12 383 LEU A N 1
ATOM 2944 C CA . LEU A 1 383 ? 3.585 -5.796 19.652 1.00 92.12 383 LEU A CA 1
ATOM 2945 C C . LEU A 1 383 ? 3.024 -6.416 20.935 1.00 92.12 383 LEU A C 1
ATOM 2947 O O . LEU A 1 383 ? 1.977 -7.056 20.894 1.00 92.12 383 LEU A O 1
ATOM 2951 N N . LYS A 1 384 ? 3.659 -6.176 22.091 1.00 90.06 384 LYS A N 1
ATOM 2952 C CA . LYS A 1 384 ? 3.142 -6.645 23.388 1.00 90.06 384 LYS A CA 1
ATOM 2953 C C . LYS A 1 384 ? 1.790 -6.025 23.733 1.00 90.06 384 LYS A C 1
ATOM 2955 O O . LYS A 1 384 ? 0.938 -6.707 24.302 1.00 90.06 384 LYS A O 1
ATOM 2960 N N . ALA A 1 385 ? 1.587 -4.748 23.408 1.00 89.69 385 ALA A N 1
ATOM 2961 C CA . ALA A 1 385 ? 0.303 -4.084 23.610 1.00 89.69 385 ALA A CA 1
ATOM 2962 C C . ALA A 1 385 ? -0.786 -4.691 22.712 1.00 89.69 385 ALA A C 1
ATOM 2964 O O . ALA A 1 385 ? -1.826 -5.089 23.225 1.00 89.69 385 ALA A O 1
ATOM 2965 N N . ALA A 1 386 ? -0.528 -4.849 21.412 1.00 90.44 386 ALA A N 1
ATOM 2966 C CA . ALA A 1 386 ? -1.465 -5.434 20.454 1.00 90.44 386 ALA A CA 1
ATOM 2967 C C . ALA A 1 386 ? -1.804 -6.900 20.779 1.00 90.44 386 ALA A C 1
ATOM 2969 O O . ALA A 1 386 ? -2.957 -7.308 20.712 1.00 90.44 386 ALA A O 1
ATOM 2970 N N . GLN A 1 387 ? -0.823 -7.687 21.225 1.00 88.19 387 GLN A N 1
ATOM 2971 C CA . GLN A 1 387 ? -1.034 -9.071 21.670 1.00 88.19 387 GLN A CA 1
ATOM 2972 C C . GLN A 1 387 ? -1.727 -9.172 23.039 1.00 88.19 387 GLN A C 1
ATOM 2974 O O . GLN A 1 387 ? -2.052 -10.269 23.493 1.00 88.19 387 GLN A O 1
ATOM 2979 N N . GLY A 1 388 ? -1.893 -8.053 23.748 1.00 83.88 388 GLY A N 1
ATOM 2980 C CA . GLY A 1 388 ? -2.445 -8.025 25.099 1.00 83.88 388 GLY A CA 1
ATOM 2981 C C . GLY A 1 388 ? -1.568 -8.699 26.159 1.00 83.88 388 GLY A C 1
ATOM 2982 O O . GLY A 1 388 ? -2.061 -9.002 27.247 1.00 83.88 388 GLY A O 1
ATOM 2983 N N . THR A 1 389 ? -0.280 -8.912 25.868 1.00 83.00 389 THR A N 1
ATOM 2984 C CA . THR A 1 389 ? 0.737 -9.418 26.810 1.00 83.00 389 THR A CA 1
ATOM 2985 C C . THR A 1 389 ? 1.434 -8.287 27.576 1.00 83.00 389 THR A C 1
ATOM 2987 O O . THR A 1 389 ? 2.192 -8.529 28.518 1.00 83.00 389 THR A O 1
ATOM 2990 N N . GLY A 1 390 ? 1.148 -7.035 27.210 1.00 73.69 390 GLY A N 1
ATOM 2991 C CA . GLY A 1 390 ? 1.584 -5.835 27.911 1.00 73.69 390 GLY A CA 1
ATOM 2992 C C . GLY A 1 390 ? 1.051 -5.724 29.346 1.00 73.69 390 GLY A C 1
ATOM 2993 O O . GLY A 1 390 ? 0.057 -6.340 29.747 1.00 73.69 390 GLY A O 1
ATOM 2994 N N . ARG A 1 391 ? 1.737 -4.902 30.152 1.00 69.56 391 ARG A N 1
ATOM 2995 C CA . ARG A 1 391 ? 1.324 -4.593 31.533 1.00 69.56 391 ARG A CA 1
ATOM 2996 C C . ARG A 1 391 ? 0.205 -3.550 31.599 1.00 69.56 391 ARG A C 1
ATOM 2998 O O . ARG A 1 391 ? -0.584 -3.595 32.533 1.00 69.56 391 ARG A O 1
ATOM 3005 N N . THR A 1 392 ? 0.168 -2.627 30.640 1.00 69.50 392 THR A N 1
ATOM 3006 C CA . THR A 1 392 ? -0.658 -1.407 30.670 1.00 69.50 392 THR A CA 1
ATOM 3007 C C . THR A 1 392 ? -1.833 -1.448 29.707 1.00 69.50 392 THR A C 1
ATOM 3009 O O . THR A 1 392 ? -2.914 -1.030 30.086 1.00 69.50 392 THR A O 1
ATOM 3012 N N . THR A 1 393 ? -1.648 -1.991 28.504 1.00 72.94 393 THR A N 1
ATOM 3013 C CA . THR A 1 393 ? -2.698 -2.079 27.482 1.00 72.94 393 THR A CA 1
ATOM 3014 C C . THR A 1 393 ? -2.959 -3.536 27.154 1.00 72.94 393 THR A C 1
ATOM 3016 O O . THR A 1 393 ? -2.038 -4.276 26.799 1.00 72.94 393 THR A O 1
ATOM 3019 N N . ARG A 1 394 ? -4.216 -3.952 27.306 1.00 79.44 394 ARG A N 1
ATOM 3020 C CA . ARG A 1 394 ? -4.656 -5.323 27.066 1.00 79.44 394 ARG A CA 1
ATOM 3021 C C . ARG A 1 394 ? -5.960 -5.327 26.268 1.00 79.44 394 ARG A C 1
ATOM 3023 O O . ARG A 1 394 ? -7.024 -5.339 26.880 1.00 79.44 394 ARG A O 1
ATOM 3030 N N . PRO A 1 395 ? -5.880 -5.303 24.930 1.00 85.25 395 PRO A N 1
ATOM 3031 C CA . PRO A 1 395 ? -7.060 -5.313 24.084 1.00 85.25 395 PRO A CA 1
ATOM 3032 C C . PRO A 1 395 ? -7.943 -6.527 24.355 1.00 85.25 395 PRO A C 1
ATOM 3034 O O . PRO A 1 395 ? -7.454 -7.601 24.723 1.00 85.25 395 PRO A O 1
ATOM 3037 N N . ARG A 1 396 ? -9.252 -6.340 24.191 1.00 83.88 396 ARG A N 1
ATOM 3038 C CA . ARG A 1 396 ? -10.245 -7.401 24.384 1.00 83.88 396 ARG A CA 1
ATOM 3039 C C . ARG A 1 396 ? -10.288 -8.344 23.190 1.00 83.88 396 ARG A C 1
ATOM 3041 O O . ARG A 1 396 ? -10.378 -9.562 23.348 1.00 83.88 396 ARG A O 1
ATOM 3048 N N . PHE A 1 397 ? -10.184 -7.768 22.003 1.00 86.88 397 PHE A N 1
ATOM 3049 C CA . PHE A 1 397 ? -10.141 -8.493 20.748 1.00 86.88 397 PHE A CA 1
ATOM 3050 C C . PHE A 1 397 ? -8.717 -8.496 20.195 1.00 86.88 397 PHE A C 1
ATOM 3052 O O . PHE A 1 397 ? -7.987 -7.510 20.312 1.00 86.88 397 PHE A O 1
ATOM 3059 N N . ALA A 1 398 ? -8.326 -9.609 19.584 1.00 86.44 398 ALA A N 1
ATOM 3060 C CA . ALA A 1 398 ? -7.063 -9.758 18.883 1.00 86.44 398 ALA A CA 1
ATOM 3061 C C . ALA A 1 398 ? -7.351 -10.080 17.416 1.00 86.44 398 ALA A C 1
ATOM 3063 O O . ALA A 1 398 ? -7.943 -11.108 17.098 1.00 86.44 398 ALA A O 1
ATOM 3064 N N . LEU A 1 399 ? -6.915 -9.216 16.511 1.00 88.00 399 LEU A N 1
ATOM 3065 C CA . LEU A 1 399 ? -6.994 -9.438 15.075 1.00 88.00 399 LEU A CA 1
ATOM 3066 C C . LEU A 1 399 ? -5.607 -9.844 14.579 1.00 88.00 399 LEU A C 1
ATOM 3068 O O . LEU A 1 399 ? -4.669 -9.066 14.681 1.00 88.00 399 LEU A O 1
ATOM 3072 N N . THR A 1 400 ? -5.444 -11.059 14.070 1.00 87.94 400 THR A N 1
ATOM 3073 C CA . THR A 1 400 ? -4.179 -11.505 13.472 1.00 87.94 400 THR A CA 1
ATOM 3074 C C . THR A 1 400 ? -4.352 -11.653 11.969 1.00 87.94 400 THR A C 1
ATOM 3076 O O . THR A 1 400 ? -5.283 -12.310 11.517 1.00 87.94 400 THR A O 1
ATOM 3079 N N . ILE A 1 401 ? -3.462 -11.043 11.194 1.00 84.88 401 ILE A N 1
ATOM 3080 C CA . ILE A 1 401 ? -3.420 -11.154 9.736 1.00 84.88 401 ILE A CA 1
ATOM 3081 C C . ILE A 1 401 ? -2.136 -11.899 9.373 1.00 84.88 401 ILE A C 1
ATOM 3083 O O . ILE A 1 401 ? -1.046 -11.354 9.518 1.00 84.88 401 ILE A O 1
ATOM 3087 N N . ASP A 1 402 ? -2.258 -13.149 8.944 1.00 83.62 402 ASP A N 1
ATOM 3088 C CA . ASP A 1 402 ? -1.147 -13.978 8.485 1.00 83.62 402 ASP A CA 1
ATOM 3089 C C . ASP A 1 402 ? -1.023 -13.858 6.960 1.00 83.62 402 ASP A C 1
ATOM 3091 O O . ASP A 1 402 ? -1.947 -14.210 6.234 1.00 83.62 402 ASP A O 1
ATOM 3095 N N . VAL A 1 403 ? 0.121 -13.413 6.448 1.00 78.94 403 VAL A N 1
ATOM 3096 C CA . VAL A 1 403 ? 0.408 -13.382 5.007 1.00 78.94 403 VAL A CA 1
ATOM 3097 C C . VAL A 1 403 ? 1.554 -14.342 4.715 1.00 78.94 403 VAL A C 1
ATOM 3099 O O . VAL A 1 403 ? 2.696 -14.073 5.089 1.00 78.94 403 VAL A O 1
ATOM 3102 N N . VAL A 1 404 ? 1.255 -15.481 4.085 1.00 74.44 404 VAL A N 1
ATOM 3103 C CA . VAL A 1 404 ? 2.229 -16.558 3.851 1.00 74.44 404 VAL A CA 1
ATOM 3104 C C . VAL A 1 404 ? 2.360 -16.826 2.360 1.00 74.44 404 VAL A C 1
ATOM 3106 O O . VAL A 1 404 ? 1.494 -17.449 1.771 1.00 74.44 404 VAL A O 1
ATOM 3109 N N . LEU A 1 405 ? 3.461 -16.410 1.743 1.00 69.50 405 LEU A N 1
ATOM 3110 C CA . LEU A 1 405 ? 3.715 -16.742 0.339 1.00 69.50 405 LEU A CA 1
ATOM 3111 C C . LEU A 1 405 ? 4.509 -18.052 0.284 1.00 69.50 405 LEU A C 1
ATOM 3113 O O . LEU A 1 405 ? 5.601 -18.125 0.844 1.00 69.50 405 LEU A O 1
ATOM 3117 N N . GLU A 1 406 ? 3.976 -19.095 -0.351 1.00 65.75 406 GLU A N 1
ATOM 3118 C CA . GLU A 1 406 ? 4.701 -20.359 -0.522 1.00 65.75 406 GLU A CA 1
ATOM 3119 C C . GLU A 1 406 ? 5.753 -20.214 -1.634 1.00 65.75 406 GLU A C 1
ATOM 3121 O O . GLU A 1 406 ? 5.534 -19.539 -2.639 1.00 65.75 406 GLU A O 1
ATOM 3126 N N . GLN A 1 407 ? 6.929 -20.826 -1.461 1.00 54.34 407 GLN A N 1
ATOM 3127 C CA . GLN A 1 407 ? 7.869 -20.961 -2.574 1.00 54.34 407 GLN A CA 1
ATOM 3128 C C . GLN A 1 407 ? 7.365 -22.072 -3.493 1.00 54.34 407 GLN A C 1
ATOM 3130 O O . GLN A 1 407 ? 7.223 -23.217 -3.060 1.00 54.34 407 GLN A O 1
ATOM 3135 N N . HIS A 1 408 ? 7.154 -21.762 -4.772 1.00 50.50 408 HIS A N 1
ATOM 3136 C CA . HIS A 1 408 ? 7.143 -22.806 -5.786 1.00 50.50 408 HIS A CA 1
ATOM 3137 C C . HIS A 1 408 ? 8.518 -23.477 -5.788 1.00 50.50 408 HIS A C 1
ATOM 3139 O O . HIS A 1 408 ? 9.521 -22.857 -6.134 1.00 50.50 408 HIS A O 1
ATOM 3145 N N . MET A 1 409 ? 8.564 -24.746 -5.378 1.00 36.12 409 MET A N 1
ATOM 3146 C CA . MET A 1 409 ? 9.665 -25.615 -5.766 1.00 36.12 409 MET A CA 1
ATOM 3147 C C . MET A 1 409 ? 9.537 -25.815 -7.276 1.00 36.12 409 MET A C 1
ATOM 3149 O O . MET A 1 409 ? 8.660 -26.550 -7.726 1.00 36.12 409 MET A O 1
ATOM 3153 N N . GLU A 1 410 ? 10.357 -25.107 -8.050 1.00 34.41 410 GLU A N 1
ATOM 3154 C CA . GLU A 1 410 ? 10.608 -25.467 -9.443 1.00 34.41 410 GLU A CA 1
ATOM 3155 C C . GLU A 1 410 ? 11.154 -26.903 -9.447 1.00 34.41 410 GLU A C 1
ATOM 3157 O O . GLU A 1 410 ? 12.201 -27.178 -8.856 1.00 34.41 410 GLU A O 1
ATOM 3162 N N . GLY A 1 411 ? 10.373 -27.827 -10.011 1.00 33.50 411 GLY A N 1
ATOM 3163 C CA . GLY A 1 411 ? 10.763 -29.214 -10.263 1.00 33.50 411 GLY A CA 1
ATOM 3164 C C . GLY A 1 411 ? 11.317 -29.387 -11.664 1.00 33.50 411 GLY A C 1
ATOM 3165 O O . GLY A 1 411 ? 10.807 -28.694 -12.576 1.00 33.50 411 GLY A O 1
#

Foldseek 3Di:
DDALVLLLLLLLLLLVCVPPPCDDPCNVVSVVSCVPRVVPDDVLLSVLNNLLNNLQPDPDPVVNVVSVVVNVVSPDLVSCLSCLLVCQVCVVSSLNVSLLPLLVSVLVDVSSVVSLVVQCVDPPVSSVVSSVVSVVLNPDPDDNVVSSCVVNVVSVQVPPPDRPCCCDPPHLAPVNDNVLLVLLLVLLVVLLVVLLVCCLVCLQPDLLVSVVSSLVSSQVSQVVSDPCCPVVQFPGKHKDKDFADDDPVCVVLALAAAKEKEFEADPPPDTDIFIAGEHEWEFPCSDPPNPPDFGKTKFFPVSLVSRCVQFVQYWYFYQGSSSFTWTAGSVLVVVVCVVDPDPPDRIDMDTCVSTVVRTDGPSCCVRNCVNRVVGGDRDPSRVCQSCLVDPRHRHRMHMYIYGHRGDPPPD

pLDDT: mean 81.65, std 13.51, range [33.5, 97.81]

Mean predicted aligned error: 13.27 Å

Secondary structure (DSSP, 8-state):
---HHHHHHHHHHHHHHHHH-S-STTHHHHHHHHHHHGGGS-HHHHHHHHHHHHHTT---HHHHHHHHHHHHHH--HHHHHHHHHHHHHHGGGTTTHHHHHHHHHHHH-HHHHHHHHHHTT-SSHHHHHHHHHHHHHHH-SS-HHHHHHHHHHHHHHHTSSSS--TTSTT-SSTT--HHHHHHHHHHHHHHHHHHHHHHHHHTTS-HHHHHHHHHHHHHHHHHHS-GGGGGGT--PPEEEEEE-PPPTTTGGG---SEEEEEEEEETTTEEEEEEEEEEEEE-GGGSTT-TTSPPEEEEEHHHHHHHHHH-TT-EEEEE-TTS-EEEEEHHHHHHHHHHH--TT-SEEEEEHHHHTTT-EEHHHIIIIIIITTSS-B--HHHHHHHTT-SSS---SEEEEEEEEPPP----

Sequence (411 aa):
MLPVPCAVAVGLARAHQQREGPRNRHEMWTSRLLDRLDSHVDQRLAQLWRDLALLAGERDPVAASGLRRMLEKQARPVLWARSLEWLLLLGRHLEDLDVALTVPLADKHRIVRQAVNRSSRSTILPVQLRAAGLLAALEGTRPFEERLLDVLSASVDAHRDQFPRPLAAPASTWLADHDLEGLVRGATRRAAAEFASTMHDLGAAEEEQETATLLAGLAGEFTALPAHTRVAGVAGPHLRVGHRTVTKKEERANGADIGVVVDVRVPGRLQLRTGDLIQVKKSAALAPGRAGREDSWTVKRRQLHDLLEHSASSVYWLICGTGDVLVVPAKFLAAVEGATARPSSQQFTVGYTAVRHTAVAIEQYLTDLLVGLWLGSSSERTLKAAQGTGRTTRPRFALTIDVVLEQHMEG